Protein 2X7X (pdb70)

Sequence (601 aa):
HFRIGVAQCSDDSWRHKMNDEILREAMFYNGVSVEIRSAGDDNSKQAEDVHYFMDEGVDLLIISANEAAPMTPIVEEAYQKGIPVILVDRKILSDKYTAYIGADNYEIGRSVGNYIASSLKGKGNIVELTGLSGSTPAMERHQGFMAAISKFPDIKLIDKADAAWERGPAEIEMDSMLRRHPKIDAVYAHNDRIAPGAYQAAKMAGREKEMIFVGIDALPGKGNGLELVLDSVLDATFIYPTNGDKVLQLAMDILEKKPYPKETVMNTAVVDRTNAHVMQLQTTHISELDKKIETLNGRIGHFRIGVAQCSDDSWRHKMNDEILREAMFYNGVSVEIRSAGDDNSKQAEDVHYFMDEGVDLLIISANEAAPMTPIVEEAYQKGIPVILVDRKILSDKYTAYIGADNYEIGRSVGNYIASSLKGKGNIVELTGLSGSTPAMERHQGFMAAISKFPDIKLIDKADAAWERGPAEIEMDSMLRRHPKIDAVYAHNDRIAPGAYQAAKMAGREKEMIFVGIDALPGKGNGLELVLDSVLDATFIYPTNGDKVLQLAMDILEKKPYPKETVMNTAVVDRTNAHVMQLQTTHISELDKKIETLNGRI

Structure (mmCIF, N/CA/C/O backbone):
data_2X7X
#
_entry.id   2X7X
#
_cell.length_a   111.840
_cell.length_b   111.840
_cell.length_c   115.171
_cell.angle_alpha   90.00
_cell.angle_beta   90.00
_cell.angle_gamma   120.00
#
_symmetry.space_group_name_H-M   'P 65'
#
loop_
_entity.id
_entity.type
_entity.pdbx_description
1 polymer 'SENSOR PROTEIN'
2 non-polymer 'PHOSPHATE ION'
3 non-polymer beta-D-fructofuranose
4 non-polymer 'POTASSIUM ION'
5 water water
#
loop_
_atom_site.group_PDB
_atom_site.id
_atom_site.type_symbol
_atom_site.label_atom_id
_atom_site.label_alt_id
_atom_site.label_comp_id
_atom_site.label_asym_id
_atom_site.label_entity_id
_atom_site.label_seq_id
_atom_site.pdbx_PDB_ins_code
_atom_site.Cartn_x
_atom_site.Cartn_y
_atom_site.Cartn_z
_atom_site.occupancy
_atom_site.B_iso_or_equiv
_atom_site.auth_seq_id
_atom_site.auth_comp_id
_atom_site.auth_asym_id
_atom_site.auth_atom_id
_atom_site.pdbx_PDB_model_num
ATOM 1 N N . HIS A 1 6 ? 4.634 23.341 66.734 1.00 60.49 32 HIS A N 1
ATOM 2 C CA . HIS A 1 6 ? 5.405 22.932 67.947 1.00 60.62 32 HIS A CA 1
ATOM 3 C C . HIS A 1 6 ? 6.388 24.021 68.404 1.00 59.91 32 HIS A C 1
ATOM 4 O O . HIS A 1 6 ? 6.395 24.388 69.579 1.00 60.16 32 HIS A O 1
ATOM 11 N N . PHE A 1 7 ? 7.210 24.527 67.479 1.00 58.84 33 PHE A N 1
ATOM 12 C CA . PHE A 1 7 ? 8.075 25.698 67.722 1.00 57.45 33 PHE A CA 1
ATOM 13 C C . PHE A 1 7 ? 8.146 26.640 66.503 1.00 56.30 33 PHE A C 1
ATOM 14 O O . PHE A 1 7 ? 8.398 26.194 65.383 1.00 56.28 33 PHE A O 1
ATOM 22 N N . ARG A 1 8 ? 7.910 27.933 66.714 1.00 54.71 34 ARG A N 1
ATOM 23 C CA . ARG A 1 8 ? 8.028 28.918 65.629 1.00 53.33 34 ARG A CA 1
ATOM 24 C C . ARG A 1 8 ? 9.138 29.929 65.912 1.00 52.28 34 ARG A C 1
ATOM 25 O O . ARG A 1 8 ? 9.227 30.476 67.017 1.00 51.99 34 ARG A O 1
ATOM 27 N N . ILE A 1 9 ? 9.979 30.164 64.902 1.00 50.94 35 ILE A N 1
ATOM 28 C CA . ILE A 1 9 ? 11.123 31.086 65.004 1.00 49.59 35 ILE A CA 1
ATOM 29 C C . ILE A 1 9 ? 11.041 32.226 63.981 1.00 48.32 35 ILE A C 1
ATOM 30 O O . ILE A 1 9 ? 10.660 32.016 62.829 1.00 48.43 35 ILE A O 1
ATOM 35 N N . GLY A 1 10 ? 11.387 33.430 64.419 1.00 46.83 36 GLY A N 1
ATOM 36 C CA . GLY A 1 10 ? 11.409 34.593 63.543 1.00 45.24 36 GLY A CA 1
ATOM 37 C C . GLY A 1 10 ? 12.826 35.088 63.306 1.00 44.30 36 GLY A C 1
ATOM 38 O O . GLY A 1 10 ? 13.600 35.244 64.253 1.00 43.98 36 GLY A O 1
ATOM 39 N N . VAL A 1 11 ? 13.166 35.325 62.038 1.00 43.25 37 VAL A N 1
ATOM 40 C CA . VAL A 1 11 ? 14.483 35.844 61.670 1.00 42.04 37 VAL A CA 1
ATOM 41 C C . VAL A 1 11 ? 14.340 37.238 61.082 1.00 41.28 37 VAL A C 1
ATOM 42 O O . VAL A 1 11 ? 13.806 37.423 59.983 1.00 41.13 37 VAL A O 1
ATOM 46 N N . ALA A 1 12 ? 14.803 38.222 61.842 1.00 40.26 38 ALA A N 1
ATOM 47 C CA . ALA A 1 12 ? 14.806 39.598 61.379 1.00 39.48 38 ALA A CA 1
ATOM 48 C C . ALA A 1 12 ? 16.189 39.890 60.814 1.00 38.89 38 ALA A C 1
ATOM 49 O O . ALA A 1 12 ? 17.190 39.930 61.548 1.00 39.03 38 ALA A O 1
ATOM 51 N N . GLN A 1 13 ? 16.235 40.080 59.503 1.00 37.59 39 GLN A N 1
ATOM 52 C CA . GLN A 1 13 ? 17.494 40.168 58.779 1.00 36.11 39 GLN A CA 1
ATOM 53 C C . GLN A 1 13 ? 17.649 41.583 58.243 1.00 35.02 39 GLN A C 1
ATOM 54 O O . GLN A 1 13 ? 16.718 42.122 57.651 1.00 34.66 39 GLN A O 1
ATOM 60 N N . CYS A 1 14 ? 18.822 42.177 58.453 1.00 33.87 40 CYS A N 1
ATOM 61 C CA . CYS A 1 14 ? 19.050 43.584 58.113 1.00 32.92 40 CYS A CA 1
ATOM 62 C C . CYS A 1 14 ? 19.039 43.871 56.612 1.00 32.38 40 CYS A C 1
ATOM 63 O O . CYS A 1 14 ? 18.756 44.991 56.177 1.00 31.93 40 CYS A O 1
ATOM 66 N N . SER A 1 15 ? 19.340 42.859 55.815 1.00 32.05 41 SER A N 1
ATOM 67 C CA . SER A 1 15 ? 19.366 43.046 54.375 1.00 32.19 41 SER A CA 1
ATOM 68 C C . SER A 1 15 ? 19.231 41.733 53.638 1.00 32.12 41 SER A C 1
ATOM 69 O O . SER A 1 15 ? 19.067 40.683 54.264 1.00 31.87 41 SER A O 1
ATOM 72 N N . ASP A 1 16 ? 19.302 41.811 52.307 1.00 32.22 42 ASP A N 1
ATOM 73 C CA . ASP A 1 16 ? 19.147 40.639 51.436 1.00 32.14 42 ASP A CA 1
ATOM 74 C C . ASP A 1 16 ? 20.151 40.626 50.282 1.00 31.08 42 ASP A C 1
ATOM 75 O O . ASP A 1 16 ? 20.181 41.549 49.476 1.00 31.08 42 ASP A O 1
ATOM 80 N N . ASP A 1 17 ? 20.948 39.562 50.213 1.00 30.33 43 ASP A N 1
ATOM 81 C CA . ASP A 1 17 ? 22.049 39.400 49.246 1.00 29.73 43 ASP A CA 1
ATOM 82 C C . ASP A 1 17 ? 22.550 37.951 49.310 1.00 29.45 43 ASP A C 1
ATOM 83 O O . ASP A 1 17 ? 22.017 37.149 50.076 1.00 29.14 43 ASP A O 1
ATOM 88 N N . SER A 1 18 ? 23.593 37.624 48.548 1.00 29.19 44 SER A N 1
ATOM 89 C CA . SER A 1 18 ? 24.084 36.239 48.483 1.00 28.96 44 SER A CA 1
ATOM 90 C C . SER A 1 18 ? 24.670 35.715 49.803 1.00 28.75 44 SER A C 1
ATOM 91 O O . SER A 1 18 ? 24.701 34.498 50.029 1.00 28.71 44 SER A O 1
ATOM 94 N N . TRP A 1 19 ? 25.125 36.629 50.663 1.00 28.57 45 TRP A N 1
ATOM 95 C CA . TRP A 1 19 ? 25.620 36.266 51.990 1.00 28.14 45 TRP A CA 1
ATOM 96 C C . TRP A 1 19 ? 24.459 35.878 52.917 1.00 28.71 45 TRP A C 1
ATOM 97 O O . TRP A 1 19 ? 24.456 34.789 53.485 1.00 28.18 45 TRP A O 1
ATOM 108 N N . ARG A 1 20 ? 23.471 36.761 53.052 1.00 29.78 46 ARG A N 1
ATOM 109 C CA . ARG A 1 20 ? 22.227 36.420 53.761 1.00 31.26 46 ARG A CA 1
ATOM 110 C C . ARG A 1 20 ? 21.551 35.168 53.171 1.00 32.53 46 ARG A C 1
ATOM 111 O O . ARG A 1 20 ? 21.171 34.251 53.911 1.00 32.98 46 ARG A O 1
ATOM 119 N N . HIS A 1 21 ? 21.435 35.117 51.846 1.00 34.00 47 HIS A N 1
ATOM 120 C CA . HIS A 1 21 ? 20.850 33.964 51.171 1.00 35.53 47 HIS A CA 1
ATOM 121 C C . HIS A 1 21 ? 21.473 32.662 51.658 1.00 35.65 47 HIS A C 1
ATOM 122 O O . HIS A 1 21 ? 20.763 31.730 52.038 1.00 35.47 47 HIS A O 1
ATOM 129 N N . LYS A 1 22 ? 22.801 32.623 51.684 1.00 36.10 48 LYS A N 1
ATOM 130 C CA . LYS A 1 22 ? 23.519 31.450 52.156 1.00 36.67 48 LYS A CA 1
ATOM 131 C C . LYS A 1 22 ? 23.211 31.090 53.623 1.00 37.35 48 LYS A C 1
ATOM 132 O O . LYS A 1 22 ? 23.059 29.910 53.956 1.00 37.64 48 LYS A O 1
ATOM 138 N N . MET A 1 23 ? 23.141 32.096 54.492 1.00 37.76 49 MET A N 1
ATOM 139 C CA . MET A 1 23 ? 22.834 31.866 55.903 1.00 38.32 49 MET A CA 1
ATOM 140 C C . MET A 1 23 ? 21.392 31.364 56.089 1.00 38.77 49 MET A C 1
ATOM 141 O O . MET A 1 23 ? 21.162 30.365 56.779 1.00 38.67 49 MET A O 1
ATOM 146 N N . ASN A 1 24 ? 20.438 32.061 55.474 1.00 39.07 50 ASN A N 1
ATOM 147 C CA . ASN A 1 24 ? 19.039 31.655 55.501 1.00 39.81 50 ASN A CA 1
ATOM 148 C C . ASN A 1 24 ? 18.855 30.176 55.150 1.00 40.58 50 ASN A C 1
ATOM 149 O O . ASN A 1 24 ? 18.384 29.392 55.981 1.00 40.40 50 ASN A O 1
ATOM 154 N N . ASP A 1 25 ? 19.262 29.809 53.933 1.00 41.50 51 ASP A N 1
ATOM 155 C CA . ASP A 1 25 ? 19.205 28.430 53.453 1.00 42.52 51 ASP A CA 1
ATOM 156 C C . ASP A 1 25 ? 19.844 27.458 54.420 1.00 43.13 51 ASP A C 1
ATOM 157 O O . ASP A 1 25 ? 19.395 26.325 54.521 1.00 43.83 51 ASP A O 1
ATOM 162 N N . GLU A 1 26 ? 20.892 27.886 55.118 1.00 43.75 52 GLU A N 1
ATOM 163 C CA . GLU A 1 26 ? 21.557 27.029 56.111 1.00 44.51 52 GLU A CA 1
ATOM 164 C C . GLU A 1 26 ? 20.687 26.815 57.349 1.00 44.98 52 GLU A C 1
ATOM 165 O O . GLU A 1 26 ? 20.778 25.782 58.003 1.00 44.87 52 GLU A O 1
ATOM 171 N N . ILE A 1 27 ? 19.862 27.808 57.665 1.00 46.01 53 ILE A N 1
ATOM 172 C CA . ILE A 1 27 ? 18.983 27.755 58.826 1.00 47.18 53 ILE A CA 1
ATOM 173 C C . ILE A 1 27 ? 17.817 26.817 58.521 1.00 48.09 53 ILE A C 1
ATOM 174 O O . ILE A 1 27 ? 17.622 25.813 59.214 1.00 47.98 53 ILE A O 1
ATOM 179 N N . LEU A 1 28 ? 17.074 27.145 57.466 1.00 49.17 54 LEU A N 1
ATOM 180 C CA . LEU A 1 28 ? 16.003 26.294 56.957 1.00 50.38 54 LEU A CA 1
ATOM 181 C C . LEU A 1 28 ? 16.447 24.830 56.782 1.00 51.40 54 LEU A C 1
ATOM 182 O O . LEU A 1 28 ? 15.707 23.911 57.139 1.00 51.72 54 LEU A O 1
ATOM 187 N N . ARG A 1 29 ? 17.651 24.614 56.255 1.00 52.55 55 ARG A N 1
ATOM 188 C CA . ARG A 1 29 ? 18.148 23.256 56.044 1.00 53.79 55 ARG A CA 1
ATOM 189 C C . ARG A 1 29 ? 18.318 22.524 57.372 1.00 54.60 55 ARG A C 1
ATOM 190 O O . ARG A 1 29 ? 18.059 21.319 57.465 1.00 55.01 55 ARG A O 1
ATOM 198 N N . GLU A 1 30 ? 18.748 23.250 58.399 1.00 55.46 56 GLU A N 1
ATOM 199 C CA . GLU A 1 30 ? 18.910 22.655 59.720 1.00 56.16 56 GLU A CA 1
ATOM 200 C C . GLU A 1 30 ? 17.554 22.464 60.419 1.00 56.88 56 GLU A C 1
ATOM 201 O O . GLU A 1 30 ? 17.424 21.615 61.303 1.00 56.82 56 GLU A O 1
ATOM 207 N N . ALA A 1 31 ? 16.553 23.251 60.023 1.00 57.75 57 ALA A N 1
ATOM 208 C CA . ALA A 1 31 ? 15.218 23.163 60.622 1.00 58.91 57 ALA A CA 1
ATOM 209 C C . ALA A 1 31 ? 14.619 21.764 60.445 1.00 59.62 57 ALA A C 1
ATOM 210 O O . ALA A 1 31 ? 14.082 21.177 61.389 1.00 59.85 57 ALA A O 1
ATOM 212 N N . MET A 1 32 ? 14.754 21.225 59.241 1.00 60.33 58 MET A N 1
ATOM 213 C CA . MET A 1 32 ? 14.169 19.941 58.895 1.00 61.25 58 MET A CA 1
ATOM 214 C C . MET A 1 32 ? 14.809 18.741 59.620 1.00 61.33 58 MET A C 1
ATOM 215 O O . MET A 1 32 ? 14.426 17.595 59.388 1.00 61.57 58 MET A O 1
ATOM 220 N N . PHE A 1 33 ? 15.760 19.009 60.512 1.00 61.43 59 PHE A N 1
ATOM 221 C CA . PHE A 1 33 ? 16.340 17.969 61.368 1.00 61.64 59 PHE A CA 1
ATOM 222 C C . PHE A 1 33 ? 15.727 17.997 62.750 1.00 61.68 59 PHE A C 1
ATOM 223 O O . PHE A 1 33 ? 16.162 17.272 63.649 1.00 61.82 59 PHE A O 1
ATOM 231 N N . TYR A 1 34 ? 14.728 18.859 62.911 1.00 61.66 60 TYR A N 1
ATOM 232 C CA . TYR A 1 34 ? 13.970 18.963 64.146 1.00 61.70 60 TYR A CA 1
ATOM 233 C C . TYR A 1 34 ? 12.481 18.855 63.821 1.00 61.71 60 TYR A C 1
ATOM 234 O O . TYR A 1 34 ? 11.982 19.523 62.899 1.00 61.43 60 TYR A O 1
ATOM 243 N N . ASN A 1 35 ? 11.785 18.006 64.580 1.00 61.70 61 ASN A N 1
ATOM 244 C CA . ASN A 1 35 ? 10.350 17.800 64.403 1.00 61.73 61 ASN A CA 1
ATOM 245 C C . ASN A 1 35 ? 9.547 19.023 64.859 1.00 61.56 61 ASN A C 1
ATOM 246 O O . ASN A 1 35 ? 9.704 19.487 65.993 1.00 61.44 61 ASN A O 1
ATOM 248 N N . GLY A 1 36 ? 8.723 19.560 63.957 1.00 61.27 62 GLY A N 1
ATOM 249 C CA . GLY A 1 36 ? 7.759 20.598 64.312 1.00 61.12 62 GLY A CA 1
ATOM 250 C C . GLY A 1 36 ? 8.099 22.018 63.902 1.00 61.06 62 GLY A C 1
ATOM 251 O O . GLY A 1 36 ? 7.228 22.740 63.394 1.00 61.39 62 GLY A O 1
ATOM 252 N N . VAL A 1 37 ? 9.366 22.396 64.102 1.00 60.60 63 VAL A N 1
ATOM 253 C CA . VAL A 1 37 ? 9.872 23.789 63.978 1.00 59.80 63 VAL A CA 1
ATOM 254 C C . VAL A 1 37 ? 9.619 24.538 62.662 1.00 59.15 63 VAL A C 1
ATOM 255 O O . VAL A 1 37 ? 10.037 24.110 61.588 1.00 59.40 63 VAL A O 1
ATOM 259 N N . SER A 1 38 ? 8.944 25.675 62.778 1.00 58.34 64 SER A N 1
ATOM 260 C CA . SER A 1 38 ? 8.664 26.541 61.645 1.00 57.46 64 SER A CA 1
ATOM 261 C C . SER A 1 38 ? 9.562 27.784 61.711 1.00 56.88 64 SER A C 1
ATOM 262 O O . SER A 1 38 ? 9.620 28.471 62.739 1.00 56.71 64 SER A O 1
ATOM 265 N N . VAL A 1 39 ? 10.271 28.054 60.617 1.00 55.90 65 VAL A N 1
ATOM 266 C CA . VAL A 1 39 ? 11.122 29.238 60.529 1.00 54.86 65 VAL A CA 1
ATOM 267 C C . VAL A 1 39 ? 10.578 30.211 59.493 1.00 54.30 65 VAL A C 1
ATOM 268 O O . VAL A 1 39 ? 10.355 29.856 58.332 1.00 54.32 65 VAL A O 1
ATOM 272 N N . GLU A 1 40 ? 10.370 31.441 59.937 1.00 53.33 66 GLU A N 1
ATOM 273 C CA . GLU A 1 40 ? 9.915 32.517 59.087 1.00 52.52 66 GLU A CA 1
ATOM 274 C C . GLU A 1 40 ? 11.028 33.564 59.006 1.00 51.62 66 GLU A C 1
ATOM 275 O O . GLU A 1 40 ? 11.681 33.855 60.012 1.00 51.29 66 GLU A O 1
ATOM 281 N N . ILE A 1 41 ? 11.251 34.118 57.813 1.00 50.48 67 ILE A N 1
ATOM 282 C CA . ILE A 1 41 ? 12.392 35.015 57.573 1.00 49.13 67 ILE A CA 1
ATOM 283 C C . ILE A 1 41 ? 11.979 36.241 56.779 1.00 48.17 67 ILE A C 1
ATOM 284 O O . ILE A 1 41 ? 11.316 36.113 55.752 1.00 48.12 67 ILE A O 1
ATOM 289 N N . ARG A 1 42 ? 12.390 37.417 57.256 1.00 47.02 68 ARG A N 1
ATOM 290 C CA . ARG A 1 42 ? 12.091 38.704 56.599 1.00 46.01 68 ARG A CA 1
ATOM 291 C C . ARG A 1 42 ? 13.346 39.568 56.454 1.00 44.69 68 ARG A C 1
ATOM 292 O O . ARG A 1 42 ? 14.203 39.590 57.345 1.00 45.01 68 ARG A O 1
ATOM 300 N N . SER A 1 43 ? 13.449 40.281 55.339 1.00 42.68 69 SER A N 1
ATOM 301 C CA . SER A 1 43 ? 14.559 41.193 55.114 1.00 40.90 69 SER A CA 1
ATOM 302 C C . SER A 1 43 ? 14.106 42.624 55.362 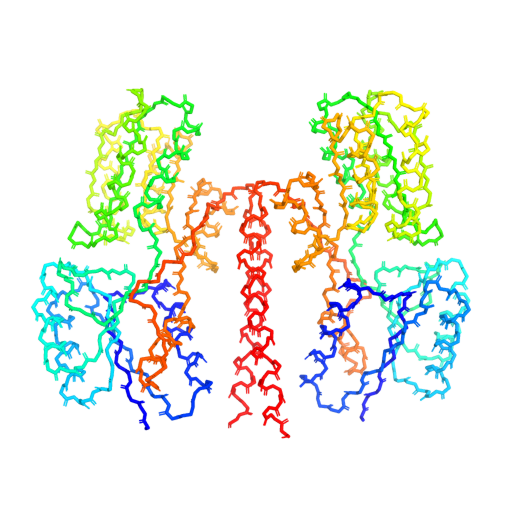1.00 39.67 69 SER A C 1
ATOM 303 O O . SER A 1 43 ? 12.985 42.993 55.036 1.00 39.39 69 SER A O 1
ATOM 306 N N . ALA A 1 44 ? 14.995 43.425 55.932 1.00 38.33 70 ALA A N 1
ATOM 307 C CA . ALA A 1 44 ? 14.716 44.823 56.209 1.00 37.07 70 ALA A CA 1
ATOM 308 C C . ALA A 1 44 ? 15.141 45.734 55.067 1.00 36.41 70 ALA A C 1
ATOM 309 O O . ALA A 1 44 ? 14.903 46.939 55.117 1.00 36.08 70 ALA A O 1
ATOM 311 N N . GLY A 1 45 ? 15.785 45.169 54.046 1.00 36.09 71 GLY A N 1
ATOM 312 C CA . GLY A 1 45 ? 16.343 45.969 52.951 1.00 35.57 71 GLY A CA 1
ATOM 313 C C . GLY A 1 45 ? 17.106 47.194 53.436 1.00 35.57 71 GLY A C 1
ATOM 314 O O . GLY A 1 45 ? 16.903 48.291 52.928 1.00 35.12 71 GLY A O 1
ATOM 315 N N . ASP A 1 46 ? 17.956 46.999 54.450 1.00 35.85 72 ASP A N 1
ATOM 316 C CA . ASP A 1 46 ? 18.927 48.003 54.926 1.00 36.05 72 ASP A CA 1
ATOM 317 C C . ASP A 1 46 ? 18.315 49.252 55.567 1.00 36.20 72 ASP A C 1
ATOM 318 O O . ASP A 1 46 ? 18.954 50.311 55.623 1.00 35.76 72 ASP A O 1
ATOM 323 N N . ASP A 1 47 ? 17.094 49.091 56.083 1.00 36.56 73 ASP A N 1
ATOM 324 C CA . ASP A 1 47 ? 16.277 50.183 56.632 1.00 36.87 73 ASP A CA 1
ATOM 325 C C . ASP A 1 47 ? 15.820 49.887 58.075 1.00 36.60 73 ASP A C 1
ATOM 326 O O . ASP A 1 47 ? 15.163 48.873 58.343 1.00 36.11 73 ASP A O 1
ATOM 331 N N . ASN A 1 48 ? 16.162 50.796 58.985 1.00 36.94 74 ASN A N 1
ATOM 332 C CA . ASN A 1 48 ? 15.879 50.647 60.417 1.00 37.49 74 ASN A CA 1
ATOM 333 C C . ASN A 1 48 ? 14.398 50.544 60.773 1.00 38.03 74 ASN A C 1
ATOM 334 O O . ASN A 1 48 ? 14.018 49.794 61.689 1.00 38.02 74 ASN A O 1
ATOM 339 N N . SER A 1 49 ? 13.567 51.292 60.046 1.00 38.70 75 SER A N 1
ATOM 340 C CA . SER A 1 49 ? 12.114 51.223 60.212 1.00 39.01 75 SER A CA 1
ATOM 341 C C . SER A 1 49 ? 11.568 49.853 59.860 1.00 39.05 75 SER A C 1
ATOM 342 O O . SER A 1 49 ? 10.849 49.253 60.658 1.00 39.53 75 SER A O 1
ATOM 345 N N . LYS A 1 50 ? 11.919 49.352 58.682 1.00 39.01 76 LYS A N 1
ATOM 346 C CA . LYS A 1 50 ? 11.419 48.060 58.244 1.00 39.45 76 LYS A CA 1
ATOM 347 C C . LYS A 1 50 ? 11.822 47.001 59.267 1.00 39.94 76 LYS A C 1
ATOM 348 O O . LYS A 1 50 ? 11.011 46.141 59.625 1.00 40.05 76 LYS A O 1
ATOM 352 N N . GLN A 1 51 ? 13.062 47.075 59.756 1.00 40.33 77 GLN A N 1
ATOM 353 C CA . GLN A 1 51 ? 13.517 46.109 60.753 1.00 40.70 77 GLN A CA 1
ATOM 354 C C . GLN A 1 51 ? 12.733 46.178 62.094 1.00 41.29 77 GLN A C 1
ATOM 355 O O . GLN A 1 51 ? 12.456 45.144 62.708 1.00 41.05 77 GLN A O 1
ATOM 361 N N . ALA A 1 52 ? 12.366 47.383 62.530 1.00 42.17 78 ALA A N 1
ATOM 362 C CA . ALA A 1 52 ? 11.421 47.531 63.650 1.00 43.46 78 ALA A CA 1
ATOM 363 C C . ALA A 1 52 ? 10.092 46.847 63.304 1.00 44.45 78 ALA A C 1
ATOM 364 O O . ALA A 1 52 ? 9.626 45.964 64.039 1.00 44.56 78 ALA A O 1
ATOM 366 N N . GLU A 1 53 ? 9.517 47.223 62.159 1.00 45.53 79 GLU A N 1
ATOM 367 C CA . GLU A 1 53 ? 8.294 46.599 61.656 1.00 46.80 79 GLU A CA 1
ATOM 368 C C . GLU A 1 53 ? 8.373 45.068 61.674 1.00 47.08 79 GLU A C 1
ATOM 369 O O . GLU A 1 53 ? 7.442 44.402 62.130 1.00 47.31 79 GLU A O 1
ATOM 375 N N . ASP A 1 54 ? 9.489 44.514 61.212 1.00 47.59 80 ASP A N 1
ATOM 376 C CA . ASP A 1 54 ? 9.678 43.066 61.233 1.00 48.35 80 ASP A CA 1
ATOM 377 C C . ASP A 1 54 ? 9.749 42.512 62.663 1.00 48.58 80 ASP A C 1
ATOM 378 O O . ASP A 1 54 ? 9.175 41.461 62.952 1.00 48.51 80 ASP A O 1
ATOM 383 N N . VAL A 1 55 ? 10.427 43.219 63.563 1.00 48.97 81 VAL A N 1
ATOM 384 C CA . VAL A 1 55 ? 10.478 42.769 64.959 1.00 49.50 81 VAL A CA 1
ATOM 385 C C . VAL A 1 55 ? 9.096 42.868 65.624 1.00 50.07 81 VAL A C 1
ATOM 386 O O . VAL A 1 55 ? 8.649 41.917 66.266 1.00 49.90 81 VAL A O 1
ATOM 390 N N . HIS A 1 56 ? 8.413 43.998 65.444 1.00 50.97 82 HIS A N 1
ATOM 391 C CA . HIS A 1 56 ? 7.047 44.152 65.964 1.00 51.99 82 HIS A CA 1
ATOM 392 C C . HIS A 1 56 ? 6.112 43.063 65.436 1.00 52.73 82 HIS A C 1
ATOM 393 O O . HIS A 1 56 ? 5.321 42.508 66.203 1.00 52.96 82 HIS A O 1
ATOM 400 N N . TYR A 1 57 ? 6.230 42.750 64.142 1.00 53.55 83 TYR A N 1
ATOM 401 C CA . TYR A 1 57 ? 5.486 41.660 63.502 1.00 54.51 83 TYR A CA 1
ATOM 402 C C . TYR A 1 57 ? 5.709 40.310 64.193 1.00 55.13 83 TYR A C 1
ATOM 403 O O . TYR A 1 57 ? 4.757 39.578 64.481 1.00 55.14 83 TYR A O 1
ATOM 412 N N . PHE A 1 58 ? 6.972 39.982 64.443 1.00 56.02 84 PHE A N 1
ATOM 413 C CA . PHE A 1 58 ? 7.318 38.725 65.091 1.00 56.76 84 PHE A CA 1
ATOM 414 C C . PHE A 1 58 ? 6.849 38.686 66.549 1.00 57.20 84 PHE A C 1
ATOM 415 O O . PHE A 1 58 ? 6.567 37.614 67.094 1.00 57.49 84 PHE A O 1
ATOM 423 N N . MET A 1 59 ? 6.761 39.860 67.169 1.00 57.58 85 MET A N 1
ATOM 424 C CA . MET A 1 59 ? 6.238 39.989 68.529 1.00 57.97 85 MET A CA 1
ATOM 425 C C . MET A 1 59 ? 4.715 39.815 68.588 1.00 58.14 85 MET A C 1
ATOM 426 O O . MET A 1 59 ? 4.199 39.183 69.509 1.00 58.19 85 MET A O 1
ATOM 431 N N . ASP A 1 60 ? 4.007 40.381 67.610 1.00 58.28 86 ASP A N 1
ATOM 432 C CA . ASP A 1 60 ? 2.559 40.199 67.483 1.00 58.28 86 ASP A CA 1
ATOM 433 C C . ASP A 1 60 ? 2.224 38.722 67.291 1.00 58.22 86 ASP A C 1
ATOM 434 O O . ASP A 1 60 ? 1.391 38.177 68.008 1.00 58.49 86 ASP A O 1
ATOM 439 N N . GLU A 1 61 ? 2.892 38.072 66.344 1.00 58.00 87 GLU A N 1
ATOM 440 C CA . GLU A 1 61 ? 2.676 36.651 66.097 1.00 57.89 87 GLU A CA 1
ATOM 441 C C . GLU A 1 61 ? 3.124 35.773 67.257 1.00 57.34 87 GLU A C 1
ATOM 442 O O . GLU A 1 61 ? 2.966 34.555 67.208 1.00 57.21 87 GLU A O 1
ATOM 448 N N . GLY A 1 62 ? 3.690 36.395 68.288 1.00 56.89 88 GLY A N 1
ATOM 449 C CA . GLY A 1 62 ? 4.161 35.679 69.471 1.00 56.27 88 GLY A CA 1
ATOM 450 C C . GLY A 1 62 ? 5.065 34.501 69.146 1.00 55.95 88 GLY A C 1
ATOM 451 O O . GLY A 1 62 ? 4.814 33.384 69.604 1.00 56.17 88 GLY A O 1
ATOM 452 N N . VAL A 1 63 ? 6.113 34.741 68.353 1.00 55.11 89 VAL A N 1
ATOM 453 C CA . VAL A 1 63 ? 7.070 33.684 68.008 1.00 54.29 89 VAL A CA 1
ATOM 454 C C . VAL A 1 63 ? 7.792 33.191 69.258 1.00 53.73 89 VAL A C 1
ATOM 455 O O . VAL A 1 63 ? 7.956 33.932 70.232 1.00 53.73 89 VAL A O 1
ATOM 459 N N . ASP A 1 64 ? 8.222 31.937 69.222 1.00 53.05 90 ASP A N 1
ATOM 460 C CA . ASP A 1 64 ? 8.865 31.316 70.375 1.00 52.36 90 ASP A CA 1
ATOM 461 C C . ASP A 1 64 ? 10.303 31.802 70.594 1.00 51.72 90 ASP A C 1
ATOM 462 O O . ASP A 1 64 ? 10.824 31.733 71.713 1.00 51.86 90 ASP A O 1
ATOM 467 N N . LEU A 1 65 ? 10.933 32.292 69.523 1.00 50.68 91 LEU A N 1
ATOM 468 C CA . LEU A 1 65 ? 12.316 32.771 69.563 1.00 49.44 91 LEU A CA 1
ATOM 469 C C . LEU A 1 65 ? 12.600 33.713 68.404 1.00 48.64 91 LEU A C 1
ATOM 470 O O . LEU A 1 65 ? 12.058 33.558 67.304 1.00 48.55 91 LEU A O 1
ATOM 475 N N . LEU A 1 66 ? 13.464 34.687 68.663 1.00 47.58 92 LEU A N 1
ATOM 476 C CA . LEU A 1 66 ? 13.807 35.700 67.673 1.00 46.57 92 LEU A CA 1
ATOM 477 C C . LEU A 1 66 ? 15.300 35.714 67.348 1.00 45.28 92 LEU A C 1
ATOM 478 O O . LEU A 1 66 ? 16.140 35.843 68.238 1.00 44.93 92 LEU A O 1
ATOM 483 N N . ILE A 1 67 ? 15.608 35.570 66.063 1.00 44.03 93 ILE A N 1
ATOM 484 C CA . ILE A 1 67 ? 16.968 35.721 65.552 1.00 42.91 93 ILE A CA 1
ATOM 485 C C . ILE A 1 67 ? 17.048 37.027 64.772 1.00 41.88 93 ILE A C 1
ATOM 486 O O . ILE A 1 67 ? 16.340 37.214 63.780 1.00 41.78 93 ILE A O 1
ATOM 491 N N . ILE A 1 68 ? 17.909 37.930 65.228 1.00 40.71 94 ILE A N 1
ATOM 492 C CA . ILE A 1 68 ? 18.072 39.223 64.561 1.00 39.61 94 ILE A CA 1
ATOM 493 C C . ILE A 1 68 ? 19.530 39.597 64.288 1.00 38.63 94 ILE A C 1
ATOM 494 O O . ILE A 1 68 ? 20.429 39.334 65.095 1.00 38.48 94 ILE A O 1
ATOM 499 N N . SER A 1 69 ? 19.736 40.228 63.138 1.00 37.67 95 SER A N 1
ATOM 500 C CA . SER A 1 69 ? 20.983 40.898 62.809 1.00 36.52 95 SER A CA 1
ATOM 501 C C . SER A 1 69 ? 20.732 42.410 62.718 1.00 35.23 95 SER A C 1
ATOM 502 O O . SER A 1 69 ? 20.185 42.896 61.725 1.00 35.25 95 SER A O 1
ATOM 505 N N . ALA A 1 70 ? 21.149 43.145 63.752 1.00 33.76 96 ALA A N 1
ATOM 506 C CA . ALA A 1 70 ? 20.797 44.570 63.925 1.00 32.30 96 ALA A CA 1
ATOM 507 C C . ALA A 1 70 ? 21.426 45.543 62.915 1.00 31.37 96 ALA A C 1
ATOM 508 O O . ALA A 1 70 ? 22.624 45.821 62.975 1.00 31.05 96 ALA A O 1
ATOM 510 N N . ASN A 1 71 ? 20.595 46.084 62.022 1.00 30.68 97 ASN A N 1
ATOM 511 C CA . ASN A 1 71 ? 21.035 46.934 60.897 1.00 30.02 97 ASN A CA 1
ATOM 512 C C . ASN A 1 71 ? 22.042 48.012 61.265 1.00 30.35 97 ASN A C 1
ATOM 513 O O . ASN A 1 71 ? 23.074 48.156 60.614 1.00 30.16 97 ASN A O 1
ATOM 518 N N . GLU A 1 72 ? 21.708 48.787 62.287 1.00 30.61 98 GLU A N 1
ATOM 519 C CA . GLU A 1 72 ? 22.633 49.708 62.907 1.00 31.64 98 GLU A CA 1
ATOM 520 C C . GLU A 1 72 ? 22.461 49.480 64.390 1.00 31.67 98 GLU A C 1
ATOM 521 O O . GLU A 1 72 ? 21.386 49.080 64.817 1.00 31.80 98 GLU A O 1
ATOM 527 N N . ALA A 1 73 ? 23.512 49.724 65.166 1.00 31.90 99 ALA A N 1
ATOM 528 C CA . ALA A 1 73 ? 23.531 49.372 66.590 1.00 32.32 99 ALA A CA 1
ATOM 529 C C . ALA A 1 73 ? 22.591 50.206 67.455 1.00 32.47 99 ALA A C 1
ATOM 530 O O . ALA A 1 73 ? 21.750 49.660 68.174 1.00 32.29 99 ALA A O 1
ATOM 532 N N . ALA A 1 74 ? 22.745 51.522 67.376 1.00 32.90 100 ALA A N 1
ATOM 533 C CA . ALA A 1 74 ? 21.973 52.454 68.188 1.00 33.69 100 ALA A CA 1
ATOM 534 C C . ALA A 1 74 ? 20.446 52.393 67.965 1.00 34.38 100 ALA A C 1
ATOM 535 O O . ALA A 1 74 ? 19.702 52.153 68.923 1.00 34.53 100 ALA A O 1
ATOM 537 N N . PRO A 1 75 ? 19.975 52.595 66.707 1.00 34.68 101 PRO A N 1
ATOM 538 C CA . PRO A 1 75 ? 18.535 52.653 66.476 1.00 34.58 101 PRO A CA 1
ATOM 539 C C . PRO A 1 75 ? 17.817 51.359 66.805 1.00 34.75 101 PRO A C 1
ATOM 540 O O . PRO A 1 75 ? 16.653 51.397 67.185 1.00 35.29 101 PRO A O 1
ATOM 544 N N . MET A 1 76 ? 18.493 50.227 66.687 1.00 34.65 102 MET A N 1
ATOM 545 C CA . MET A 1 76 ? 17.819 48.961 66.925 1.00 35.04 102 MET A CA 1
ATOM 546 C C . MET A 1 76 ? 17.834 48.510 68.387 1.00 34.90 102 MET A C 1
ATOM 547 O O . MET A 1 76 ? 17.089 47.598 68.767 1.00 34.82 102 MET A O 1
ATOM 552 N N . THR A 1 77 ? 18.672 49.142 69.203 1.00 34.87 103 THR A N 1
ATOM 553 C CA . THR A 1 77 ? 18.793 48.761 70.613 1.00 35.07 103 THR A CA 1
ATOM 554 C C . THR A 1 77 ? 17.442 48.802 71.349 1.00 35.17 103 THR A C 1
ATOM 555 O O . THR A 1 77 ? 17.020 47.785 71.889 1.00 34.90 103 THR A O 1
ATOM 559 N N . PRO A 1 78 ? 16.744 49.957 71.345 1.00 35.59 104 PRO A N 1
ATOM 560 C CA . PRO A 1 78 ? 15.439 49.961 72.031 1.00 35.89 104 PRO A CA 1
ATOM 561 C C . PRO A 1 78 ? 14.518 48.825 71.560 1.00 36.19 104 PRO A C 1
ATOM 562 O O . PRO A 1 78 ? 13.890 48.141 72.387 1.00 36.22 104 PRO A O 1
ATOM 566 N N . ILE A 1 79 ? 14.484 48.601 70.249 1.00 36.34 105 ILE A N 1
ATOM 567 C CA . ILE A 1 79 ? 13.616 47.589 69.662 1.00 36.66 105 ILE A CA 1
ATOM 568 C C . ILE A 1 79 ? 13.948 46.153 70.093 1.00 37.38 105 ILE A C 1
ATOM 569 O O . ILE A 1 79 ? 13.051 45.340 70.287 1.00 37.59 105 ILE A O 1
ATOM 574 N N . VAL A 1 80 ? 15.224 45.832 70.255 1.00 38.15 106 VAL A N 1
ATOM 575 C CA . VAL A 1 80 ? 15.572 44.497 70.745 1.00 38.90 106 VAL A CA 1
ATOM 576 C C . VAL A 1 80 ? 15.272 44.371 72.249 1.00 39.82 106 VAL A C 1
ATOM 577 O O . VAL A 1 80 ? 14.843 43.306 72.718 1.00 39.92 106 VAL A O 1
ATOM 581 N N . GLU A 1 81 ? 15.487 45.458 72.996 1.00 40.78 107 GLU A N 1
ATOM 582 C CA . GLU A 1 81 ? 15.181 45.484 74.429 1.00 41.75 107 GLU A CA 1
ATOM 583 C C . GLU A 1 81 ? 13.706 45.180 74.718 1.00 42.54 107 GLU A C 1
ATOM 584 O O . GLU A 1 81 ? 13.404 44.399 75.627 1.00 42.68 107 GLU A O 1
ATOM 590 N N . GLU A 1 82 ? 12.804 45.768 73.928 1.00 43.37 108 GLU A N 1
ATOM 591 C CA . GLU A 1 82 ? 11.378 45.425 73.980 1.00 44.54 108 GLU A CA 1
ATOM 592 C C . GLU A 1 82 ? 11.153 43.923 73.900 1.00 45.01 108 GLU A C 1
ATOM 593 O O . GLU A 1 82 ? 10.587 43.328 74.823 1.00 45.36 108 GLU A O 1
ATOM 599 N N . ALA A 1 83 ? 11.603 43.306 72.810 1.00 45.31 109 ALA A N 1
ATOM 600 C CA . ALA A 1 83 ? 11.468 41.862 72.661 1.00 45.79 109 ALA A CA 1
ATOM 601 C C . ALA A 1 83 ? 12.025 41.114 73.875 1.00 46.27 109 ALA A C 1
ATOM 602 O O . ALA A 1 83 ? 11.476 40.092 74.283 1.00 46.53 109 ALA A O 1
ATOM 604 N N . TYR A 1 84 ? 13.099 41.633 74.461 1.00 46.75 110 TYR A N 1
ATOM 605 C CA . TYR A 1 84 ? 13.691 40.995 75.633 1.00 47.39 110 TYR A CA 1
ATOM 606 C C . TYR A 1 84 ? 12.840 41.159 76.911 1.00 48.13 110 TYR A C 1
ATOM 607 O O . TYR A 1 84 ? 12.604 40.169 77.610 1.00 48.31 110 TYR A O 1
ATOM 616 N N . GLN A 1 85 ? 12.376 42.378 77.208 1.00 48.72 111 GLN A N 1
ATOM 617 C CA . GLN A 1 85 ? 11.534 42.609 78.403 1.00 49.67 111 GLN A CA 1
ATOM 618 C C . GLN A 1 85 ? 10.156 41.945 78.289 1.00 49.55 111 GLN A C 1
ATOM 619 O O . GLN A 1 85 ? 9.581 41.516 79.286 1.00 49.72 111 GLN A O 1
ATOM 625 N N . LYS A 1 86 ? 9.661 41.832 77.060 1.00 49.45 112 LYS A N 1
ATOM 626 C CA . LYS A 1 86 ? 8.449 41.078 76.743 1.00 49.23 112 LYS A CA 1
ATOM 627 C C . LYS A 1 86 ? 8.631 39.548 76.895 1.00 48.94 112 LYS A C 1
ATOM 628 O O . LYS A 1 86 ? 7.743 38.771 76.525 1.00 49.10 112 LYS A O 1
A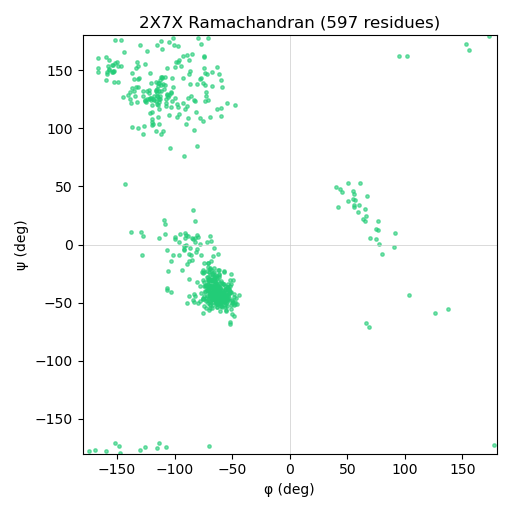TOM 632 N N . GLY A 1 87 ? 9.777 39.121 77.427 1.00 48.37 113 GLY A N 1
ATOM 633 C CA . GLY A 1 87 ? 10.041 37.705 77.703 1.00 47.59 113 GLY A CA 1
ATOM 634 C C . GLY A 1 87 ? 10.484 36.802 76.550 1.00 47.32 113 GLY A C 1
ATOM 635 O O . GLY A 1 87 ? 10.854 35.645 76.794 1.00 47.42 113 GLY A O 1
ATOM 636 N N . ILE A 1 88 ? 10.444 37.300 75.305 1.00 46.48 114 ILE A N 1
ATOM 637 C CA . ILE A 1 88 ? 10.883 36.520 74.121 1.00 45.43 114 ILE A CA 1
ATOM 638 C C . ILE A 1 88 ? 12.413 36.364 74.044 1.00 44.64 114 ILE A C 1
ATOM 639 O O . ILE A 1 88 ? 13.134 37.351 74.112 1.00 44.68 114 ILE A O 1
ATOM 644 N N . PRO A 1 89 ? 12.914 35.120 73.896 1.00 43.90 115 PRO A N 1
ATOM 645 C CA . PRO A 1 89 ? 14.371 34.949 73.819 1.00 43.07 115 PRO A CA 1
ATOM 646 C C . PRO A 1 89 ? 14.954 35.427 72.476 1.00 41.87 115 PRO A C 1
ATOM 647 O O . PRO A 1 89 ? 14.447 35.062 71.412 1.00 41.43 115 PRO A O 1
ATOM 651 N N . VAL A 1 90 ? 16.009 36.238 72.551 1.00 40.85 116 VAL A N 1
ATOM 652 C CA . VAL A 1 90 ? 16.598 36.908 71.378 1.00 39.67 116 VAL A CA 1
ATOM 653 C C . VAL A 1 90 ? 18.021 36.425 71.088 1.00 38.89 116 VAL A C 1
ATOM 654 O O . VAL A 1 90 ? 18.889 36.433 71.975 1.00 39.22 116 VAL A O 1
ATOM 658 N N . ILE A 1 91 ? 18.262 35.999 69.851 1.00 37.57 117 ILE A N 1
ATOM 659 C CA . ILE A 1 91 ? 19.627 35.681 69.423 1.00 36.01 117 ILE A CA 1
ATOM 660 C C . ILE A 1 91 ? 20.141 36.748 68.465 1.00 35.12 117 ILE A C 1
ATOM 661 O O . ILE A 1 91 ? 19.536 37.009 67.400 1.00 34.25 117 ILE A O 1
ATOM 666 N N . LEU A 1 92 ? 21.256 37.359 68.864 1.00 33.61 118 LEU A N 1
ATOM 667 C CA . LEU A 1 92 ? 21.955 38.290 68.007 1.00 32.51 118 LEU A CA 1
ATOM 668 C C . LEU A 1 92 ? 22.946 37.533 67.144 1.00 31.88 118 LEU A C 1
ATOM 669 O O . LEU A 1 92 ? 23.785 36.777 67.657 1.00 31.97 118 LEU A O 1
ATOM 674 N N . VAL A 1 93 ? 22.833 37.732 65.832 1.00 30.98 119 VAL A N 1
ATOM 675 C CA . VAL A 1 93 ? 23.797 37.190 64.881 1.00 30.27 119 VAL A CA 1
ATOM 676 C C . VAL A 1 93 ? 24.568 38.300 64.175 1.00 29.58 119 VAL A C 1
ATOM 677 O O . VAL A 1 93 ? 23.969 39.301 63.744 1.00 29.13 119 VAL A O 1
ATOM 681 N N . ASP A 1 94 ? 25.885 38.107 64.048 1.00 28.86 120 ASP A N 1
ATOM 682 C CA . ASP A 1 94 ? 26.723 38.912 63.141 1.00 28.64 120 ASP A CA 1
ATOM 683 C C . ASP A 1 94 ? 26.827 40.390 63.567 1.00 28.44 120 ASP A C 1
ATOM 684 O O . ASP A 1 94 ? 27.896 40.834 63.971 1.00 28.87 120 ASP A O 1
ATOM 689 N N . ARG A 1 95 ? 25.738 41.144 63.492 1.00 28.19 121 ARG A N 1
ATOM 690 C CA . ARG A 1 95 ? 25.742 42.514 63.989 1.00 28.44 121 ARG A CA 1
ATOM 691 C C . ARG A 1 95 ? 25.231 42.562 65.420 1.00 29.09 121 ARG A C 1
ATOM 692 O O . ARG A 1 95 ? 24.479 41.687 65.833 1.00 29.20 121 ARG A O 1
ATOM 700 N N . LYS A 1 96 ? 25.665 43.571 66.172 1.00 29.62 122 LYS A N 1
ATOM 701 C CA . LYS A 1 96 ? 25.364 43.682 67.607 1.00 30.19 122 LYS A CA 1
ATOM 702 C C . LYS A 1 96 ? 24.486 44.906 67.913 1.00 30.63 122 LYS A C 1
ATOM 703 O O . LYS A 1 96 ? 24.263 45.765 67.054 1.00 30.53 122 LYS A O 1
ATOM 709 N N . ILE A 1 97 ? 24.024 44.984 69.161 1.00 31.40 123 ILE A N 1
ATOM 710 C CA . ILE A 1 97 ? 23.374 46.181 69.691 1.00 31.66 123 ILE A CA 1
ATOM 711 C C . ILE A 1 97 ? 24.251 46.774 70.790 1.00 32.51 123 ILE A C 1
ATOM 712 O O . ILE A 1 97 ? 25.392 46.337 70.984 1.00 32.84 123 ILE A O 1
ATOM 717 N N . LEU A 1 98 ? 23.725 47.760 71.512 1.00 33.30 124 LEU A N 1
ATOM 718 C CA . LEU A 1 98 ? 24.525 48.499 72.482 1.00 33.88 124 LEU A CA 1
ATOM 719 C C . LEU A 1 98 ? 24.176 48.226 73.944 1.00 34.55 124 LEU A C 1
ATOM 720 O O . LEU A 1 98 ? 24.493 49.024 74.820 1.00 35.10 124 LEU A O 1
ATOM 725 N N . SER A 1 99 ? 23.538 47.094 74.208 1.00 35.41 125 SER A N 1
ATOM 726 C CA . SER A 1 99 ? 23.262 46.676 75.573 1.00 36.44 125 SER A CA 1
ATOM 727 C C . SER A 1 99 ? 23.294 45.166 75.650 1.00 37.37 125 SER A C 1
ATOM 728 O O . SER A 1 99 ? 23.531 44.496 74.646 1.00 37.76 125 SER A O 1
ATOM 731 N N . ASP A 1 100 ? 23.040 44.636 76.842 1.00 38.43 126 ASP A N 1
ATOM 732 C CA . ASP A 1 100 ? 23.222 43.212 77.126 1.00 39.23 126 ASP A CA 1
ATOM 733 C C . ASP A 1 100 ? 21.872 42.534 77.282 1.00 39.63 126 ASP A C 1
ATOM 734 O O . ASP A 1 100 ? 21.761 41.448 77.851 1.00 39.78 126 ASP A O 1
ATOM 739 N N . LYS A 1 101 ? 20.837 43.196 76.788 1.00 39.95 127 LYS A N 1
ATOM 740 C CA . LYS A 1 101 ? 19.496 42.680 76.932 1.00 40.26 127 LYS A CA 1
ATOM 741 C C . LYS A 1 101 ? 19.152 41.827 75.721 1.00 39.61 127 LYS A C 1
ATOM 742 O O . LYS A 1 101 ? 18.432 42.254 74.815 1.00 39.27 127 LYS A O 1
ATOM 748 N N . TYR A 1 102 ? 19.710 40.618 75.729 1.00 39.05 128 TYR A N 1
ATOM 749 C CA . TYR A 1 102 ? 19.542 39.616 74.672 1.00 39.10 128 TYR A CA 1
ATOM 750 C C . TYR A 1 102 ? 19.882 38.262 75.294 1.00 38.82 128 TYR A C 1
ATOM 751 O O . TYR A 1 102 ? 20.536 38.199 76.333 1.00 38.62 128 TYR A O 1
ATOM 760 N N . THR A 1 103 ? 19.454 37.175 74.674 1.00 38.69 129 THR A N 1
ATOM 761 C CA . THR A 1 103 ? 19.695 35.859 75.262 1.00 38.67 129 THR A CA 1
ATOM 762 C C . THR A 1 103 ? 21.090 35.307 74.928 1.00 38.66 129 THR A C 1
ATOM 763 O O . THR A 1 103 ? 21.806 34.814 75.810 1.00 38.74 129 THR A O 1
ATOM 767 N N . ALA A 1 104 ? 21.463 35.377 73.649 1.00 38.27 130 ALA A N 1
ATOM 768 C CA . ALA A 1 104 ? 22.754 34.857 73.197 1.00 37.81 130 ALA A CA 1
ATOM 769 C C . ALA A 1 104 ? 23.275 35.558 71.954 1.00 37.21 130 ALA A C 1
ATOM 770 O O . ALA A 1 104 ? 22.507 36.025 71.110 1.00 37.36 130 ALA A O 1
ATOM 772 N N . TYR A 1 105 ? 24.596 35.626 71.858 1.00 36.85 131 TYR A N 1
ATOM 773 C CA . TYR A 1 105 ? 25.268 36.217 70.706 1.00 36.26 131 TYR A CA 1
ATOM 774 C C . TYR A 1 105 ? 26.064 35.151 69.966 1.00 35.16 131 TYR A C 1
ATOM 775 O O . TYR A 1 105 ? 26.766 34.351 70.582 1.00 34.58 131 TYR A O 1
ATOM 784 N N . ILE A 1 106 ? 25.935 35.133 68.643 1.00 34.24 132 ILE A N 1
ATOM 785 C CA . ILE A 1 106 ? 26.849 34.344 67.812 1.00 33.43 132 ILE A CA 1
ATOM 786 C C . ILE A 1 106 ? 27.360 35.140 66.608 1.00 32.86 132 ILE A C 1
ATOM 787 O O . ILE A 1 106 ? 26.599 35.831 65.924 1.00 32.65 132 ILE A O 1
ATOM 792 N N . GLY A 1 107 ? 28.657 35.031 66.353 1.00 32.44 133 GLY A N 1
ATOM 793 C CA . GLY A 1 107 ? 29.263 35.714 65.210 1.00 32.02 133 GLY A CA 1
ATOM 794 C C . GLY A 1 107 ? 30.768 35.611 65.171 1.00 31.69 133 GLY A C 1
ATOM 795 O O . GLY A 1 107 ? 31.374 35.009 66.049 1.00 32.13 133 GLY A O 1
ATOM 796 N N . ALA A 1 108 ? 31.379 36.194 64.146 1.00 31.40 134 ALA A N 1
ATOM 797 C CA . ALA A 1 108 ? 32.826 36.197 64.040 1.00 30.88 134 ALA A CA 1
ATOM 798 C C . ALA A 1 108 ? 33.361 37.540 64.523 1.00 30.90 134 ALA A C 1
ATOM 799 O O . ALA A 1 108 ? 32.655 38.540 64.435 1.00 31.17 134 ALA A O 1
ATOM 801 N N . ASP A 1 109 ? 34.598 37.575 65.033 1.00 30.85 135 ASP A N 1
ATOM 802 C CA . ASP A 1 109 ? 35.150 38.829 65.580 1.00 30.34 135 ASP A CA 1
ATOM 803 C C . ASP A 1 109 ? 35.571 39.818 64.488 1.00 29.64 135 ASP A C 1
ATOM 804 O O . ASP A 1 109 ? 36.602 39.643 63.828 1.00 29.74 135 ASP A O 1
ATOM 809 N N . ASN A 1 110 ? 34.783 40.872 64.325 1.00 28.55 136 ASN A N 1
ATOM 810 C CA . ASN A 1 110 ? 35.039 41.828 63.261 1.00 27.56 136 ASN A CA 1
ATOM 811 C C . ASN A 1 110 ? 36.275 42.669 63.504 1.00 27.63 136 ASN A C 1
ATOM 812 O O . ASN A 1 110 ? 36.924 43.107 62.552 1.00 28.06 136 ASN A O 1
ATOM 817 N N . TYR A 1 111 ? 36.617 42.878 64.774 1.00 27.26 137 TYR A N 1
ATOM 818 C CA . TYR A 1 111 ? 37.784 43.678 65.124 1.00 26.88 137 TYR A CA 1
ATOM 819 C C . TYR A 1 111 ? 39.039 42.929 64.683 1.00 26.99 137 TYR A C 1
ATOM 820 O O . TYR A 1 111 ? 39.927 43.495 64.041 1.00 27.09 137 TYR A O 1
ATOM 829 N N . GLU A 1 112 ? 39.088 41.645 65.011 1.00 26.77 138 GLU A N 1
ATOM 830 C CA . GLU A 1 112 ? 40.200 40.796 64.636 1.00 26.68 138 GLU A CA 1
ATOM 831 C C . GLU A 1 112 ? 40.358 40.652 63.129 1.00 25.74 138 GLU A C 1
ATOM 832 O O . GLU A 1 112 ? 41.474 40.563 62.626 1.00 25.77 138 GLU A O 1
ATOM 838 N N . ILE A 1 113 ? 39.239 40.631 62.413 1.00 25.01 139 ILE A N 1
ATOM 839 C CA . ILE A 1 113 ? 39.272 40.631 60.946 1.00 24.09 139 ILE A CA 1
ATOM 840 C C . ILE A 1 113 ? 39.933 41.908 60.414 1.00 23.51 139 ILE A C 1
ATOM 841 O O . ILE A 1 113 ? 40.793 41.838 59.547 1.00 23.10 139 ILE A O 1
ATOM 846 N N . GLY A 1 114 ? 39.562 43.052 60.977 1.00 23.15 140 GLY A N 1
ATOM 847 C CA . GLY A 1 114 ? 40.153 44.319 60.592 1.00 23.47 140 GLY A CA 1
ATOM 848 C C . GLY A 1 114 ? 41.644 44.272 60.832 1.00 23.92 140 GLY A C 1
ATOM 849 O O . GLY A 1 114 ? 42.452 44.626 59.955 1.00 24.09 140 GLY A O 1
ATOM 850 N N . ARG A 1 115 ? 42.004 43.811 62.025 1.00 24.05 141 ARG A N 1
ATOM 851 C CA . ARG A 1 115 ? 43.391 43.661 62.421 1.00 24.07 141 ARG A CA 1
ATOM 852 C C . ARG A 1 115 ? 44.135 42.820 61.402 1.00 23.63 141 ARG A C 1
ATOM 853 O O . ARG A 1 115 ? 45.166 43.251 60.884 1.00 23.81 141 ARG A O 1
ATOM 861 N N . SER A 1 116 ? 43.595 41.638 61.095 1.00 22.81 142 SER A N 1
ATOM 862 C CA . SER A 1 116 ? 44.130 40.773 60.047 1.00 21.82 142 SER A CA 1
ATOM 863 C C . SER A 1 116 ? 44.271 41.462 58.685 1.00 21.93 142 SER A C 1
ATOM 864 O O . SER A 1 116 ? 45.249 41.225 57.964 1.00 22.58 142 SER A O 1
ATOM 867 N N . VAL A 1 117 ? 43.287 42.280 58.314 1.00 20.96 143 VAL A N 1
ATOM 868 C CA . VAL A 1 117 ? 43.331 42.984 57.050 1.00 20.12 143 VAL A CA 1
ATOM 869 C C . VAL A 1 117 ? 44.486 43.970 57.059 1.00 20.56 143 VAL A C 1
ATOM 870 O O . VAL A 1 117 ? 45.253 44.034 56.112 1.00 21.14 143 VAL A O 1
ATOM 874 N N . GLY A 1 118 ? 44.608 44.752 58.127 1.00 20.96 144 GLY A N 1
ATOM 875 C CA . GLY A 1 118 ? 45.723 45.687 58.253 1.00 20.82 144 GLY A CA 1
ATOM 876 C C . GLY A 1 118 ? 47.075 44.992 58.212 1.00 21.10 144 GLY A C 1
ATOM 877 O O . GLY A 1 118 ? 47.995 45.483 57.550 1.00 20.82 144 GLY A O 1
ATOM 878 N N . ASN A 1 119 ? 47.199 43.848 58.900 1.00 20.82 145 ASN A N 1
ATOM 879 C CA . ASN A 1 119 ? 48.471 43.132 58.901 1.00 21.30 145 ASN A CA 1
ATOM 880 C C . ASN A 1 119 ? 48.809 42.586 57.515 1.00 21.47 145 ASN A C 1
ATOM 881 O O . ASN A 1 119 ? 49.953 42.664 57.087 1.00 21.91 145 ASN A O 1
ATOM 886 N N . TYR A 1 120 ? 47.813 42.051 56.819 1.00 21.32 146 TYR A N 1
ATOM 887 C CA . TYR A 1 120 ? 48.033 41.494 55.507 1.00 21.45 146 TYR A CA 1
ATOM 888 C C . TYR A 1 120 ? 48.487 42.569 54.500 1.00 21.79 146 TYR A C 1
ATOM 889 O O . TYR A 1 120 ? 49.411 42.336 53.721 1.00 21.97 146 TYR A O 1
ATOM 898 N N . ILE A 1 121 ? 47.852 43.735 54.525 1.00 21.62 147 ILE A N 1
ATOM 899 C CA . ILE A 1 121 ? 48.250 44.829 53.668 1.00 22.15 147 ILE A CA 1
ATOM 900 C C . ILE A 1 121 ? 49.661 45.354 54.004 1.00 23.26 147 ILE A C 1
ATOM 901 O O . ILE A 1 12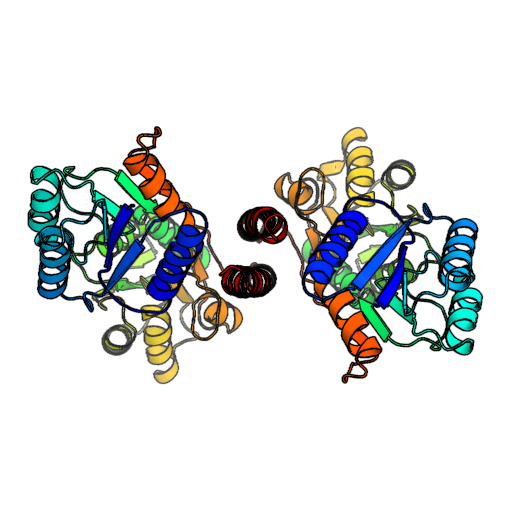1 ? 50.472 45.618 53.098 1.00 23.68 147 ILE A O 1
ATOM 906 N N . ALA A 1 122 ? 49.955 45.511 55.296 1.00 23.93 148 ALA A N 1
ATOM 907 C CA . ALA A 1 122 ? 51.254 46.040 55.734 1.00 24.25 148 ALA A CA 1
ATOM 908 C C . ALA A 1 122 ? 52.386 45.127 55.298 1.00 24.57 148 ALA A C 1
ATOM 909 O O . ALA A 1 122 ? 53.454 45.596 54.902 1.00 24.95 148 ALA A O 1
ATOM 911 N N . SER A 1 123 ? 52.135 43.827 55.359 1.00 24.83 149 SER A N 1
ATOM 912 C CA . SER A 1 123 ? 53.093 42.822 54.941 1.00 25.56 149 SER A CA 1
ATOM 913 C C . SER A 1 123 ? 53.276 42.847 53.415 1.00 26.45 149 SER A C 1
ATOM 914 O O . SER A 1 123 ? 54.394 42.772 52.914 1.00 26.57 149 SER A O 1
ATOM 917 N N . SER A 1 124 ? 52.173 42.993 52.684 1.00 27.27 150 SER A N 1
ATOM 918 C CA . SER A 1 124 ? 52.197 42.979 51.234 1.00 27.57 150 SER A CA 1
ATOM 919 C C . SER A 1 124 ? 52.838 44.233 50.637 1.00 28.10 150 SER A C 1
ATOM 920 O O . SER A 1 124 ? 53.483 44.163 49.585 1.00 28.60 150 SER A O 1
ATOM 923 N N . LEU A 1 125 ? 52.660 45.374 51.299 1.00 28.51 151 LEU A N 1
ATOM 924 C CA . LEU A 1 125 ? 53.287 46.625 50.869 1.00 29.01 151 LEU A CA 1
ATOM 925 C C . LEU A 1 125 ? 54.660 46.810 51.525 1.00 29.83 151 LEU A C 1
ATOM 926 O O . LEU A 1 125 ? 55.264 47.887 51.439 1.00 30.01 151 LEU A O 1
ATOM 931 N N . LYS A 1 126 ? 55.138 45.773 52.215 1.00 30.56 152 LYS A N 1
ATOM 932 C CA . LYS A 1 126 ? 56.476 45.805 52.794 1.00 31.41 152 LYS A CA 1
ATOM 933 C C . LYS A 1 126 ? 56.664 47.015 53.722 1.00 31.26 152 LYS A C 1
ATOM 934 O O . LYS A 1 126 ? 57.747 47.568 53.798 1.00 30.98 152 LYS A O 1
ATOM 938 N N . GLY A 1 127 ? 55.591 47.436 54.394 1.00 31.50 153 GLY A N 1
ATOM 939 C CA . GLY A 1 127 ? 55.667 48.470 55.437 1.00 31.46 153 GLY A CA 1
ATOM 940 C C . GLY A 1 127 ? 55.491 49.916 55.012 1.00 31.67 153 GLY A C 1
ATOM 941 O O . GLY A 1 127 ? 55.486 50.820 55.852 1.00 31.44 153 GLY A O 1
ATOM 942 N N . LYS A 1 128 ? 55.324 50.135 53.709 1.00 32.07 154 LYS A N 1
ATOM 943 C CA . LYS A 1 128 ? 55.297 51.483 53.138 1.00 32.11 154 LYS A CA 1
ATOM 944 C C . LYS A 1 128 ? 54.196 51.592 52.079 1.00 31.23 154 LYS A C 1
ATOM 945 O O . LYS A 1 128 ? 54.161 50.803 51.134 1.00 31.17 154 LYS A O 1
ATOM 951 N N . GLY A 1 129 ? 53.297 52.562 52.240 1.00 30.21 155 GLY A N 1
ATOM 952 C CA . GLY A 1 129 ? 52.271 52.800 51.239 1.00 29.10 155 GLY A CA 1
ATOM 953 C C . GLY A 1 129 ? 50.989 53.475 51.697 1.00 28.75 155 GLY A C 1
ATOM 954 O O . GLY A 1 129 ? 50.722 53.605 52.901 1.00 28.81 155 GLY A O 1
ATOM 955 N N . ASN A 1 130 ? 50.194 53.899 50.715 1.00 27.80 156 ASN A N 1
ATOM 956 C CA . ASN A 1 130 ? 48.948 54.609 50.965 1.00 27.22 156 ASN A CA 1
ATOM 957 C C . ASN A 1 130 ? 47.727 53.711 50.767 1.00 26.39 156 ASN A C 1
ATOM 958 O O . ASN A 1 130 ? 47.607 53.041 49.740 1.00 26.21 156 ASN A O 1
ATOM 963 N N . ILE A 1 131 ? 46.832 53.717 51.748 1.00 25.13 157 ILE A N 1
ATOM 964 C CA . ILE A 1 131 ? 45.629 52.890 51.733 1.00 24.29 157 ILE A CA 1
ATOM 965 C C . ILE A 1 131 ? 44.391 53.782 51.688 1.00 24.00 157 ILE A C 1
ATOM 966 O O . ILE A 1 131 ? 44.349 54.826 52.360 1.00 24.27 157 ILE A O 1
ATOM 971 N N . VAL A 1 132 ? 43.394 53.379 50.904 1.00 22.91 158 VAL A N 1
ATOM 972 C CA . VAL A 1 132 ? 42.064 53.964 51.028 1.00 22.63 158 VAL A CA 1
ATOM 973 C C . VAL A 1 132 ? 41.102 52.903 51.586 1.00 22.45 158 VAL A C 1
ATOM 974 O O . VAL A 1 132 ? 41.253 51.711 51.273 1.00 22.83 158 VAL A O 1
ATOM 978 N N . GLU A 1 133 ? 40.145 53.334 52.420 1.00 21.81 159 GLU A N 1
ATOM 979 C CA . GLU A 1 133 ? 39.164 52.450 53.070 1.00 20.92 159 GLU A CA 1
ATOM 980 C C . GLU A 1 133 ? 37.755 52.762 52.620 1.00 20.66 159 GLU A C 1
ATOM 981 O O . GLU A 1 133 ? 37.345 53.910 52.606 1.00 21.16 159 GLU A O 1
ATOM 987 N N . LEU A 1 134 ? 37.011 51.724 52.258 1.00 20.44 160 LEU A N 1
ATOM 988 C CA . LEU A 1 134 ? 35.607 51.843 51.903 1.00 19.77 160 LEU A CA 1
ATOM 989 C C . LEU A 1 134 ? 34.793 50.981 52.873 1.00 19.26 160 LEU A C 1
ATOM 990 O O . LEU A 1 134 ? 34.826 49.753 52.833 1.00 19.18 160 LEU A O 1
ATOM 995 N N . THR A 1 135 ? 34.070 51.638 53.762 1.00 19.01 161 THR A N 1
ATOM 996 C CA . THR A 1 135 ? 33.442 50.953 54.897 1.00 19.00 161 THR A CA 1
ATOM 997 C C . THR A 1 135 ? 32.011 50.499 54.617 1.00 19.03 161 THR A C 1
ATOM 998 O O . THR A 1 135 ? 31.348 50.995 53.707 1.00 18.78 161 THR A O 1
ATOM 1002 N N . GLY A 1 136 ? 31.526 49.574 55.432 1.00 19.42 162 GLY A N 1
ATOM 1003 C CA . GLY A 1 136 ? 30.085 49.291 55.505 1.00 19.50 162 GLY A CA 1
ATOM 1004 C C . GLY A 1 136 ? 29.368 50.444 56.177 1.00 19.66 162 GLY A C 1
ATOM 1005 O O . GLY A 1 136 ? 29.997 51.413 56.610 1.00 19.11 162 GLY A O 1
ATOM 1006 N N . LEU A 1 137 ? 28.048 50.337 56.255 1.00 20.31 163 LEU A N 1
ATOM 1007 C CA . LEU A 1 137 ? 27.205 51.350 56.895 1.00 20.71 163 LEU A CA 1
ATOM 1008 C C . LEU A 1 137 ? 27.787 51.737 58.247 1.00 20.82 163 LEU A C 1
ATOM 1009 O O . LEU A 1 137 ? 27.943 50.883 59.122 1.00 20.76 163 LEU A O 1
ATOM 1014 N N . SER A 1 138 ? 28.118 53.013 58.408 1.00 21.58 164 SER A N 1
ATOM 1015 C CA . SER A 1 138 ? 28.853 53.501 59.603 1.00 22.93 164 SER A CA 1
ATOM 1016 C C . SER A 1 138 ? 28.332 53.020 60.962 1.00 22.75 164 SER A C 1
ATOM 1017 O O . SER A 1 138 ? 29.116 52.567 61.803 1.00 22.94 164 SER A O 1
ATOM 1020 N N . GLY A 1 139 ? 27.017 53.090 61.153 1.00 22.60 165 GLY A N 1
ATOM 1021 C CA . GLY A 1 139 ? 26.403 52.734 62.423 1.00 22.66 165 GLY A CA 1
ATOM 1022 C C . GLY A 1 139 ? 26.248 51.246 62.698 1.00 22.71 165 GLY A C 1
ATOM 1023 O O . GLY A 1 139 ? 25.714 50.875 63.743 1.00 22.76 165 GLY A O 1
ATOM 1024 N N . SER A 1 140 ? 26.695 50.391 61.774 1.00 22.23 166 SER A N 1
ATOM 1025 C CA . SER A 1 140 ? 26.631 48.942 62.002 1.00 22.15 166 SER A CA 1
ATOM 1026 C C . SER A 1 140 ? 27.891 48.499 62.739 1.00 21.96 166 SER A C 1
ATOM 1027 O O . SER A 1 140 ? 28.958 49.069 62.521 1.00 22.38 166 SER A O 1
ATOM 1030 N N . THR A 1 141 ? 27.785 47.494 63.605 1.00 21.32 167 THR A N 1
ATOM 1031 C CA . THR A 1 141 ? 28.956 47.118 64.407 1.00 21.06 167 THR A CA 1
ATOM 1032 C C . THR A 1 141 ? 30.089 46.459 63.601 1.00 20.97 167 THR A C 1
ATOM 1033 O O . THR A 1 141 ? 31.261 46.616 63.971 1.00 20.78 167 THR A O 1
ATOM 1037 N N . PRO A 1 142 ? 29.760 45.743 62.495 1.00 20.71 168 PRO A N 1
ATOM 1038 C CA . PRO A 1 142 ? 30.914 45.250 61.752 1.00 20.45 168 PRO A CA 1
ATOM 1039 C C . PRO A 1 142 ? 31.713 46.376 61.088 1.00 20.60 168 PRO A C 1
ATOM 1040 O O . PRO A 1 142 ? 32.929 46.357 61.169 1.00 20.32 168 PRO A O 1
ATOM 1044 N N . ALA A 1 143 ? 31.061 47.373 60.491 1.00 21.06 169 ALA A N 1
ATOM 1045 C CA . ALA A 1 143 ? 31.819 48.501 59.902 1.00 21.65 169 ALA A CA 1
ATOM 1046 C C . ALA A 1 143 ? 32.707 49.216 60.937 1.00 22.20 169 ALA A C 1
ATOM 1047 O O . ALA A 1 143 ? 33.861 49.539 60.650 1.00 22.63 169 ALA A O 1
ATOM 1049 N N . MET A 1 144 ? 32.158 49.461 62.124 1.00 22.54 170 MET A N 1
ATOM 1050 C CA . MET A 1 144 ? 32.888 50.088 63.213 1.00 23.32 170 MET A CA 1
ATOM 1051 C C . MET A 1 144 ? 34.159 49.304 63.533 1.00 23.43 170 MET A C 1
ATOM 1052 O O . MET A 1 144 ? 35.267 49.855 63.505 1.00 23.18 170 MET A O 1
ATOM 1057 N N . GLU A 1 145 ? 33.978 48.016 63.846 1.00 23.29 171 GLU A N 1
ATOM 1058 C CA . GLU A 1 145 ? 35.070 47.153 64.261 1.00 22.84 171 GLU A CA 1
ATOM 1059 C C . GLU A 1 145 ? 36.045 46.886 63.115 1.00 22.92 171 GLU A C 1
ATOM 1060 O O . GLU A 1 145 ? 37.261 47.013 63.303 1.00 23.79 171 GLU A O 1
ATOM 1066 N N . ARG A 1 146 ? 35.544 46.563 61.925 1.00 21.93 172 ARG A N 1
ATOM 1067 C CA . ARG A 1 146 ? 36.430 46.443 60.768 1.00 21.03 172 ARG A CA 1
ATOM 1068 C C . ARG A 1 146 ? 37.359 47.650 60.612 1.00 20.98 172 ARG A C 1
ATOM 1069 O O . ARG A 1 146 ? 38.490 47.512 60.148 1.00 20.59 172 ARG A O 1
ATOM 1077 N N . HIS A 1 147 ? 36.905 48.823 61.029 1.00 21.40 173 HIS A N 1
ATOM 1078 C CA . HIS A 1 147 ? 37.759 50.005 60.947 1.00 22.34 173 HIS A CA 1
ATOM 1079 C C . HIS A 1 147 ? 38.726 50.087 62.121 1.00 22.89 173 HIS A C 1
ATOM 1080 O O . HIS A 1 147 ? 39.912 50.345 61.921 1.00 23.25 173 HIS A O 1
ATOM 1087 N N . GLN A 1 148 ? 38.228 49.834 63.330 1.00 23.74 174 GLN A N 1
ATOM 1088 C CA . GLN A 1 148 ? 39.028 49.977 64.551 1.00 24.78 174 GLN A CA 1
ATOM 1089 C C . GLN A 1 148 ? 40.223 49.019 64.542 1.00 24.77 174 GLN A C 1
ATOM 1090 O O . GLN A 1 148 ? 41.354 49.413 64.859 1.00 25.00 174 GLN A O 1
ATOM 1096 N N . GLY A 1 149 ? 39.951 47.766 64.172 1.00 24.47 175 GLY A N 1
ATOM 1097 C CA . GLY A 1 149 ? 40.940 46.696 64.191 1.00 23.99 175 GLY A CA 1
ATOM 1098 C C . GLY A 1 149 ? 41.999 46.974 63.162 1.00 23.68 175 GLY A C 1
ATOM 1099 O O . GLY A 1 149 ? 43.179 46.735 63.388 1.00 23.70 175 GLY A O 1
ATOM 1100 N N . PHE A 1 150 ? 41.568 47.511 62.034 1.00 23.42 176 PHE A N 1
ATOM 1101 C CA . PHE A 1 150 ? 42.475 47.867 60.966 1.00 23.34 176 PHE A CA 1
ATOM 1102 C C . PHE A 1 150 ? 43.374 49.032 61.362 1.00 23.58 176 PHE A C 1
ATOM 1103 O O . PHE A 1 150 ? 44.554 49.040 61.013 1.00 23.10 176 PHE A O 1
ATOM 1111 N N . MET A 1 151 ? 42.809 50.017 62.064 1.00 23.83 177 MET A N 1
ATOM 1112 C CA . MET A 1 151 ? 43.602 51.137 62.576 1.00 24.65 177 MET A CA 1
ATOM 1113 C C . MET A 1 151 ? 44.590 50.670 63.644 1.00 24.75 177 MET A C 1
ATOM 1114 O O . MET A 1 151 ? 45.725 51.163 63.709 1.00 24.73 177 MET A O 1
ATOM 1119 N N . ALA A 1 152 ? 44.177 49.699 64.455 1.00 24.47 178 ALA A N 1
ATOM 1120 C CA . ALA A 1 152 ? 45.053 49.200 65.512 1.00 24.84 178 ALA A CA 1
ATOM 1121 C C . ALA A 1 152 ? 46.307 48.561 64.909 1.00 24.96 178 ALA A C 1
ATOM 1122 O O . ALA A 1 152 ? 47.425 48.820 65.358 1.00 24.90 178 ALA A O 1
ATOM 1124 N N . ALA A 1 153 ? 46.098 47.743 63.881 1.00 25.17 179 ALA A N 1
ATOM 1125 C CA . ALA A 1 153 ? 47.167 47.041 63.195 1.00 25.37 179 ALA A CA 1
ATOM 1126 C C . ALA A 1 153 ? 48.135 47.996 62.527 1.00 25.47 179 ALA A C 1
ATOM 1127 O O . ALA A 1 153 ? 49.340 47.880 62.718 1.00 25.88 179 ALA A O 1
ATOM 1129 N N . ILE A 1 154 ? 47.624 48.943 61.757 1.00 25.58 180 ILE A N 1
ATOM 1130 C CA . ILE A 1 154 ? 48.515 49.771 60.953 1.00 26.09 180 ILE A CA 1
ATOM 1131 C C . ILE A 1 154 ? 49.167 50.908 61.735 1.00 27.28 180 ILE A C 1
ATOM 1132 O O . ILE A 1 154 ? 50.008 51.639 61.190 1.00 27.62 180 ILE A O 1
ATOM 1137 N N . SER A 1 155 ? 48.796 51.056 63.007 1.00 28.47 181 SER A N 1
ATOM 1138 C CA . SER A 1 155 ? 49.455 52.031 63.886 1.00 29.54 181 SER A CA 1
ATOM 1139 C C . SER A 1 155 ? 50.886 51.600 64.154 1.00 30.08 181 SER A C 1
ATOM 1140 O O . SER A 1 155 ? 51.761 52.439 64.333 1.00 30.40 181 SER A O 1
ATOM 1143 N N . LYS A 1 156 ? 51.117 50.288 64.162 1.00 30.66 182 LYS A N 1
ATOM 1144 C CA . LYS A 1 156 ? 52.470 49.729 64.312 1.00 31.31 182 LYS A CA 1
ATOM 1145 C C . LYS A 1 156 ? 53.387 49.910 63.088 1.00 30.98 182 LYS A C 1
ATOM 1146 O O . LYS A 1 156 ? 54.516 49.434 63.108 1.00 31.31 182 LYS A O 1
ATOM 1152 N N . PHE A 1 157 ? 52.918 50.582 62.034 1.00 30.52 183 PHE A N 1
ATOM 1153 C CA . PHE A 1 157 ? 53.735 50.806 60.832 1.00 30.21 183 PHE A CA 1
ATOM 1154 C C . PHE A 1 157 ? 53.646 52.259 60.452 1.00 30.74 183 PHE A C 1
ATOM 1155 O O . PHE A 1 157 ? 52.650 52.687 59.851 1.00 31.19 183 PHE A O 1
ATOM 1163 N N . PRO A 1 158 ? 54.670 53.041 60.808 1.00 31.04 184 PRO A N 1
ATOM 1164 C CA . PRO A 1 158 ? 54.572 54.488 60.602 1.00 31.23 184 PRO A CA 1
ATOM 1165 C C . PRO A 1 158 ? 54.527 54.933 59.129 1.00 31.72 184 PRO A C 1
ATOM 1166 O O . PRO A 1 158 ? 54.250 56.113 58.858 1.00 32.05 184 PRO A O 1
ATOM 1170 N N . ASP A 1 159 ? 54.775 54.018 58.189 1.00 31.89 185 ASP A N 1
ATOM 1171 C CA . ASP A 1 159 ? 54.749 54.383 56.767 1.00 32.18 185 ASP A CA 1
ATOM 1172 C C . ASP A 1 159 ? 53.636 53.736 55.965 1.00 31.67 185 ASP A C 1
ATOM 1173 O O . ASP A 1 159 ? 53.587 53.856 54.734 1.00 31.62 185 ASP A O 1
ATOM 1178 N N . ILE A 1 160 ? 52.761 53.026 56.667 1.00 30.95 186 ILE A N 1
ATOM 1179 C CA . ILE A 1 160 ? 51.473 52.644 56.120 1.00 30.55 186 ILE A CA 1
ATOM 1180 C C . ILE A 1 160 ? 50.515 53.747 56.551 1.00 30.50 186 ILE A C 1
ATOM 1181 O O . ILE A 1 160 ? 50.375 53.997 57.750 1.00 30.49 186 ILE A O 1
ATOM 1186 N N . LYS A 1 161 ? 49.877 54.410 55.592 1.00 30.02 187 LYS A N 1
ATOM 1187 C CA . LYS A 1 161 ? 49.005 55.536 55.900 1.00 30.02 187 LYS A CA 1
ATOM 1188 C C . LYS A 1 161 ? 47.612 55.414 55.303 1.00 29.36 187 LYS A C 1
ATOM 1189 O O . LYS A 1 161 ? 47.451 55.191 54.114 1.00 29.41 187 LYS A O 1
ATOM 1195 N N . LEU A 1 162 ? 46.603 55.569 56.148 1.00 28.73 188 LEU A N 1
ATOM 1196 C CA . LEU A 1 162 ? 45.255 55.729 55.679 1.00 28.14 188 LEU A CA 1
ATOM 1197 C C . LEU A 1 162 ? 45.065 57.173 55.192 1.00 28.09 188 LEU A C 1
ATOM 1198 O O . LEU A 1 162 ? 45.034 58.108 55.999 1.00 28.01 188 LEU A O 1
ATOM 1203 N N . ILE A 1 163 ? 44.943 57.347 53.873 1.00 27.88 189 ILE A N 1
ATOM 1204 C CA . ILE A 1 163 ? 44.825 58.682 53.270 1.00 27.53 189 ILE A CA 1
ATOM 1205 C C . ILE A 1 163 ? 43.397 59.079 52.863 1.00 28.10 189 ILE A C 1
ATOM 1206 O O . ILE A 1 163 ? 43.157 60.231 52.484 1.00 28.26 189 ILE A O 1
ATOM 1211 N N . ASP A 1 164 ? 42.460 58.133 52.917 1.00 28.57 190 ASP A N 1
ATOM 1212 C CA . ASP A 1 164 ? 41.047 58.427 52.604 1.00 28.89 190 ASP A CA 1
ATOM 1213 C C . ASP A 1 164 ? 40.100 57.309 53.045 1.00 28.44 190 ASP A C 1
ATOM 1214 O O . ASP A 1 164 ? 40.466 56.130 53.042 1.00 27.93 190 ASP A O 1
ATOM 1219 N N . LYS A 1 165 ? 38.881 57.703 53.407 1.00 28.10 191 LYS A N 1
ATOM 1220 C CA . LYS A 1 165 ? 37.868 56.789 53.933 1.00 27.98 191 LYS A CA 1
ATOM 1221 C C . LYS A 1 165 ? 36.465 57.264 53.546 1.00 27.83 191 LYS A C 1
ATOM 1222 O O . LYS A 1 165 ? 36.171 58.457 53.567 1.00 28.25 191 LYS A O 1
ATOM 1228 N N . ALA A 1 166 ? 35.597 56.332 53.187 1.00 27.23 192 ALA A N 1
ATOM 1229 C CA . ALA A 1 166 ? 34.239 56.683 52.845 1.00 26.47 192 ALA A CA 1
ATOM 1230 C C . ALA A 1 166 ? 33.347 55.527 53.216 1.00 26.25 192 ALA A C 1
ATOM 1231 O O . ALA A 1 166 ? 33.805 54.381 53.271 1.00 26.90 192 ALA A O 1
ATOM 1233 N N . ASP A 1 167 ? 32.086 55.850 53.493 1.00 25.50 193 ASP A N 1
ATOM 1234 C CA . ASP A 1 167 ? 31.047 54.901 53.856 1.00 24.88 193 ASP A CA 1
ATOM 1235 C C . ASP A 1 167 ? 30.344 54.448 52.573 1.00 24.79 193 ASP A C 1
ATOM 1236 O O . ASP A 1 167 ? 29.722 55.257 51.884 1.00 24.94 193 ASP A O 1
ATOM 1241 N N . ALA A 1 168 ? 30.446 53.162 52.253 1.00 24.22 194 ALA A N 1
ATOM 1242 C CA . ALA A 1 168 ? 29.906 52.624 51.000 1.00 23.45 194 ALA A CA 1
ATOM 1243 C C . ALA A 1 168 ? 28.664 51.767 51.234 1.00 23.36 194 ALA A C 1
ATOM 1244 O O . ALA A 1 168 ? 28.167 51.082 50.322 1.00 23.19 194 ALA A O 1
ATOM 1246 N N . ALA A 1 169 ? 28.174 51.796 52.470 1.00 23.21 195 ALA A N 1
ATOM 1247 C CA . ALA A 1 169 ? 26.916 51.135 52.834 1.00 22.67 195 ALA A CA 1
ATOM 1248 C C . ALA A 1 169 ? 26.848 49.665 52.380 1.00 22.38 195 ALA A C 1
ATOM 1249 O O . ALA A 1 169 ? 25.797 49.183 51.981 1.00 22.32 195 ALA A O 1
ATOM 1251 N N . TRP A 1 170 ? 27.975 48.963 52.457 1.00 22.18 196 TRP A N 1
ATOM 1252 C CA . TRP A 1 170 ? 28.051 47.531 52.129 1.00 22.28 196 TRP A CA 1
ATOM 1253 C C . TRP A 1 170 ? 27.878 47.203 50.648 1.00 22.09 196 TRP A C 1
ATOM 1254 O O . TRP A 1 170 ? 27.826 46.041 50.278 1.00 22.72 196 TRP A O 1
ATOM 1265 N N . GLU A 1 171 ? 27.801 48.206 49.794 1.00 22.10 197 GLU A N 1
ATOM 1266 C CA . GLU A 1 171 ? 27.358 47.940 48.443 1.00 21.94 197 GLU A CA 1
ATOM 1267 C C . GLU A 1 171 ? 28.313 48.416 47.378 1.00 22.03 197 GLU A C 1
ATOM 1268 O O . GLU A 1 171 ? 29.101 49.323 47.616 1.00 21.84 197 GLU A O 1
ATOM 1274 N N . ARG A 1 172 ? 28.230 47.784 46.209 1.00 22.74 198 ARG A N 1
ATOM 1275 C CA . ARG A 1 172 ? 29.112 48.057 45.061 1.00 23.86 198 ARG A CA 1
ATOM 1276 C C . ARG A 1 172 ? 28.877 49.431 44.419 1.00 24.02 198 ARG A C 1
ATOM 1277 O O . ARG A 1 172 ? 29.813 50.103 44.023 1.00 23.89 198 ARG A O 1
ATOM 1285 N N . GLY A 1 173 ? 27.614 49.842 44.354 1.00 24.97 199 GLY A N 1
ATOM 1286 C CA . GLY A 1 173 ? 27.229 51.139 43.826 1.00 25.13 199 GLY A CA 1
ATOM 1287 C C . GLY A 1 173 ? 27.967 52.306 44.442 1.00 25.33 199 GLY A C 1
ATOM 1288 O O . GLY A 1 173 ? 28.728 52.962 43.752 1.00 25.95 199 GLY A O 1
ATOM 1289 N N . PRO A 1 174 ? 27.741 52.584 45.740 1.00 25.49 200 PRO A N 1
ATOM 1290 C CA . PRO A 1 174 ? 28.459 53.683 46.411 1.00 25.76 200 PRO A CA 1
ATOM 1291 C C . PRO A 1 174 ? 29.983 53.513 46.403 1.00 26.18 200 PRO A C 1
ATOM 1292 O O . PRO A 1 174 ? 30.724 54.502 46.323 1.00 26.57 200 PRO A O 1
ATOM 1296 N N . ALA A 1 175 ? 30.444 52.268 46.459 1.00 26.54 201 ALA A N 1
ATOM 1297 C CA . ALA A 1 175 ? 31.873 51.972 46.347 1.00 26.80 201 ALA A CA 1
ATOM 1298 C C . ALA A 1 175 ? 32.484 52.583 45.085 1.00 26.91 201 ALA A C 1
ATOM 1299 O O . ALA A 1 175 ? 33.529 53.238 45.148 1.00 26.59 201 ALA A O 1
ATOM 1301 N N . GLU A 1 176 ? 31.819 52.393 43.948 1.00 27.53 202 GLU A N 1
ATOM 1302 C CA . GLU A 1 176 ? 32.335 52.901 42.668 1.00 28.37 202 GLU A CA 1
ATOM 1303 C C . GLU A 1 176 ? 32.458 54.417 42.619 1.00 28.36 202 GLU A C 1
ATOM 1304 O O . GLU A 1 176 ? 33.504 54.947 42.234 1.00 28.37 202 GLU A O 1
ATOM 1310 N N . ILE A 1 177 ? 31.399 55.113 43.033 1.00 28.30 203 ILE A N 1
ATOM 1311 C CA . ILE A 1 177 ? 31.429 56.566 43.084 1.00 28.07 203 ILE A CA 1
ATOM 1312 C C . ILE A 1 177 ? 32.530 57.026 44.017 1.00 27.92 203 ILE A C 1
ATOM 1313 O O . ILE A 1 177 ? 33.374 57.819 43.636 1.00 27.82 203 ILE A O 1
ATOM 1318 N N . GLU A 1 178 ? 32.535 56.511 45.238 1.00 28.04 204 GLU A N 1
ATOM 1319 C CA . GLU A 1 178 ? 33.527 56.959 46.223 1.00 27.77 204 GLU A CA 1
ATOM 1320 C C . GLU A 1 178 ? 34.964 56.700 45.756 1.00 27.80 204 GLU A C 1
ATOM 1321 O O . GLU A 1 178 ? 35.825 57.577 45.894 1.00 27.93 204 GLU A O 1
ATOM 1327 N N . MET A 1 179 ? 35.213 55.523 45.170 1.00 27.52 205 MET A N 1
ATOM 1328 C CA . MET A 1 179 ? 36.541 55.209 44.631 1.00 27.33 205 MET A CA 1
ATOM 1329 C C . MET A 1 179 ? 36.943 56.171 43.500 1.00 27.79 205 MET A C 1
ATOM 1330 O O . MET A 1 179 ? 38.124 56.523 43.377 1.00 27.65 205 MET A O 1
ATOM 1335 N N . ASP A 1 180 ? 35.966 56.583 42.683 1.00 28.40 206 ASP A N 1
ATOM 1336 C CA . ASP A 1 180 ? 36.182 57.569 41.632 1.00 28.89 206 ASP A CA 1
ATOM 1337 C C . ASP A 1 180 ? 36.724 58.826 42.239 1.00 29.09 206 ASP A C 1
ATOM 1338 O O . ASP A 1 180 ? 37.720 59.365 41.777 1.00 29.31 206 ASP A O 1
ATOM 1343 N N . SER A 1 181 ? 36.060 59.294 43.287 1.00 29.45 207 SER A N 1
ATOM 1344 C CA . SER A 1 181 ? 36.479 60.506 43.962 1.00 29.93 207 SER A CA 1
ATOM 1345 C C . SER A 1 181 ? 37.902 60.362 44.520 1.00 29.92 207 SER A C 1
ATOM 1346 O O . SER A 1 181 ? 38.695 61.294 44.430 1.00 30.32 207 SER A O 1
ATOM 1349 N N . MET A 1 182 ? 38.226 59.194 45.070 1.00 29.88 208 MET A N 1
ATOM 1350 C CA . MET A 1 182 ? 39.553 58.962 45.644 1.00 29.99 208 MET A CA 1
ATOM 1351 C C . MET A 1 182 ? 40.673 58.945 44.591 1.00 30.43 208 MET A C 1
ATOM 1352 O O . MET A 1 182 ? 41.733 59.556 44.796 1.00 30.32 208 MET A O 1
ATOM 1357 N N . LEU A 1 183 ? 40.433 58.265 43.467 1.00 30.75 209 LEU A N 1
ATOM 1358 C CA . LEU A 1 183 ? 41.394 58.235 42.360 1.00 31.24 209 LEU A CA 1
ATOM 1359 C C . LEU A 1 183 ? 41.704 59.647 41.848 1.00 32.16 209 LEU A C 1
ATOM 1360 O O . LEU A 1 183 ? 42.871 60.028 41.693 1.00 32.37 209 LEU A O 1
ATOM 1365 N N . ARG A 1 184 ? 40.646 60.415 41.604 1.00 33.07 210 ARG A N 1
ATOM 1366 C CA . ARG A 1 184 ? 40.750 61.776 41.121 1.00 34.25 210 ARG A CA 1
ATOM 1367 C C . ARG A 1 184 ? 41.622 62.636 42.056 1.00 34.13 210 ARG A C 1
ATOM 1368 O O . ARG A 1 184 ? 42.424 63.457 41.585 1.00 34.32 210 ARG A O 1
ATOM 1376 N N . ARG A 1 185 ? 41.483 62.421 43.366 1.00 33.40 211 ARG A N 1
ATOM 1377 C CA . ARG A 1 185 ? 42.119 63.275 44.384 1.00 33.13 211 ARG A CA 1
ATOM 1378 C C . ARG A 1 185 ? 43.448 62.744 44.928 1.00 32.35 211 ARG A C 1
ATOM 1379 O O . ARG A 1 185 ? 44.151 63.447 45.650 1.00 31.94 211 ARG A O 1
ATOM 1387 N N . HIS A 1 186 ? 43.784 61.506 44.581 1.00 31.88 212 HIS A N 1
ATOM 1388 C CA . HIS A 1 186 ? 44.975 60.855 45.115 1.00 31.73 212 HIS A CA 1
ATOM 1389 C C . HIS A 1 186 ? 45.745 60.096 44.025 1.00 31.87 212 HIS A C 1
ATOM 1390 O O . HIS A 1 186 ? 45.347 58.990 43.639 1.00 32.30 212 HIS A O 1
ATOM 1397 N N . PRO A 1 187 ? 46.848 60.689 43.519 1.00 31.75 213 PRO A N 1
ATOM 1398 C CA . PRO A 1 187 ? 47.670 60.046 42.464 1.00 31.49 213 PRO A CA 1
ATOM 1399 C C . PRO A 1 187 ? 48.406 58.774 42.903 1.00 31.22 213 PRO A C 1
ATOM 1400 O O . PRO A 1 187 ? 48.743 57.940 42.065 1.00 31.41 213 PRO A O 1
ATOM 1404 N N . LYS A 1 188 ? 48.667 58.636 44.198 1.00 30.91 214 LYS A N 1
ATOM 1405 C CA . LYS A 1 188 ? 49.368 57.466 44.691 1.00 30.82 214 LYS A CA 1
ATOM 1406 C C . LYS A 1 188 ? 48.492 56.695 45.685 1.00 29.97 214 LYS A C 1
ATOM 1407 O O . LYS A 1 188 ? 48.327 57.110 46.844 1.00 30.34 214 LYS A O 1
ATOM 1413 N N . ILE A 1 189 ? 47.914 55.592 45.207 1.00 28.23 215 ILE A N 1
ATOM 1414 C CA . ILE A 1 189 ? 47.176 54.661 46.043 1.00 26.90 215 ILE A CA 1
ATOM 1415 C C . ILE A 1 189 ? 47.743 53.238 45.882 1.00 25.97 215 ILE A C 1
ATOM 1416 O O . ILE A 1 189 ? 47.787 52.689 44.785 1.00 26.07 215 ILE A O 1
ATOM 1421 N N . ASP A 1 190 ? 48.167 52.638 46.985 1.00 24.61 216 ASP A N 1
ATOM 1422 C CA . ASP A 1 190 ? 48.804 51.322 46.929 1.00 23.08 216 ASP A CA 1
ATOM 1423 C C . ASP A 1 190 ? 47.884 50.170 47.367 1.00 22.00 216 ASP A C 1
ATOM 1424 O O . ASP A 1 190 ? 48.176 49.001 47.106 1.00 21.36 216 ASP A O 1
ATOM 1429 N N . ALA A 1 191 ? 46.765 50.504 48.008 1.00 20.97 217 ALA A N 1
ATOM 1430 C CA . ALA A 1 191 ? 45.855 49.481 48.517 1.00 20.42 217 ALA A CA 1
ATOM 1431 C C . ALA A 1 191 ? 44.458 49.984 48.774 1.00 19.90 217 ALA A C 1
ATOM 1432 O O . ALA A 1 191 ? 44.255 51.094 49.272 1.00 19.94 217 ALA A O 1
ATOM 1434 N N . VAL A 1 192 ? 43.494 49.128 48.460 1.00 19.32 218 VAL A N 1
ATOM 1435 C CA . VAL A 1 192 ? 42.094 49.371 48.783 1.00 18.20 218 VAL A CA 1
ATOM 1436 C C . VAL A 1 192 ? 41.674 48.346 49.820 1.00 18.16 218 VAL A C 1
ATOM 1437 O O . VAL A 1 192 ? 41.839 47.143 49.615 1.00 18.51 218 VAL A O 1
ATOM 1441 N N . TYR A 1 193 ? 41.157 48.832 50.938 1.00 18.17 219 TYR A N 1
ATOM 1442 C CA . TYR A 1 193 ? 40.540 47.980 51.946 1.00 18.10 219 TYR A CA 1
ATOM 1443 C C . TYR A 1 193 ? 39.050 48.167 51.822 1.00 18.67 219 TYR A C 1
ATOM 1444 O O . TYR A 1 193 ? 38.538 49.245 52.122 1.00 18.53 219 TYR A O 1
ATOM 1453 N N . ALA A 1 194 ? 38.361 47.119 51.376 1.00 18.92 220 ALA A N 1
ATOM 1454 C CA . ALA A 1 194 ? 36.915 47.148 51.210 1.00 19.09 220 ALA A CA 1
ATOM 1455 C C . ALA A 1 194 ? 36.294 46.259 52.273 1.00 19.64 220 ALA A C 1
ATOM 1456 O O . ALA A 1 194 ? 36.752 45.134 52.482 1.00 19.82 220 ALA A O 1
ATOM 1458 N N . HIS A 1 195 ? 35.256 46.752 52.943 1.00 20.22 221 HIS A N 1
ATOM 1459 C CA . HIS A 1 195 ? 34.645 46.019 54.068 1.00 20.79 221 HIS A CA 1
ATOM 1460 C C . HIS A 1 195 ? 33.873 44.773 53.649 1.00 21.06 221 HIS A C 1
ATOM 1461 O O . HIS A 1 195 ? 33.619 43.902 54.474 1.00 21.39 221 HIS A O 1
ATOM 1468 N N . ASN A 1 196 ? 33.489 44.675 52.380 1.00 21.23 222 ASN A N 1
ATOM 1469 C CA . ASN A 1 196 ? 33.016 43.389 51.878 1.00 21.60 222 ASN A CA 1
ATOM 1470 C C . ASN A 1 196 ? 33.349 43.135 50.420 1.00 21.73 222 ASN A C 1
ATOM 1471 O O . ASN A 1 196 ? 33.882 44.010 49.734 1.00 21.80 222 ASN A O 1
ATOM 1476 N N . ASP A 1 197 ? 33.010 41.932 49.961 1.00 22.31 223 ASP A N 1
ATOM 1477 C CA . ASP A 1 197 ? 33.302 41.470 48.603 1.00 22.07 223 ASP A CA 1
ATOM 1478 C C . ASP A 1 197 ? 32.304 41.999 47.596 1.00 22.36 223 ASP A C 1
ATOM 1479 O O . ASP A 1 197 ? 32.305 41.547 46.454 1.00 23.21 223 ASP A O 1
ATOM 1484 N N . ARG A 1 198 ? 31.425 42.909 48.015 1.00 22.19 224 ARG A N 1
ATOM 1485 C CA . ARG A 1 198 ? 30.557 43.622 47.078 1.00 21.71 224 ARG A CA 1
ATOM 1486 C C . ARG A 1 198 ? 31.110 45.045 46.867 1.00 22.03 224 ARG A C 1
ATOM 1487 O O . ARG A 1 198 ? 31.142 45.557 45.745 1.00 21.95 224 ARG A O 1
ATOM 1495 N N . ILE A 1 199 ? 31.568 45.672 47.949 1.00 21.33 225 ILE A N 1
ATOM 1496 C CA . ILE A 1 199 ? 32.328 46.905 47.838 1.00 20.61 225 ILE A CA 1
ATOM 1497 C C . ILE A 1 199 ? 33.547 46.704 46.912 1.00 20.75 225 ILE A C 1
ATOM 1498 O O . ILE A 1 199 ? 33.805 47.518 46.013 1.00 20.75 225 ILE A O 1
ATOM 1503 N N . ALA A 1 200 ? 34.258 45.601 47.107 1.00 20.78 226 ALA A N 1
ATOM 1504 C CA . ALA A 1 200 ? 35.547 45.377 46.437 1.00 21.10 226 ALA A CA 1
ATOM 1505 C C . ALA A 1 200 ? 35.534 45.453 44.900 1.00 21.22 226 ALA A C 1
ATOM 1506 O O . ALA A 1 200 ? 36.304 46.222 44.325 1.00 21.25 226 ALA A O 1
ATOM 1508 N N . PRO A 1 201 ? 34.660 44.678 44.228 1.00 21.52 227 PRO A N 1
ATOM 1509 C CA . PRO A 1 201 ? 34.650 44.784 42.750 1.00 21.90 227 PRO A CA 1
ATOM 1510 C C . PRO A 1 201 ? 34.264 46.178 42.220 1.00 22.35 227 PRO A C 1
ATOM 1511 O O . PRO A 1 201 ? 34.616 46.536 41.087 1.00 22.68 227 PRO A O 1
ATOM 1515 N N . GLY A 1 202 ? 33.565 46.957 43.038 1.00 22.15 228 GLY A N 1
ATOM 1516 C CA . GLY A 1 202 ? 33.139 48.278 42.639 1.00 22.15 228 GLY A CA 1
ATOM 1517 C C . GLY A 1 202 ? 34.319 49.215 42.593 1.00 22.46 228 GLY A C 1
ATOM 1518 O O . GLY A 1 202 ? 34.468 50.001 41.656 1.00 22.57 228 GLY A O 1
ATOM 1519 N N . ALA A 1 203 ? 35.158 49.130 43.619 1.00 22.27 229 ALA A N 1
ATOM 1520 C CA . ALA A 1 203 ? 36.348 49.946 43.695 1.00 22.29 229 ALA A CA 1
ATOM 1521 C C . ALA A 1 203 ? 37.304 49.550 42.571 1.00 22.55 229 ALA A C 1
ATOM 1522 O O . ALA A 1 203 ? 37.960 50.408 41.971 1.00 22.17 229 ALA A O 1
ATOM 1524 N N . TYR A 1 204 ? 37.364 48.247 42.302 1.00 22.81 230 TYR A N 1
ATOM 1525 C CA . TYR A 1 204 ? 38.261 47.700 41.311 1.00 23.61 230 TYR A CA 1
ATOM 1526 C C . TYR A 1 204 ? 37.868 48.201 39.934 1.00 24.10 230 TYR A C 1
ATOM 1527 O O . TYR A 1 204 ? 38.729 48.616 39.141 1.00 24.02 230 TYR A O 1
ATOM 1536 N N . GLN A 1 205 ? 36.566 48.176 39.660 1.00 24.34 231 GLN A N 1
ATOM 1537 C CA . GLN A 1 205 ? 36.066 48.655 38.390 1.00 24.72 231 GLN A CA 1
ATOM 1538 C C . GLN A 1 205 ? 36.293 50.167 38.232 1.00 24.41 231 GLN A C 1
ATOM 1539 O O . GLN A 1 205 ? 36.538 50.659 37.120 1.00 24.54 231 GLN A O 1
ATOM 1545 N N . ALA A 1 206 ? 36.261 50.903 39.334 1.00 23.68 232 ALA A N 1
ATOM 1546 C CA . ALA A 1 206 ? 36.625 52.297 39.254 1.00 23.63 232 ALA A CA 1
ATOM 1547 C C . ALA A 1 206 ? 38.094 52.435 38.828 1.00 23.96 232 ALA A C 1
ATOM 1548 O O . ALA A 1 206 ? 38.430 53.313 38.030 1.00 23.76 232 ALA A O 1
ATOM 1550 N N . ALA A 1 207 ? 38.948 51.545 39.332 1.00 24.27 233 ALA A N 1
ATOM 1551 C CA . ALA A 1 207 ? 40.383 51.639 39.099 1.00 25.19 233 ALA A CA 1
ATOM 1552 C C . ALA A 1 207 ? 40.711 51.193 37.682 1.00 26.22 233 ALA A C 1
ATOM 1553 O O . ALA A 1 207 ? 41.479 51.858 36.977 1.00 26.25 233 ALA A O 1
ATOM 1555 N N . LYS A 1 208 ? 40.118 50.064 37.290 1.00 27.38 234 LYS A N 1
ATOM 1556 C CA . LYS A 1 208 ? 40.209 49.493 35.949 1.00 28.50 234 LYS A CA 1
ATOM 1557 C C . LYS A 1 208 ? 39.926 50.582 34.924 1.00 28.52 234 LYS A C 1
ATOM 1558 O O . LYS A 1 208 ? 40.719 50.821 34.015 1.00 28.52 234 LYS A O 1
ATOM 1564 N N . MET A 1 209 ? 38.796 51.261 35.110 1.00 28.64 235 MET A N 1
ATOM 1565 C CA . MET A 1 209 ? 38.326 52.267 34.163 1.00 28.70 235 MET A CA 1
ATOM 1566 C C . MET A 1 209 ? 39.184 53.508 34.135 1.00 28.39 235 MET A C 1
ATOM 1567 O O . MET A 1 209 ? 39.153 54.249 33.159 1.00 28.46 235 MET A O 1
ATOM 1572 N N . ALA A 1 210 ? 39.958 53.731 35.192 1.00 27.99 236 ALA A N 1
ATOM 1573 C CA . ALA A 1 210 ? 40.860 54.876 35.225 1.00 27.69 236 ALA A CA 1
ATOM 1574 C C . ALA A 1 210 ? 42.273 54.468 34.778 1.00 27.73 236 ALA A C 1
ATOM 1575 O O . ALA A 1 210 ? 43.218 55.264 34.865 1.00 27.53 236 ALA A O 1
ATOM 1577 N N . GLY A 1 211 ? 42.384 53.232 34.278 1.00 27.72 237 GLY A N 1
ATOM 1578 C CA . GLY A 1 211 ? 43.656 52.621 33.907 1.00 27.36 237 GLY A CA 1
ATOM 1579 C C . GLY A 1 211 ? 44.635 52.487 35.058 1.00 27.79 237 GLY A C 1
ATOM 1580 O O . GLY A 1 211 ? 45.833 52.586 34.847 1.00 28.36 237 GLY A O 1
ATOM 1581 N N . ARG A 1 212 ? 44.152 52.249 36.279 1.00 27.79 238 ARG A N 1
ATOM 1582 C CA . ARG A 1 212 ? 45.045 52.239 37.450 1.00 27.55 238 ARG A CA 1
ATOM 1583 C C . ARG A 1 212 ? 44.956 51.027 38.375 1.00 27.59 238 ARG A C 1
ATOM 1584 O O . ARG A 1 212 ? 45.531 51.048 39.449 1.00 27.64 238 ARG A O 1
ATOM 1592 N N . GLU A 1 213 ? 44.250 49.979 37.965 1.00 28.01 239 GLU A N 1
ATOM 1593 C CA . GLU A 1 213 ? 44.053 48.800 38.803 1.00 28.61 239 GLU A CA 1
ATOM 1594 C C . GLU A 1 213 ? 45.307 47.954 39.052 1.00 29.00 239 GLU A C 1
ATOM 1595 O O . GLU A 1 213 ? 45.308 47.081 39.934 1.00 29.25 239 GLU A O 1
ATOM 1601 N N . LYS A 1 214 ? 46.364 48.179 38.282 1.00 29.38 240 LYS A N 1
ATOM 1602 C CA . LYS A 1 214 ? 47.621 47.457 38.515 1.00 29.82 240 LYS A CA 1
ATOM 1603 C C . LYS A 1 214 ? 48.553 48.205 39.483 1.00 28.90 240 LYS A C 1
ATOM 1604 O O . LYS A 1 214 ? 49.630 47.731 39.811 1.00 28.75 240 LYS A O 1
ATOM 1610 N N . GLU A 1 215 ? 48.114 49.360 39.961 1.00 28.21 241 GLU A N 1
ATOM 1611 C CA . GLU A 1 215 ? 48.936 50.170 40.868 1.00 27.65 241 GLU A CA 1
ATOM 1612 C C . GLU A 1 215 ? 48.690 49.859 42.333 1.00 26.59 241 GLU A C 1
ATOM 1613 O O . GLU A 1 215 ? 49.345 50.427 43.195 1.00 26.58 241 GLU A O 1
ATOM 1619 N N . MET A 1 216 ? 47.735 48.976 42.608 1.00 25.58 242 MET A N 1
ATOM 1620 C CA . MET A 1 216 ? 47.231 48.774 43.961 1.00 24.34 242 MET A CA 1
ATOM 1621 C C . MET A 1 216 ? 46.680 47.370 44.148 1.00 23.59 242 MET A C 1
ATOM 1622 O O . MET A 1 216 ? 46.274 46.717 43.183 1.00 23.13 242 MET A O 1
ATOM 1627 N N . ILE A 1 217 ? 46.688 46.903 45.392 1.00 22.85 243 ILE A N 1
ATOM 1628 C CA . ILE A 1 217 ? 46.078 45.624 45.731 1.00 22.05 243 ILE A CA 1
ATOM 1629 C C . ILE A 1 217 ? 44.671 45.856 46.271 1.00 21.67 243 ILE A C 1
ATOM 1630 O O . ILE A 1 217 ? 44.364 46.955 46.766 1.00 21.89 243 ILE A O 1
ATOM 1635 N N . PHE A 1 218 ? 43.826 44.828 46.176 1.00 20.56 244 PHE A N 1
ATOM 1636 C CA . PHE A 1 218 ? 42.441 44.906 46.648 1.00 19.64 244 PHE A CA 1
ATOM 1637 C C . PHE A 1 218 ? 42.158 43.845 47.699 1.00 19.49 244 PHE A C 1
ATOM 1638 O O . PHE A 1 218 ? 42.389 42.650 47.470 1.00 19.09 244 PHE A O 1
ATOM 1646 N N . VAL A 1 219 ? 41.663 44.290 48.857 1.00 19.35 245 VAL A N 1
ATOM 1647 C CA . VAL A 1 219 ? 41.301 43.366 49.938 1.00 19.23 245 VAL A CA 1
ATOM 1648 C C . VAL A 1 219 ? 39.850 43.540 50.362 1.00 19.33 245 VAL A C 1
ATOM 1649 O O . VAL A 1 219 ? 39.381 44.661 50.551 1.00 19.69 245 VAL A O 1
ATOM 1653 N N . GLY A 1 220 ? 39.136 42.425 50.480 1.00 19.43 246 GLY A N 1
ATOM 1654 C CA . GLY A 1 220 ? 37.726 42.450 50.860 1.00 19.51 246 GLY A CA 1
ATOM 1655 C C . GLY A 1 220 ? 37.446 41.492 51.999 1.00 19.76 246 GLY A C 1
ATOM 1656 O O . GLY A 1 220 ? 38.367 40.875 52.535 1.00 20.31 246 GLY A O 1
ATOM 1657 N N . ILE A 1 221 ? 36.180 41.379 52.388 1.00 19.66 247 ILE A N 1
ATOM 1658 C CA . ILE A 1 221 ? 35.779 40.468 53.457 1.00 19.10 247 ILE A CA 1
ATOM 1659 C C . ILE A 1 221 ? 34.532 39.723 53.004 1.00 19.75 247 ILE A C 1
ATOM 1660 O O . ILE A 1 221 ? 33.697 40.295 52.309 1.00 19.44 247 ILE A O 1
ATOM 1665 N N . ASP A 1 222 ? 34.449 38.440 53.367 1.00 20.29 248 ASP A N 1
ATOM 1666 C CA . ASP A 1 222 ? 33.252 37.591 53.234 1.00 20.96 248 ASP A CA 1
ATOM 1667 C C . ASP A 1 222 ? 33.671 36.226 52.721 1.00 21.86 248 ASP A C 1
ATOM 1668 O O . ASP A 1 222 ? 33.371 35.203 53.351 1.00 21.37 248 ASP A O 1
ATOM 1673 N N . ALA A 1 223 ? 34.369 36.223 51.581 1.00 22.93 249 ALA A N 1
ATOM 1674 C CA . ALA A 1 223 ? 34.910 34.998 50.965 1.00 24.20 249 ALA A CA 1
ATOM 1675 C C . ALA A 1 223 ? 33.879 33.895 50.689 1.00 24.95 249 ALA A C 1
ATOM 1676 O O . ALA A 1 223 ? 34.124 32.734 51.000 1.00 25.01 249 ALA A O 1
ATOM 1678 N N . LEU A 1 224 ? 32.736 34.257 50.114 1.00 26.48 250 LEU A N 1
ATOM 1679 C CA . LEU A 1 224 ? 31.715 33.266 49.717 1.00 27.58 250 LEU A CA 1
ATOM 1680 C C . LEU A 1 224 ? 32.152 32.494 48.474 1.00 28.34 250 LEU A C 1
ATOM 1681 O O . LEU A 1 224 ? 32.838 33.047 47.614 1.00 28.41 250 LEU A O 1
ATOM 1686 N N . PRO A 1 225 ? 31.756 31.214 48.377 1.00 29.34 251 PRO A N 1
ATOM 1687 C CA . PRO A 1 225 ? 31.900 30.459 47.122 1.00 30.07 251 PRO A CA 1
ATOM 1688 C C . PRO A 1 225 ? 30.781 30.831 46.159 1.00 30.86 251 PRO A C 1
ATOM 1689 O O . PRO A 1 225 ? 29.917 31.613 46.522 1.00 31.33 251 PRO A O 1
ATOM 1693 N N . GLY A 1 226 ? 30.790 30.277 44.949 1.00 31.71 252 GLY A N 1
ATOM 1694 C CA . GLY A 1 226 ? 29.744 30.552 43.968 1.00 32.60 252 GLY A CA 1
ATOM 1695 C C . GLY A 1 226 ? 30.078 31.660 42.989 1.00 33.46 252 GLY A C 1
ATOM 1696 O O . GLY A 1 226 ? 30.983 32.464 43.237 1.00 33.88 252 GLY A O 1
ATOM 1697 N N . LYS A 1 227 ? 29.335 31.697 41.882 1.00 34.32 253 LYS A N 1
ATOM 1698 C CA . LYS A 1 227 ? 29.481 32.723 40.844 1.00 35.35 253 LYS A CA 1
ATOM 1699 C C . LYS A 1 227 ? 29.222 34.113 41.430 1.00 35.16 253 LYS A C 1
ATOM 1700 O O . LYS A 1 227 ? 28.354 34.269 42.283 1.00 35.79 253 LYS A O 1
ATOM 1704 N N . GLY A 1 228 ? 29.993 35.106 40.987 1.00 34.90 254 GLY A N 1
ATOM 1705 C CA . GLY A 1 228 ? 29.801 36.503 41.394 1.00 34.12 254 GLY A CA 1
ATOM 1706 C C . GLY A 1 228 ? 30.322 36.882 42.782 1.00 33.64 254 GLY A C 1
ATOM 1707 O O . GLY A 1 228 ? 30.195 38.040 43.192 1.00 33.61 254 GLY A O 1
ATOM 1708 N N . ASN A 1 229 ? 30.911 35.924 43.504 1.00 32.44 255 ASN A N 1
ATOM 1709 C CA . ASN A 1 229 ? 31.356 36.158 44.882 1.00 31.05 255 ASN A CA 1
ATOM 1710 C C . ASN A 1 229 ? 32.878 36.270 45.089 1.00 30.73 255 ASN A C 1
ATOM 1711 O O . ASN A 1 229 ? 33.662 36.269 44.123 1.00 30.70 255 ASN A O 1
ATOM 1716 N N . GLY A 1 230 ? 33.288 36.366 46.355 1.00 30.12 256 GLY A N 1
ATOM 1717 C CA . GLY A 1 230 ? 34.683 36.642 46.725 1.00 29.09 256 GLY A CA 1
ATOM 1718 C C . GLY A 1 230 ? 35.721 35.643 46.268 1.00 28.49 256 GLY A C 1
ATOM 1719 O O . GLY A 1 230 ? 36.740 36.012 45.682 1.00 27.99 256 GLY A O 1
ATOM 1720 N N . LEU A 1 231 ? 35.464 34.371 46.546 1.00 28.83 257 LEU A N 1
ATOM 1721 C CA . LEU A 1 231 ? 36.359 33.289 46.131 1.00 28.97 257 LEU A CA 1
ATOM 1722 C C . LEU A 1 231 ? 36.689 33.411 44.644 1.00 28.90 257 LEU A C 1
ATOM 1723 O O . LEU A 1 231 ? 37.859 33.413 44.251 1.00 28.77 257 LEU A O 1
ATOM 1728 N N . GLU A 1 232 ? 35.642 33.549 43.838 1.00 29.26 258 GLU A N 1
ATOM 1729 C CA . GLU A 1 232 ? 35.758 33.692 42.388 1.00 29.88 258 GLU A CA 1
ATOM 1730 C C . GLU A 1 232 ? 36.584 34.917 41.992 1.00 28.87 258 GLU A C 1
ATOM 1731 O O . GLU A 1 232 ? 37.374 34.860 41.048 1.00 28.85 258 GLU A O 1
ATOM 1737 N N . LEU A 1 233 ? 36.407 36.014 42.729 1.00 28.15 259 LEU A N 1
ATOM 1738 C CA . LEU A 1 233 ? 37.190 37.236 42.517 1.00 27.03 259 LEU A CA 1
ATOM 1739 C C . LEU A 1 233 ? 38.691 37.082 42.8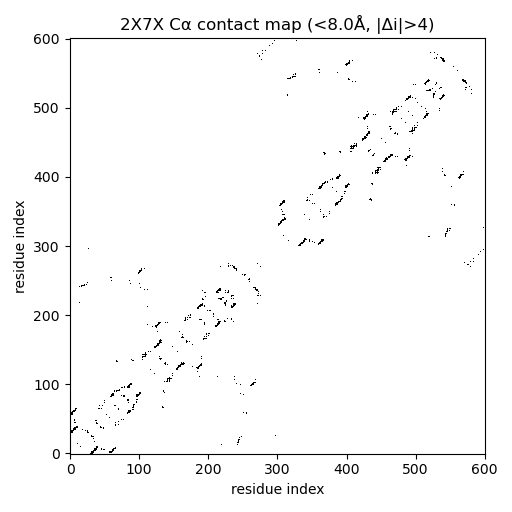16 1.00 26.71 259 LEU A C 1
ATOM 1740 O O . LEU A 1 233 ? 39.528 37.779 42.220 1.00 26.45 259 LEU A O 1
ATOM 1745 N N . VAL A 1 234 ? 39.026 36.183 43.738 1.00 26.11 260 VAL A N 1
ATOM 1746 C CA . VAL A 1 234 ? 40.417 35.881 44.023 1.00 25.97 260 VAL A CA 1
ATOM 1747 C C . VAL A 1 234 ? 40.973 35.018 42.910 1.00 26.66 260 VAL A C 1
ATOM 1748 O O . VAL A 1 234 ? 42.069 35.284 42.386 1.00 26.69 260 VAL A O 1
ATOM 1752 N N . LEU A 1 235 ? 40.212 33.985 42.540 1.00 27.19 261 LEU A N 1
ATOM 1753 C CA . LEU A 1 235 ? 40.612 33.096 41.445 1.00 27.65 261 LEU A CA 1
ATOM 1754 C C . LEU A 1 235 ? 40.771 33.851 40.127 1.00 28.16 261 LEU A C 1
ATOM 1755 O O . LEU A 1 235 ? 41.608 33.475 39.288 1.00 28.35 261 LEU A O 1
ATOM 1760 N N . ASP A 1 236 ? 39.978 34.909 39.956 1.00 28.34 262 ASP A N 1
ATOM 1761 C CA . ASP A 1 236 ? 40.036 35.707 38.742 1.00 29.36 262 ASP A CA 1
ATOM 1762 C C . ASP A 1 236 ? 41.057 36.832 38.820 1.00 29.46 262 ASP A C 1
ATOM 1763 O O . ASP A 1 236 ? 41.107 37.667 37.923 1.00 29.80 262 ASP A O 1
ATOM 1768 N N . SER A 1 237 ? 41.857 36.866 39.886 1.00 29.51 263 SER A N 1
ATOM 1769 C CA . SER A 1 237 ? 42.892 37.896 40.057 1.00 29.66 263 SER A CA 1
ATOM 1770 C C . SER A 1 237 ? 42.358 39.327 40.183 1.00 29.74 263 SER A C 1
ATOM 1771 O O . SER A 1 237 ? 43.097 40.288 39.928 1.00 30.15 263 SER A O 1
ATOM 1774 N N . VAL A 1 238 ? 41.091 39.463 40.574 1.00 29.09 264 VAL A N 1
ATOM 1775 C CA . VAL A 1 238 ? 40.486 40.770 40.827 1.00 28.80 264 VAL A CA 1
ATOM 1776 C C . VAL A 1 238 ? 40.727 41.223 42.281 1.00 28.26 264 VAL A C 1
ATOM 1777 O O . VAL A 1 238 ? 41.066 42.373 42.539 1.00 28.18 264 VAL A O 1
ATOM 1781 N N . LEU A 1 239 ? 40.534 40.305 43.222 1.00 27.38 265 LEU A N 1
ATOM 1782 C CA . LEU A 1 239 ? 40.840 40.536 44.617 1.00 25.93 265 LEU A CA 1
ATOM 1783 C C . LEU A 1 239 ? 42.165 39.866 44.947 1.00 25.33 265 LEU A C 1
ATOM 1784 O O . LEU A 1 239 ? 42.402 38.706 44.564 1.00 25.02 265 LEU A O 1
ATOM 1789 N N . ASP A 1 240 ? 43.026 40.568 45.670 1.00 24.11 266 ASP A N 1
ATOM 1790 C CA . ASP A 1 240 ? 44.265 39.949 46.082 1.00 23.57 266 ASP A CA 1
ATOM 1791 C C . ASP A 1 240 ? 44.060 39.077 47.291 1.00 23.11 266 ASP A C 1
ATOM 1792 O O . ASP A 1 240 ? 44.722 38.061 47.439 1.00 23.27 266 ASP A O 1
ATOM 1797 N N . ALA A 1 241 ? 43.121 39.465 48.143 1.00 22.57 267 ALA A N 1
ATOM 1798 C CA . ALA A 1 241 ? 42.809 38.711 49.349 1.00 22.14 267 ALA A CA 1
ATOM 1799 C C . ALA A 1 241 ? 41.403 39.031 49.826 1.00 21.88 267 ALA A C 1
ATOM 1800 O O . ALA A 1 241 ? 40.870 40.110 49.563 1.00 21.99 267 ALA A O 1
ATOM 1802 N N . THR A 1 242 ? 40.805 38.080 50.524 1.00 21.64 268 THR A N 1
ATOM 1803 C CA . THR A 1 242 ? 39.561 38.320 51.234 1.00 21.72 268 THR A CA 1
ATOM 1804 C C . THR A 1 242 ? 39.494 37.416 52.462 1.00 21.49 268 THR A C 1
ATOM 1805 O O . THR A 1 242 ? 40.176 36.401 52.525 1.00 21.56 268 THR A O 1
ATOM 1809 N N . PHE A 1 243 ? 38.707 37.811 53.453 1.00 21.35 269 PHE A N 1
ATOM 1810 C CA . PHE A 1 243 ? 38.650 37.073 54.717 1.00 20.92 269 PHE A CA 1
ATOM 1811 C C . PHE A 1 243 ? 37.317 36.404 54.886 1.00 21.25 269 PHE A C 1
ATOM 1812 O O . PHE A 1 243 ? 36.281 36.994 54.568 1.00 22.03 269 PHE A O 1
ATOM 1820 N N . ILE A 1 244 ? 37.346 35.160 55.348 1.00 21.42 270 ILE A N 1
ATOM 1821 C CA . ILE A 1 244 ? 36.132 34.394 55.566 1.00 21.88 270 ILE A CA 1
ATOM 1822 C C . ILE A 1 244 ? 35.283 35.068 56.624 1.00 22.86 270 ILE A C 1
ATOM 1823 O O . ILE A 1 244 ? 35.720 35.231 57.762 1.00 23.55 270 ILE A O 1
ATOM 1828 N N . TYR A 1 245 ? 34.092 35.507 56.239 1.00 23.81 271 TYR A N 1
ATOM 1829 C CA . TYR A 1 245 ? 33.105 35.947 57.212 1.00 24.69 271 TYR A CA 1
ATOM 1830 C C . TYR A 1 245 ? 31.990 34.914 57.225 1.00 25.52 271 TYR A C 1
ATOM 1831 O O . TYR A 1 245 ? 31.105 34.923 56.351 1.00 25.83 271 TYR A O 1
ATOM 1840 N N . PRO A 1 246 ? 32.047 33.994 58.194 1.00 26.47 272 PRO A N 1
ATOM 1841 C CA . PRO A 1 246 ? 31.243 32.763 58.128 1.00 27.57 272 PRO A CA 1
ATOM 1842 C C . PRO A 1 246 ? 29.775 32.981 58.452 1.00 28.69 272 PRO A C 1
ATOM 1843 O O . PRO A 1 246 ? 29.430 33.743 59.361 1.00 28.85 272 PRO A O 1
ATOM 1847 N N . THR A 1 247 ? 28.931 32.311 57.678 1.00 30.09 273 THR A N 1
ATOM 1848 C CA . THR A 1 247 ? 27.487 32.380 57.816 1.00 31.26 273 THR A CA 1
ATOM 1849 C C . THR A 1 247 ? 27.022 31.419 58.915 1.00 32.57 273 THR A C 1
ATOM 1850 O O . THR A 1 247 ? 26.271 31.821 59.804 1.00 32.67 273 THR A O 1
ATOM 1854 N N . ASN A 1 248 ? 27.490 30.168 58.845 1.00 34.11 274 ASN A N 1
ATOM 1855 C CA . ASN A 1 248 ? 27.209 29.122 59.832 1.00 35.55 274 ASN A CA 1
ATOM 1856 C C . ASN A 1 248 ? 25.750 29.051 60.307 1.00 36.56 274 ASN A C 1
ATOM 1857 O O . ASN A 1 248 ? 25.466 28.979 61.503 1.00 36.81 274 ASN A O 1
ATOM 1862 N N . GLY A 1 249 ? 24.830 29.066 59.347 1.00 37.65 275 GLY A N 1
ATOM 1863 C CA . GLY A 1 249 ? 23.396 29.014 59.626 1.00 39.17 275 GLY A CA 1
ATOM 1864 C C . GLY A 1 249 ? 22.969 27.867 60.519 1.00 40.24 275 GLY A C 1
ATOM 1865 O O . GLY A 1 249 ? 22.093 28.032 61.371 1.00 40.15 275 GLY A O 1
ATOM 1866 N N . ASP A 1 250 ? 23.592 26.709 60.322 1.00 41.48 276 ASP A N 1
ATOM 1867 C CA . ASP A 1 250 ? 23.327 25.533 61.146 1.00 42.95 276 ASP A CA 1
ATOM 1868 C C . ASP A 1 250 ? 23.622 25.731 62.642 1.00 43.80 276 ASP A C 1
ATOM 1869 O O . ASP A 1 250 ? 22.847 25.284 63.494 1.00 43.92 276 ASP A O 1
ATOM 1874 N N . LYS A 1 251 ? 24.737 26.391 62.957 1.00 44.82 277 LYS A N 1
ATOM 1875 C CA . LYS A 1 251 ? 25.112 26.627 64.350 1.00 45.78 277 LYS A CA 1
ATOM 1876 C C . LYS A 1 251 ? 24.196 27.662 65.001 1.00 46.08 277 LYS A C 1
ATOM 1877 O O . LYS A 1 251 ? 24.073 27.700 66.226 1.00 46.15 277 LYS A O 1
ATOM 1883 N N . VAL A 1 252 ? 23.564 28.493 64.173 1.00 46.46 278 VAL A N 1
ATOM 1884 C CA . VAL A 1 252 ? 22.595 29.479 64.639 1.00 46.86 278 VAL A CA 1
ATOM 1885 C C . VAL A 1 252 ? 21.343 28.764 65.109 1.00 47.26 278 VAL A C 1
ATOM 1886 O O . VAL A 1 252 ? 20.854 29.037 66.199 1.00 47.26 278 VAL A O 1
ATOM 1890 N N . LEU A 1 253 ? 20.835 27.841 64.297 1.00 47.94 279 LEU A N 1
ATOM 1891 C CA . LEU A 1 253 ? 19.657 27.079 64.679 1.00 48.56 279 LEU A CA 1
ATOM 1892 C C . LEU A 1 253 ? 19.887 26.149 65.873 1.00 49.02 279 LEU A C 1
ATOM 1893 O O . LEU A 1 253 ? 19.010 26.024 66.729 1.00 49.13 279 LEU A O 1
ATOM 1898 N N . GLN A 1 254 ? 21.051 25.506 65.931 1.00 49.40 280 GLN A N 1
ATOM 1899 C CA . GLN A 1 254 ? 21.386 24.652 67.063 1.00 50.27 280 GLN A CA 1
ATOM 1900 C C . GLN A 1 254 ? 21.328 25.426 68.364 1.00 50.55 280 GLN A C 1
ATOM 1901 O O . GLN A 1 254 ? 20.961 24.881 69.407 1.00 50.85 280 GLN A O 1
ATOM 1907 N N . LEU A 1 255 ? 21.693 26.700 68.291 1.00 50.75 281 LEU A N 1
ATOM 1908 C CA . LEU A 1 255 ? 21.644 27.587 69.437 1.00 50.90 281 LEU A CA 1
ATOM 1909 C C . LEU A 1 255 ? 20.187 27.849 69.806 1.00 51.22 281 LEU A C 1
ATOM 1910 O O . LEU A 1 255 ? 19.812 27.715 70.969 1.00 51.43 281 LEU A O 1
ATOM 1915 N N . ALA A 1 256 ? 19.374 28.205 68.813 1.00 51.31 282 ALA A N 1
ATOM 1916 C CA . ALA A 1 256 ? 17.942 28.388 69.010 1.00 51.74 282 ALA A CA 1
ATOM 1917 C C . ALA A 1 256 ? 17.325 27.165 69.702 1.00 52.20 282 ALA A C 1
ATOM 1918 O O . ALA A 1 256 ? 16.657 27.300 70.732 1.00 52.53 282 ALA A O 1
ATOM 1920 N N . MET A 1 257 ? 17.583 25.980 69.154 1.00 52.45 283 MET A N 1
ATOM 1921 C CA . MET A 1 257 ? 17.055 24.732 69.706 1.00 52.85 283 MET A CA 1
ATOM 1922 C C . MET A 1 257 ? 17.508 24.418 71.134 1.00 52.94 283 MET A C 1
ATOM 1923 O O . MET A 1 257 ? 16.695 24.011 71.962 1.00 52.98 283 MET A O 1
ATOM 1928 N N . ASP A 1 258 ? 18.793 24.610 71.419 1.00 52.90 284 ASP A N 1
ATOM 1929 C CA . ASP A 1 258 ? 19.303 24.448 72.780 1.00 52.81 284 ASP A CA 1
ATOM 1930 C C . ASP A 1 258 ? 18.549 25.320 73.782 1.00 52.70 284 ASP A C 1
ATOM 1931 O O . ASP A 1 258 ? 18.225 24.866 74.882 1.00 52.93 284 ASP A O 1
ATOM 1936 N N . ILE A 1 259 ? 18.256 26.558 73.393 1.00 52.40 285 ILE A N 1
ATOM 1937 C CA . ILE A 1 259 ? 17.575 27.509 74.267 1.00 51.99 285 ILE A CA 1
ATOM 1938 C C . ILE A 1 259 ? 16.118 27.119 74.465 1.00 52.10 285 ILE A C 1
ATOM 1939 O O . ILE A 1 259 ? 15.642 27.040 75.603 1.00 51.86 285 ILE A O 1
ATOM 1944 N N . LEU A 1 260 ? 15.422 26.869 73.360 1.00 52.26 286 LEU A N 1
ATOM 1945 C CA . LEU A 1 260 ? 14.022 26.457 73.409 1.00 52.66 286 LEU A CA 1
ATOM 1946 C C . LEU A 1 260 ? 13.821 25.143 74.176 1.00 53.26 286 LEU A C 1
ATOM 1947 O O . LEU A 1 260 ? 12.950 25.058 75.035 1.00 53.54 286 LEU A O 1
ATOM 1952 N N . GLU A 1 261 ? 14.641 24.138 73.876 1.00 53.82 287 GLU A N 1
ATOM 1953 C CA . GLU A 1 261 ? 14.546 22.827 74.517 1.00 54.51 287 GLU A CA 1
ATOM 1954 C C . GLU A 1 261 ? 15.261 22.805 75.872 1.00 54.97 287 GLU A C 1
ATOM 1955 O O . GLU A 1 261 ? 15.633 21.744 76.384 1.00 54.83 287 GLU A O 1
ATOM 1961 N N . LYS A 1 262 ? 15.463 23.993 76.432 1.00 55.60 288 LYS A N 1
ATOM 1962 C CA . LYS A 1 262 ? 16.126 24.186 77.724 1.00 56.24 288 LYS A CA 1
ATOM 1963 C C . LYS A 1 262 ? 17.369 23.308 77.966 1.00 56.45 288 LYS A C 1
ATOM 1964 O O . LYS A 1 262 ? 17.650 22.919 79.104 1.00 56.61 288 LYS A O 1
ATOM 1970 N N . LYS A 1 263 ? 18.099 22.998 76.887 1.00 56.51 289 LYS A N 1
ATOM 1971 C CA . LYS A 1 263 ? 19.457 22.436 76.980 1.00 56.61 289 LYS A CA 1
ATOM 1972 C C . LYS A 1 263 ? 20.423 23.552 77.387 1.00 56.53 289 LYS A C 1
ATOM 1973 O O . LYS A 1 263 ? 20.086 24.731 77.252 1.00 56.42 289 LYS A O 1
ATOM 1979 N N . PRO A 1 264 ? 21.627 23.198 77.889 1.00 56.62 290 PRO A N 1
ATOM 1980 C CA . PRO A 1 264 ? 22.549 24.292 78.221 1.00 56.50 290 PRO A CA 1
ATOM 1981 C C . PRO A 1 264 ? 23.134 24.898 76.941 1.00 56.22 290 PRO A C 1
ATOM 1982 O O . PRO A 1 264 ? 23.058 24.276 75.876 1.00 56.68 290 PRO A O 1
ATOM 1986 N N . TYR A 1 265 ? 23.687 26.104 77.033 1.00 55.60 291 TYR A N 1
ATOM 1987 C CA . TYR A 1 265 ? 24.244 26.784 75.860 1.00 54.85 291 TYR A CA 1
ATOM 1988 C C . TYR A 1 265 ? 25.281 27.815 76.268 1.00 54.34 291 TYR A C 1
ATOM 1989 O O . TYR A 1 265 ? 25.283 28.270 77.417 1.00 54.06 291 TYR A O 1
ATOM 1998 N N . PRO A 1 266 ? 26.171 28.186 75.326 1.00 53.89 292 PRO A N 1
ATOM 1999 C CA . PRO A 1 266 ? 27.007 29.359 75.551 1.00 53.42 292 PRO A CA 1
ATOM 2000 C C . PRO A 1 266 ? 26.216 30.616 75.229 1.00 52.88 292 PRO A C 1
ATOM 2001 O O . PRO A 1 266 ? 25.469 30.644 74.256 1.00 52.82 292 PRO A O 1
ATOM 2005 N N . LYS A 1 267 ? 26.360 31.637 76.062 1.00 52.48 293 LYS A N 1
ATOM 2006 C CA . LYS A 1 267 ? 25.721 32.928 75.826 1.00 52.04 293 LYS A CA 1
ATOM 2007 C C . LYS A 1 267 ? 26.478 33.662 74.733 1.00 51.11 293 LYS A C 1
ATOM 2008 O O . LYS A 1 267 ? 25.920 34.513 74.041 1.00 51.02 293 LYS A O 1
ATOM 2014 N N . GLU A 1 268 ? 27.749 33.314 74.575 1.00 49.87 294 GLU A N 1
ATOM 2015 C CA . GLU A 1 268 ? 28.546 33.889 73.514 1.00 48.77 294 GLU A CA 1
ATOM 2016 C C . GLU A 1 268 ? 29.338 32.838 72.728 1.00 47.94 294 GLU A C 1
ATOM 2017 O O . GLU A 1 268 ? 30.118 32.072 73.291 1.00 47.72 294 GLU A O 1
ATOM 2023 N N . THR A 1 269 ? 29.097 32.803 71.424 1.00 46.85 295 THR A N 1
ATOM 2024 C CA . THR A 1 269 ? 29.820 31.929 70.530 1.00 46.35 295 THR A CA 1
ATOM 2025 C C . THR A 1 269 ? 30.550 32.758 69.485 1.00 46.22 295 THR A C 1
ATOM 2026 O O . THR A 1 269 ? 29.931 33.429 68.644 1.00 46.09 295 THR A O 1
ATOM 2030 N N . VAL A 1 270 ? 31.873 32.717 69.556 1.00 45.86 296 VAL A N 1
ATOM 2031 C CA . VAL A 1 270 ? 32.710 33.422 68.599 1.00 45.75 296 VAL A CA 1
ATOM 2032 C C . VAL A 1 270 ? 33.231 32.463 67.525 1.00 45.20 296 VAL A C 1
ATOM 2033 O O . VAL A 1 270 ? 33.820 31.426 67.838 1.00 45.14 296 VAL A O 1
ATOM 2037 N N . MET A 1 271 ? 32.999 32.822 66.265 1.00 44.62 297 MET A N 1
ATOM 2038 C CA . MET A 1 271 ? 33.445 32.027 65.113 1.00 44.14 297 MET A CA 1
ATOM 2039 C C . MET A 1 271 ? 34.743 32.578 64.510 1.00 43.25 297 MET A C 1
ATOM 2040 O O . MET A 1 271 ? 35.071 33.753 64.672 1.00 43.05 297 MET A O 1
ATOM 2045 N N . ASN A 1 272 ? 35.480 31.725 63.809 1.00 42.53 298 ASN A N 1
ATOM 2046 C CA . ASN A 1 272 ? 36.800 32.107 63.312 1.00 41.43 298 ASN A CA 1
ATOM 2047 C C . ASN A 1 272 ? 36.774 32.588 61.878 1.00 39.99 298 ASN A C 1
ATOM 2048 O O . ASN A 1 272 ? 35.846 32.284 61.112 1.00 40.08 298 ASN A O 1
ATOM 2053 N N . THR A 1 273 ? 37.811 33.336 61.523 1.00 37.85 299 THR A N 1
ATOM 2054 C CA . THR A 1 273 ? 38.033 33.733 60.144 1.00 35.86 299 THR A CA 1
ATOM 2055 C C . THR A 1 273 ? 39.293 33.042 59.588 1.00 34.54 299 THR A C 1
ATOM 2056 O O . THR A 1 273 ? 39.992 32.324 60.312 1.00 34.25 299 THR A O 1
ATOM 2060 N N . ALA A 1 274 ? 39.547 33.241 58.297 1.00 32.73 300 ALA A N 1
ATOM 2061 C CA . ALA A 1 274 ? 40.814 32.875 57.660 1.00 30.78 300 ALA A CA 1
ATOM 2062 C C . ALA A 1 274 ? 40.973 33.721 56.412 1.00 29.48 300 ALA A C 1
ATOM 2063 O O . ALA A 1 274 ? 39.983 34.132 55.799 1.00 29.18 300 ALA A O 1
ATOM 2065 N N . VAL A 1 275 ? 42.219 33.989 56.047 1.00 27.68 301 VAL A N 1
ATOM 2066 C CA . VAL A 1 275 ? 42.509 34.686 54.816 1.00 26.22 301 VAL A CA 1
ATOM 2067 C C . VAL A 1 275 ? 42.368 33.718 53.635 1.00 25.88 301 VAL A C 1
ATOM 2068 O O . VAL A 1 275 ? 42.694 32.527 53.740 1.00 25.20 301 VAL A O 1
ATOM 2072 N N . VAL A 1 276 ? 41.860 34.247 52.526 1.00 25.25 302 VAL A N 1
ATOM 2073 C CA . VAL A 1 276 ? 41.775 33.529 51.273 1.00 25.05 302 VAL A CA 1
ATOM 2074 C C . VAL A 1 276 ? 42.453 34.361 50.210 1.00 25.49 302 VAL A C 1
ATOM 2075 O O . VAL A 1 276 ? 42.080 35.504 49.991 1.00 25.98 302 VAL A O 1
ATOM 2079 N N . ASP A 1 277 ? 43.431 33.781 49.529 1.00 26.03 303 ASP A N 1
ATOM 2080 C CA . ASP A 1 277 ? 44.182 34.493 48.504 1.00 26.61 303 ASP A CA 1
ATOM 2081 C C . ASP A 1 277 ? 44.707 33.512 47.462 1.00 27.05 303 ASP A C 1
ATOM 2082 O O . ASP A 1 277 ? 44.326 32.333 47.475 1.00 27.09 303 ASP A O 1
ATOM 2087 N N . ARG A 1 278 ? 45.578 33.987 46.570 1.00 27.59 304 ARG A N 1
ATOM 2088 C CA . ARG A 1 278 ? 46.097 33.149 45.484 1.00 28.55 304 ARG A CA 1
ATOM 2089 C C . ARG A 1 278 ? 46.661 31.805 45.947 1.00 28.28 304 ARG A C 1
ATOM 2090 O O . ARG A 1 278 ? 46.403 30.788 45.327 1.00 28.12 304 ARG A O 1
ATOM 2094 N N . THR A 1 279 ? 47.386 31.798 47.054 1.00 28.12 305 THR A N 1
ATOM 2095 C CA . THR A 1 279 ? 48.027 30.576 47.531 1.00 28.55 305 THR A CA 1
ATOM 2096 C C . THR A 1 279 ? 47.030 29.475 47.952 1.00 28.19 305 THR A C 1
ATOM 2097 O O . THR A 1 279 ? 47.366 28.292 47.883 1.00 28.56 305 THR A O 1
ATOM 2101 N N . ASN A 1 280 ? 45.815 29.846 48.362 1.00 27.62 306 ASN A N 1
ATOM 2102 C CA . ASN A 1 280 ? 44.848 28.852 48.838 1.00 27.23 306 ASN A CA 1
ATOM 2103 C C . ASN A 1 280 ? 43.461 28.858 48.198 1.00 27.68 306 ASN A C 1
ATOM 2104 O O . ASN A 1 280 ? 42.558 28.159 48.663 1.00 27.25 306 ASN A O 1
ATOM 2109 N N . ALA A 1 281 ? 43.273 29.650 47.154 1.00 28.44 307 ALA A N 1
ATOM 2110 C CA . ALA A 1 281 ? 41.931 29.787 46.573 1.00 29.45 307 ALA A CA 1
ATOM 2111 C C . ALA A 1 281 ? 41.486 28.512 45.852 1.00 30.16 307 ALA A C 1
ATOM 2112 O O . ALA A 1 281 ? 40.322 28.096 45.959 1.00 29.95 307 ALA A O 1
ATOM 2114 N N . HIS A 1 282 ? 42.432 27.887 45.148 1.00 30.90 308 HIS A N 1
ATOM 2115 C CA . HIS A 1 282 ? 42.170 26.661 44.399 1.00 32.00 308 HIS A CA 1
ATOM 2116 C C . HIS A 1 282 ? 41.668 25.493 45.269 1.00 32.44 308 HIS A C 1
ATOM 2117 O O . HIS A 1 282 ? 40.621 24.913 44.958 1.00 32.24 308 HIS A O 1
ATOM 2124 N N . VAL A 1 283 ? 42.383 25.148 46.344 1.00 32.94 309 VAL A N 1
ATOM 2125 C CA . VAL A 1 283 ? 41.913 24.044 47.187 1.00 34.27 309 VAL A CA 1
ATOM 2126 C C . VAL A 1 283 ? 40.588 24.376 47.843 1.00 35.07 309 VAL A C 1
ATOM 2127 O O . VAL A 1 283 ? 39.765 23.497 48.031 1.00 35.32 309 VAL A O 1
ATOM 2131 N N . MET A 1 284 ? 40.375 25.649 48.166 1.00 36.31 310 MET A N 1
ATOM 2132 C CA . MET A 1 284 ? 39.107 26.065 48.739 1.00 37.41 310 MET A CA 1
ATOM 2133 C C . MET A 1 284 ? 37.981 25.850 47.749 1.00 37.66 310 MET A C 1
ATOM 2134 O O . MET A 1 284 ? 36.910 25.412 48.137 1.00 37.92 310 MET A O 1
ATOM 2139 N N . GLN A 1 285 ? 38.224 26.137 46.476 1.00 38.39 311 GLN A N 1
ATOM 2140 C CA . GLN A 1 285 ? 37.179 25.977 45.468 1.00 39.27 311 GLN A CA 1
ATOM 2141 C C . GLN A 1 285 ? 36.817 24.500 45.256 1.00 39.43 311 GLN A C 1
ATOM 2142 O O . GLN A 1 285 ? 35.647 24.144 45.182 1.00 39.66 311 GLN A O 1
ATOM 2148 N N . LEU A 1 286 ? 37.823 23.641 45.163 1.00 39.63 312 LEU A N 1
ATOM 2149 C CA . LEU A 1 286 ? 37.579 22.216 45.042 1.00 39.63 312 LEU A CA 1
ATOM 2150 C C . LEU A 1 286 ? 36.676 21.735 46.164 1.00 39.98 312 LEU A C 1
ATOM 2151 O O . LEU A 1 286 ? 35.730 20.983 45.926 1.00 40.00 312 LEU A O 1
ATOM 2156 N N . GLN A 1 287 ? 36.963 22.190 47.382 1.00 40.41 313 GLN A N 1
ATOM 2157 C CA . GLN A 1 287 ? 36.212 21.767 48.556 1.00 40.88 313 GLN A CA 1
ATOM 2158 C C . GLN A 1 287 ? 34.790 22.321 48.585 1.00 41.31 313 GLN A C 1
ATOM 2159 O O . GLN A 1 287 ? 33.847 21.577 48.872 1.00 41.73 313 GLN A O 1
ATOM 2165 N N . THR A 1 288 ? 34.622 23.607 48.281 1.00 41.67 314 THR A N 1
ATOM 2166 C CA . THR A 1 288 ? 33.282 24.198 48.293 1.00 42.15 314 THR A CA 1
ATOM 2167 C C . THR A 1 288 ? 32.415 23.642 47.169 1.00 42.61 314 THR A C 1
ATOM 2168 O O . THR A 1 288 ? 31.219 23.460 47.350 1.00 42.77 314 THR A O 1
ATOM 2172 N N . THR A 1 289 ? 33.024 23.374 46.019 1.00 43.27 315 THR A N 1
ATOM 2173 C CA . THR A 1 289 ? 32.346 22.699 44.906 1.00 44.24 315 THR A CA 1
ATOM 2174 C C . THR A 1 289 ? 31.694 21.388 45.372 1.00 44.64 315 THR A C 1
ATOM 2175 O O . THR A 1 289 ? 30.557 21.074 44.993 1.00 44.15 315 THR A O 1
ATOM 2179 N N . HIS A 1 290 ? 32.416 20.644 46.207 1.00 45.17 316 HIS A N 1
ATOM 2180 C CA . HIS A 1 290 ? 31.911 19.391 46.736 1.00 46.06 316 HIS A CA 1
ATOM 2181 C C . HIS A 1 290 ? 30.799 19.649 47.759 1.00 46.19 316 HIS A C 1
ATOM 2182 O O . HIS A 1 290 ? 29.792 18.930 47.787 1.00 46.34 316 HIS A O 1
ATOM 2189 N N . ILE A 1 291 ? 30.971 20.687 48.574 1.00 46.27 317 ILE A N 1
ATOM 2190 C CA . ILE A 1 291 ? 29.948 21.084 49.535 1.00 46.51 317 ILE A CA 1
ATOM 2191 C C . ILE A 1 291 ? 28.589 21.353 48.849 1.00 47.07 317 ILE A C 1
ATOM 2192 O O . ILE A 1 291 ? 27.558 20.865 49.319 1.00 46.85 317 ILE A O 1
ATOM 2197 N N . SER A 1 292 ? 28.596 22.091 47.736 1.00 47.74 318 SER A N 1
ATOM 2198 C CA . SER A 1 292 ? 27.389 22.308 46.930 1.00 48.84 318 SER A CA 1
ATOM 2199 C C . SER A 1 292 ? 26.692 20.997 46.579 1.00 49.52 318 SER A C 1
ATOM 2200 O O . SER A 1 292 ? 25.462 20.915 46.604 1.00 49.67 318 SER A O 1
ATOM 2203 N N . GLU A 1 293 ? 27.487 19.981 46.244 1.00 50.23 319 GLU A N 1
ATOM 2204 C CA . GLU A 1 293 ? 26.958 18.676 45.882 1.00 50.85 319 GLU A CA 1
ATOM 2205 C C . GLU A 1 293 ? 26.309 17.990 47.086 1.00 51.28 319 GLU A C 1
ATOM 2206 O O . GLU A 1 293 ? 25.184 17.506 46.993 1.00 51.40 319 GLU A O 1
ATOM 2209 N N . LEU A 1 294 ? 27.001 17.971 48.219 1.00 51.81 320 LEU A N 1
ATOM 2210 C CA . LEU A 1 294 ? 26.430 17.385 49.433 1.00 52.53 320 LEU A CA 1
ATOM 2211 C C . LEU A 1 294 ? 25.160 18.109 49.883 1.00 53.08 320 LEU A C 1
ATOM 2212 O O . LEU A 1 294 ? 24.294 17.500 50.502 1.00 53.38 320 LEU A O 1
ATOM 2217 N N . ASP A 1 295 ? 25.056 19.397 49.553 1.00 53.80 321 ASP A N 1
ATOM 2218 C CA . ASP A 1 295 ? 23.888 20.220 49.894 1.00 54.53 321 ASP A CA 1
ATOM 2219 C C . ASP A 1 295 ? 22.632 19.820 49.118 1.00 55.20 321 ASP A C 1
ATOM 2220 O O . ASP A 1 295 ? 21.574 19.617 49.718 1.00 55.08 321 ASP A O 1
ATOM 2225 N N . LYS A 1 296 ? 22.754 19.729 47.791 1.00 56.10 322 LYS A N 1
ATOM 2226 C CA . LYS A 1 296 ? 21.630 19.360 46.925 1.00 57.03 322 LYS A CA 1
ATOM 2227 C C . LYS A 1 296 ? 21.229 17.901 47.115 1.00 57.63 322 LYS A C 1
ATOM 2228 O O . LYS A 1 296 ? 20.105 17.527 46.799 1.00 57.67 322 LYS A O 1
ATOM 2231 N N . LYS A 1 297 ? 22.155 17.098 47.639 1.00 58.58 323 LYS A N 1
ATOM 2232 C CA . LYS A 1 297 ? 21.861 15.747 48.120 1.00 59.61 323 LYS A CA 1
ATOM 2233 C C . LYS A 1 297 ? 20.922 15.792 49.315 1.00 60.43 323 LYS A C 1
ATOM 2234 O O . LYS A 1 297 ? 19.939 15.055 49.359 1.00 60.77 323 LYS A O 1
ATOM 2240 N N . ILE A 1 298 ? 21.236 16.655 50.281 1.00 61.35 324 ILE A N 1
ATOM 2241 C CA . ILE A 1 298 ? 20.406 16.852 51.470 1.00 62.17 324 ILE A CA 1
ATOM 2242 C C . ILE A 1 298 ? 19.034 17.441 51.123 1.00 63.05 324 ILE A C 1
ATOM 2243 O O . ILE A 1 298 ? 18.045 17.141 51.784 1.00 63.00 324 ILE A O 1
ATOM 2248 N N . GLU A 1 299 ? 18.980 18.257 50.075 1.00 64.46 325 GLU A N 1
ATOM 2249 C CA . GLU A 1 299 ? 17.713 18.823 49.608 1.00 65.96 325 GLU A CA 1
ATOM 2250 C C . GLU A 1 299 ? 16.858 17.768 48.886 1.00 66.95 325 GLU A C 1
ATOM 2251 O O . GLU A 1 299 ? 15.640 17.726 49.079 1.00 67.29 325 GLU A O 1
ATOM 2254 N N . THR A 1 300 ? 17.498 16.920 48.077 1.00 67.99 326 THR A N 1
ATOM 2255 C CA . THR A 1 300 ? 16.814 15.819 47.383 1.00 69.07 326 THR A CA 1
ATOM 2256 C C . THR A 1 300 ? 16.299 14.799 48.404 1.00 69.89 326 THR A C 1
ATOM 2257 O O . THR A 1 300 ? 15.214 14.234 48.242 1.00 69.93 326 THR A O 1
ATOM 2261 N N . LEU A 1 301 ? 17.080 14.593 49.461 1.00 70.98 327 LEU A N 1
ATOM 2262 C CA . LEU A 1 301 ? 16.756 13.629 50.506 1.00 72.19 327 LEU A CA 1
ATOM 2263 C C . LEU A 1 301 ? 15.657 14.130 51.438 1.00 73.10 327 LEU A C 1
ATOM 2264 O O . LEU A 1 301 ? 14.891 13.331 51.984 1.00 73.39 327 LEU A O 1
ATOM 2269 N N . ASN A 1 302 ? 15.590 15.449 51.625 1.00 74.19 328 ASN A N 1
ATOM 2270 C CA . ASN A 1 302 ? 14.511 16.073 52.399 1.00 75.18 328 ASN A CA 1
ATOM 2271 C C . ASN A 1 302 ? 13.174 16.069 51.657 1.00 75.77 328 ASN A C 1
ATOM 2272 O O . ASN A 1 302 ? 12.124 15.913 52.279 1.00 75.83 328 ASN A O 1
ATOM 2277 N N . GLY A 1 303 ? 13.226 16.240 50.334 1.00 76.45 329 GLY A N 1
ATOM 2278 C CA . GLY A 1 303 ? 12.033 16.213 49.481 1.00 77.26 329 GLY A CA 1
ATOM 2279 C C . GLY A 1 303 ? 11.356 14.850 49.436 1.00 77.95 329 GLY A C 1
ATOM 2280 O O . GLY A 1 303 ? 10.125 14.758 49.364 1.00 77.78 329 GLY A O 1
ATOM 2281 N N . ARG A 1 304 ? 12.165 13.790 49.491 1.00 78.64 330 ARG A N 1
ATOM 2282 C CA . ARG A 1 304 ? 11.654 12.417 49.481 1.00 79.17 330 ARG A CA 1
ATOM 2283 C C . ARG A 1 304 ? 10.938 12.053 50.793 1.00 79.48 330 ARG A C 1
ATOM 2284 O O . ARG A 1 304 ? 10.088 11.156 50.804 1.00 79.74 330 ARG A O 1
ATOM 2292 N N . ILE A 1 305 ? 11.263 12.752 51.882 1.00 79.63 331 ILE A N 1
ATOM 2293 C CA . ILE A 1 305 ? 10.507 12.605 53.136 1.00 79.99 331 ILE A CA 1
ATOM 2294 C C . ILE A 1 305 ? 9.206 13.442 53.127 1.00 80.23 331 ILE A C 1
ATOM 2295 O O . ILE A 1 305 ? 9.245 14.676 53.108 1.00 80.33 331 ILE A O 1
ATOM 2300 N N . GLY A 1 306 ? 8.062 12.757 53.139 1.00 80.42 332 GLY A N 1
ATOM 2301 C CA . GLY A 1 306 ? 6.756 13.415 53.112 1.00 80.39 332 GLY A CA 1
ATOM 2302 C C . GLY A 1 306 ? 6.425 13.947 51.730 1.00 80.45 332 GLY A C 1
ATOM 2303 O O . GLY A 1 306 ? 6.579 13.244 50.731 1.00 80.38 332 GLY A O 1
ATOM 2304 N N . HIS B 1 6 ? 17.981 -5.416 41.084 1.00 54.74 32 HIS B N 1
ATOM 2305 C CA . HIS B 1 6 ? 17.679 -4.541 39.917 1.00 54.85 32 HIS B CA 1
ATOM 2306 C C . HIS B 1 6 ? 18.941 -4.336 39.057 1.00 53.81 32 HIS B C 1
ATOM 2307 O O . HIS B 1 6 ? 18.919 -4.596 37.850 1.00 54.00 32 HIS B O 1
ATOM 2314 N N . PHE B 1 7 ? 20.026 -3.868 39.681 1.00 52.37 33 PHE B N 1
ATOM 2315 C CA . PHE B 1 7 ? 21.370 -3.844 39.075 1.00 50.81 33 PHE B CA 1
ATOM 2316 C C . PHE B 1 7 ? 22.421 -4.289 40.102 1.00 49.45 33 PHE B C 1
ATOM 2317 O O . PHE B 1 7 ? 22.386 -3.844 41.250 1.00 49.44 33 PHE B O 1
ATOM 2325 N N . ARG B 1 8 ? 23.344 -5.164 39.698 1.00 47.78 34 ARG B N 1
ATOM 2326 C CA . ARG B 1 8 ? 24.448 -5.620 40.575 1.00 46.16 34 ARG B CA 1
ATOM 2327 C C . ARG B 1 8 ? 25.823 -5.159 40.067 1.00 44.72 34 ARG B C 1
ATOM 2328 O O . ARG B 1 8 ? 26.238 -5.494 38.947 1.00 44.56 34 ARG B 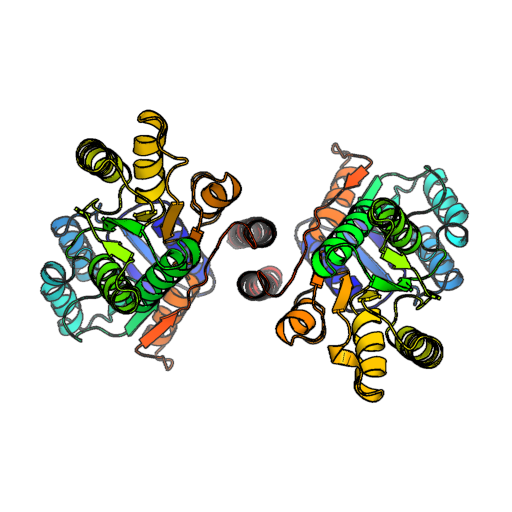O 1
ATOM 2331 N N . ILE B 1 9 ? 26.527 -4.395 40.901 1.00 42.74 35 ILE B N 1
ATOM 2332 C CA . ILE B 1 9 ? 27.872 -3.930 40.575 1.00 40.23 35 ILE B CA 1
ATOM 2333 C C . ILE B 1 9 ? 28.896 -4.568 41.503 1.00 38.76 35 ILE B C 1
ATOM 2334 O O . ILE B 1 9 ? 28.742 -4.531 42.725 1.00 38.54 35 ILE B O 1
ATOM 2339 N N . GLY B 1 10 ? 29.927 -5.160 40.904 1.00 36.77 36 GLY B N 1
ATOM 2340 C CA . GLY B 1 10 ? 31.047 -5.714 41.637 1.00 34.62 36 GLY B CA 1
ATOM 2341 C C . GLY B 1 10 ? 32.253 -4.810 41.509 1.00 33.43 36 GLY B C 1
ATOM 2342 O O . GLY B 1 10 ? 32.632 -4.427 40.399 1.00 33.11 36 GLY B O 1
ATOM 2343 N N . VAL B 1 11 ? 32.843 -4.468 42.656 1.00 32.13 37 VAL B N 1
ATOM 2344 C CA . VAL B 1 11 ? 34.017 -3.602 42.736 1.00 30.86 37 VAL B CA 1
ATOM 2345 C C . VAL B 1 11 ? 35.217 -4.380 43.238 1.00 30.31 37 VAL B C 1
ATOM 2346 O O . VAL B 1 11 ? 35.226 -4.854 44.374 1.00 30.81 37 VAL B O 1
ATOM 2350 N N . ALA B 1 12 ? 36.233 -4.489 42.389 1.00 29.53 38 ALA B N 1
ATOM 2351 C CA . ALA B 1 12 ? 37.441 -5.246 42.693 1.00 28.88 38 ALA B CA 1
ATOM 2352 C C . ALA B 1 12 ? 38.625 -4.334 43.049 1.00 28.30 38 ALA B C 1
ATOM 2353 O O . ALA B 1 12 ? 39.473 -4.035 42.206 1.00 28.23 38 ALA B O 1
ATOM 2355 N N . GLN B 1 13 ? 38.674 -3.905 44.308 1.00 27.64 39 GLN B N 1
ATOM 2356 C CA . GLN B 1 13 ? 39.723 -3.008 44.792 1.00 26.71 39 GLN B CA 1
ATOM 2357 C C . GLN B 1 13 ? 41.043 -3.740 44.949 1.00 26.15 39 GLN B C 1
ATOM 2358 O O . GLN B 1 13 ? 41.081 -4.845 45.453 1.00 25.83 39 GLN B O 1
ATOM 2364 N N . CYS B 1 14 ? 42.128 -3.113 44.525 1.00 26.21 40 CYS B N 1
ATOM 2365 C CA . CYS B 1 14 ? 43.451 -3.713 44.650 1.00 26.64 40 CYS B CA 1
ATOM 2366 C C . CYS B 1 14 ? 43.932 -3.777 46.099 1.00 26.77 40 CYS B C 1
ATOM 2367 O O . CYS B 1 14 ? 44.613 -4.741 46.496 1.00 26.70 40 CYS B O 1
ATOM 2370 N N . SER B 1 15 ? 43.580 -2.745 46.871 1.00 27.10 41 SER B N 1
ATOM 2371 C CA . SER B 1 15 ? 44.102 -2.539 48.227 1.00 27.28 41 SER B CA 1
ATOM 2372 C C . SER B 1 15 ? 42.983 -2.289 49.218 1.00 28.17 41 SER B C 1
ATOM 2373 O O . SER B 1 15 ? 41.814 -2.132 48.830 1.00 28.23 41 SER B O 1
ATOM 2376 N N . ASP B 1 16 ? 43.350 -2.270 50.498 1.00 29.04 42 ASP B N 1
ATOM 2377 C CA . ASP B 1 16 ? 42.482 -1.758 51.555 1.00 29.90 42 ASP B CA 1
ATOM 2378 C C . ASP B 1 16 ? 43.285 -0.857 52.473 1.00 29.04 42 ASP B C 1
ATOM 2379 O O . ASP B 1 16 ? 44.359 -1.246 52.966 1.00 29.09 42 ASP B O 1
ATOM 2384 N N . ASP B 1 17 ? 42.755 0.345 52.682 1.00 28.02 43 ASP B N 1
ATOM 2385 C CA . ASP B 1 17 ? 43.386 1.375 53.501 1.00 27.22 43 ASP B CA 1
ATOM 2386 C C . ASP B 1 17 ? 42.419 2.539 53.603 1.00 27.39 43 ASP B C 1
ATOM 2387 O O . ASP B 1 17 ? 41.299 2.482 53.051 1.00 26.93 43 ASP B O 1
ATOM 2392 N N . SER B 1 18 ? 42.851 3.602 54.283 1.00 27.25 44 SER B N 1
ATOM 2393 C CA . SER B 1 18 ? 41.977 4.753 54.516 1.00 27.32 44 SER B CA 1
ATOM 2394 C C . SER B 1 18 ? 41.559 5.472 53.229 1.00 27.55 44 SER B C 1
ATOM 2395 O O . SER B 1 18 ? 40.504 6.105 53.198 1.00 27.72 44 SER B O 1
ATOM 2398 N N . TRP B 1 19 ? 42.387 5.383 52.181 1.00 27.60 45 TRP B N 1
ATOM 2399 C CA . TRP B 1 19 ? 42.065 6.004 50.901 1.00 27.87 45 TRP B CA 1
ATOM 2400 C C . TRP B 1 19 ? 40.996 5.184 50.206 1.00 28.31 45 TRP B C 1
ATOM 2401 O O . TRP B 1 19 ? 39.958 5.727 49.811 1.00 28.32 45 TRP B O 1
ATOM 2412 N N . ARG B 1 20 ? 41.250 3.880 50.071 1.00 28.53 46 ARG B N 1
ATOM 2413 C CA . ARG B 1 20 ? 40.288 2.969 49.478 1.00 29.40 46 ARG B CA 1
ATOM 2414 C C . ARG B 1 20 ? 38.948 3.018 50.215 1.00 30.13 46 ARG B C 1
ATOM 2415 O O . ARG B 1 20 ? 37.889 3.092 49.593 1.00 30.26 46 ARG B O 1
ATOM 2423 N N . HIS B 1 21 ? 39.008 2.986 51.542 1.00 31.27 47 HIS B N 1
ATOM 2424 C CA . HIS B 1 21 ? 37.814 3.037 52.397 1.00 32.34 47 HIS B CA 1
ATOM 2425 C C . HIS B 1 21 ? 36.951 4.281 52.133 1.00 31.86 47 HIS B C 1
ATOM 2426 O O . HIS B 1 21 ? 35.721 4.189 52.077 1.00 31.92 47 HIS B O 1
ATOM 2433 N N . LYS B 1 22 ? 37.591 5.435 51.967 1.00 31.36 48 LYS B N 1
ATOM 2434 C CA . LYS B 1 22 ? 36.859 6.654 51.661 1.00 31.43 48 LYS B CA 1
ATOM 2435 C C . LYS B 1 22 ? 36.099 6.524 50.353 1.00 31.56 48 LYS B C 1
ATOM 2436 O O . LYS B 1 22 ? 34.903 6.836 50.309 1.00 31.74 48 LYS B O 1
ATOM 2442 N N . MET B 1 23 ? 36.786 6.072 49.296 1.00 31.15 49 MET B N 1
ATOM 2443 C CA . MET B 1 23 ? 36.128 5.813 48.018 1.00 31.39 49 MET B CA 1
ATOM 2444 C C . MET B 1 23 ? 35.029 4.756 48.156 1.00 31.51 49 MET B C 1
ATOM 2445 O O . MET B 1 23 ? 33.922 4.956 47.672 1.00 31.32 49 MET B O 1
ATOM 2450 N N . ASN B 1 24 ? 35.331 3.645 48.823 1.00 31.73 50 ASN B N 1
ATOM 2451 C CA . ASN B 1 24 ? 34.321 2.627 49.098 1.00 32.55 50 ASN B CA 1
ATOM 2452 C C . ASN B 1 24 ? 33.044 3.192 49.776 1.00 33.64 50 ASN B C 1
ATOM 2453 O O . ASN B 1 24 ? 31.916 2.873 49.350 1.00 33.52 50 ASN B O 1
ATOM 2458 N N . ASP B 1 25 ? 33.218 4.039 50.802 1.00 34.36 51 ASP B N 1
ATOM 2459 C CA . ASP B 1 25 ? 32.073 4.676 51.476 1.00 35.35 51 ASP B CA 1
ATOM 2460 C C . ASP B 1 25 ? 31.262 5.587 50.574 1.00 35.82 51 ASP B C 1
ATOM 2461 O O . ASP B 1 25 ? 30.029 5.561 50.628 1.00 35.39 51 ASP B O 1
ATOM 2466 N N . GLU B 1 26 ? 31.964 6.375 49.752 1.00 36.86 52 GLU B N 1
ATOM 2467 C CA . GLU B 1 26 ? 31.341 7.309 48.802 1.00 37.87 52 GLU B CA 1
ATOM 2468 C C . GLU B 1 26 ? 30.528 6.569 47.745 1.00 38.79 52 GLU B C 1
ATOM 2469 O O . GLU B 1 26 ? 29.452 7.029 47.364 1.00 39.50 52 GLU B O 1
ATOM 2475 N N . ILE B 1 27 ? 31.044 5.431 47.274 1.00 39.56 53 ILE B N 1
ATOM 2476 C CA . ILE B 1 27 ? 30.332 4.597 46.305 1.00 40.18 53 ILE B CA 1
ATOM 2477 C C . ILE B 1 27 ? 29.036 4.029 46.897 1.00 41.14 53 ILE B C 1
ATOM 2478 O O . ILE B 1 27 ? 28.006 3.997 46.227 1.00 41.22 53 ILE B O 1
ATOM 2483 N N . LEU B 1 28 ? 29.100 3.579 48.146 1.00 42.27 54 LEU B N 1
ATOM 2484 C CA . LEU B 1 28 ? 27.946 2.982 48.791 1.00 43.33 54 LEU B CA 1
ATOM 2485 C C . LEU B 1 28 ? 26.908 4.049 49.048 1.00 44.44 54 LEU B C 1
ATOM 2486 O O . LEU B 1 28 ? 25.716 3.836 48.810 1.00 44.93 54 LEU B O 1
ATOM 2491 N N . ARG B 1 29 ? 27.370 5.208 49.505 1.00 45.56 55 ARG B N 1
ATOM 2492 C CA . ARG B 1 29 ? 26.488 6.315 49.815 1.00 46.65 55 ARG B CA 1
ATOM 2493 C C . ARG B 1 29 ? 25.779 6.807 48.561 1.00 47.18 55 ARG B C 1
ATOM 2494 O O . ARG B 1 29 ? 24.601 7.156 48.612 1.00 47.44 55 ARG B O 1
ATOM 2502 N N . GLU B 1 30 ? 26.493 6.822 47.437 1.00 47.83 56 GLU B N 1
ATOM 2503 C CA . GLU B 1 30 ? 25.923 7.256 46.161 1.00 48.39 56 GLU B CA 1
ATOM 2504 C C . GLU B 1 30 ? 24.883 6.275 45.622 1.00 49.09 56 GLU B C 1
ATOM 2505 O O . GLU B 1 30 ? 23.994 6.660 44.854 1.00 49.06 56 GLU B O 1
ATOM 2511 N N . ALA B 1 31 ? 25.000 5.010 46.019 1.00 49.86 57 ALA B N 1
ATOM 2512 C CA . ALA B 1 31 ? 24.111 3.964 45.520 1.00 50.92 57 ALA B CA 1
ATOM 2513 C C . ALA B 1 31 ? 22.723 4.055 46.146 1.00 51.52 57 ALA B C 1
ATOM 2514 O O . ALA B 1 31 ? 21.727 3.732 45.503 1.00 51.31 57 ALA B O 1
ATOM 2516 N N . MET B 1 32 ? 22.681 4.511 47.397 1.00 52.63 58 MET B N 1
ATOM 2517 C CA . MET B 1 32 ? 21.438 4.796 48.121 1.00 53.80 58 MET B CA 1
ATOM 2518 C C . MET B 1 32 ? 20.475 5.700 47.321 1.00 53.93 58 MET B C 1
ATOM 2519 O O . MET B 1 32 ? 19.266 5.647 47.524 1.00 53.87 58 MET B O 1
ATOM 2524 N N . PHE B 1 33 ? 21.030 6.493 46.403 1.00 54.45 59 PHE B N 1
ATOM 2525 C CA . PHE B 1 33 ? 20.281 7.431 45.560 1.00 55.15 59 PHE B CA 1
ATOM 2526 C C . PHE B 1 33 ? 19.700 6.837 44.284 1.00 55.60 59 PHE B C 1
ATOM 2527 O O . PHE B 1 33 ? 18.932 7.495 43.571 1.00 55.88 59 PHE B O 1
ATOM 2535 N N . TYR B 1 34 ? 20.083 5.607 43.974 1.00 56.06 60 TYR B N 1
ATOM 2536 C CA . TYR B 1 34 ? 19.514 4.912 42.829 1.00 56.29 60 TYR B CA 1
ATOM 2537 C C . TYR B 1 34 ? 18.645 3.773 43.338 1.00 56.67 60 TYR B C 1
ATOM 2538 O O . TYR B 1 34 ? 18.968 3.146 44.349 1.00 56.60 60 TYR B O 1
ATOM 2547 N N . ASN B 1 35 ? 17.528 3.508 42.670 1.00 57.32 61 ASN B N 1
ATOM 2548 C CA . ASN B 1 35 ? 16.692 2.426 43.167 1.00 57.81 61 ASN B CA 1
ATOM 2549 C C . ASN B 1 35 ? 17.135 1.040 42.729 1.00 57.25 61 ASN B C 1
ATOM 2550 O O . ASN B 1 35 ? 17.276 0.759 41.533 1.00 57.06 61 ASN B O 1
ATOM 2555 N N . GLY B 1 36 ? 17.374 0.194 43.732 1.00 56.71 62 GLY B N 1
ATOM 2556 C CA . GLY B 1 36 ? 17.678 -1.220 43.526 1.00 55.92 62 GLY B CA 1
ATOM 2557 C C . GLY B 1 36 ? 19.088 -1.521 43.053 1.00 55.16 62 GLY B C 1
ATOM 2558 O O . GLY B 1 36 ? 19.349 -2.600 42.503 1.00 55.39 62 GLY B O 1
ATOM 2559 N N . VAL B 1 37 ? 20.001 -0.576 43.267 1.00 53.93 63 VAL B N 1
ATOM 2560 C CA . VAL B 1 37 ? 21.400 -0.785 42.910 1.00 52.49 63 VAL B CA 1
ATOM 2561 C C . VAL B 1 37 ? 22.165 -1.416 44.081 1.00 51.42 63 VAL B C 1
ATOM 2562 O O . VAL B 1 37 ? 22.254 -0.850 45.171 1.00 51.30 63 VAL B O 1
ATOM 2566 N N . SER B 1 38 ? 22.700 -2.605 43.837 1.00 50.04 64 SER B N 1
ATOM 2567 C CA . SER B 1 38 ? 23.457 -3.333 44.838 1.00 48.81 64 SER B CA 1
ATOM 2568 C C . SER B 1 38 ? 24.951 -3.324 44.513 1.00 47.80 64 SER B C 1
ATOM 2569 O O . SER B 1 38 ? 25.368 -3.713 43.412 1.00 47.65 64 SER B O 1
ATOM 2572 N N . VAL B 1 39 ? 25.751 -2.871 45.474 1.00 46.47 65 VAL B N 1
ATOM 2573 C CA . VAL B 1 39 ? 27.198 -2.809 45.300 1.00 44.88 65 VAL B CA 1
ATOM 2574 C C . VAL B 1 39 ? 27.913 -3.738 46.284 1.00 44.35 65 VAL B C 1
ATOM 2575 O O . VAL B 1 39 ? 27.721 -3.664 47.500 1.00 44.25 65 VAL B O 1
ATOM 2579 N N . GLU B 1 40 ? 28.717 -4.634 45.721 1.00 43.47 66 GLU B N 1
ATOM 2580 C CA . GLU B 1 40 ? 29.522 -5.575 46.473 1.00 42.67 66 GLU B CA 1
ATOM 2581 C C . GLU B 1 40 ? 30.997 -5.212 46.231 1.00 41.84 66 GLU B C 1
ATOM 2582 O O . GLU B 1 40 ? 31.441 -5.153 45.077 1.00 41.50 66 GLU B O 1
ATOM 2588 N N . ILE B 1 41 ? 31.739 -4.947 47.313 1.00 40.61 67 ILE B N 1
ATOM 2589 C CA . ILE B 1 41 ? 33.128 -4.486 47.216 1.00 39.22 67 ILE B CA 1
ATOM 2590 C C . ILE B 1 41 ? 34.086 -5.506 47.809 1.00 38.63 67 ILE B C 1
ATOM 2591 O O . ILE B 1 41 ? 33.912 -5.927 48.942 1.00 38.45 67 ILE B O 1
ATOM 2596 N N . ARG B 1 42 ? 35.101 -5.892 47.044 1.00 37.76 68 ARG B N 1
ATOM 2597 C CA . ARG B 1 42 ? 36.145 -6.782 47.551 1.00 37.19 68 ARG B CA 1
ATOM 2598 C C . ARG B 1 42 ? 37.529 -6.136 47.453 1.00 36.04 68 ARG B C 1
ATOM 2599 O O . ARG B 1 42 ? 37.791 -5.350 46.537 1.00 35.86 68 ARG B O 1
ATOM 2607 N N . SER B 1 43 ? 38.395 -6.479 48.407 1.00 34.56 69 SER B N 1
ATOM 2608 C CA . SER B 1 43 ? 39.796 -6.086 48.404 1.00 33.41 69 SER B CA 1
ATOM 2609 C C . SER B 1 43 ? 40.712 -7.279 48.091 1.00 32.88 69 SER B C 1
ATOM 2610 O O . SER B 1 43 ? 40.516 -8.375 48.627 1.00 32.95 69 SER B O 1
ATOM 2613 N N . ALA B 1 44 ? 41.721 -7.050 47.249 1.00 31.79 70 ALA B N 1
ATOM 2614 C CA . ALA B 1 44 ? 42.687 -8.080 46.849 1.00 30.90 70 ALA B CA 1
ATOM 2615 C C . ALA B 1 44 ? 43.898 -8.208 47.793 1.00 30.55 70 ALA B C 1
ATOM 2616 O O . ALA B 1 44 ? 44.720 -9.126 47.656 1.00 29.59 70 ALA B O 1
ATOM 2618 N N . GLY B 1 45 ? 44.008 -7.274 48.737 1.00 30.67 71 GLY B N 1
ATOM 2619 C CA . GLY B 1 45 ? 45.149 -7.205 49.654 1.00 30.99 71 GLY B CA 1
ATOM 2620 C C . GLY B 1 45 ? 46.495 -7.151 48.953 1.00 31.48 71 GLY B C 1
ATOM 2621 O O . GLY B 1 45 ? 47.452 -7.767 49.406 1.00 31.35 71 GLY B O 1
ATOM 2622 N N . ASP B 1 46 ? 46.553 -6.414 47.841 1.00 32.21 72 ASP B N 1
ATOM 2623 C CA . ASP B 1 46 ? 47.782 -6.181 47.054 1.00 32.72 72 ASP B CA 1
ATOM 2624 C C . ASP B 1 46 ? 48.346 -7.432 46.397 1.00 33.05 72 ASP B C 1
ATOM 2625 O O . ASP B 1 46 ? 49.566 -7.537 46.205 1.00 33.05 72 ASP B O 1
ATOM 2630 N N . ASP B 1 47 ? 47.456 -8.362 46.050 1.00 33.66 73 ASP B N 1
ATOM 2631 C CA . ASP B 1 47 ? 47.830 -9.642 45.445 1.00 34.35 73 ASP B CA 1
ATOM 2632 C C . ASP B 1 47 ? 47.116 -9.824 44.115 1.00 34.12 73 ASP B C 1
ATOM 2633 O O . ASP B 1 47 ? 45.886 -9.764 44.057 1.00 34.26 73 ASP B O 1
ATOM 2638 N N . ASN B 1 48 ? 47.884 -10.064 43.054 1.00 34.06 74 ASN B N 1
ATOM 2639 C CA . ASN B 1 48 ? 47.311 -10.275 41.718 1.00 33.73 74 ASN B CA 1
ATOM 2640 C C . ASN B 1 48 ? 46.416 -11.500 41.583 1.00 33.67 74 ASN B C 1
ATOM 2641 O O . ASN B 1 48 ? 45.366 -11.416 40.961 1.00 33.77 74 ASN B O 1
ATOM 2646 N N . SER B 1 49 ? 46.824 -12.630 42.166 1.00 33.67 75 SER B N 1
ATOM 2647 C CA . SER B 1 49 ? 46.010 -13.855 42.149 1.00 33.61 75 SER B CA 1
ATOM 2648 C C . SER B 1 49 ? 44.680 -13.660 42.867 1.00 33.20 75 SER B C 1
ATOM 2649 O O . SER B 1 49 ? 43.621 -13.971 42.311 1.00 33.04 75 SER B O 1
ATOM 2652 N N . LYS B 1 50 ? 44.727 -13.130 44.088 1.00 32.51 76 LYS B N 1
ATOM 2653 C CA . LYS B 1 50 ? 43.493 -12.802 44.785 1.00 32.73 76 LYS B CA 1
ATOM 2654 C C . LYS B 1 50 ? 42.591 -11.870 43.926 1.00 32.39 76 LYS B C 1
ATOM 2655 O O . LYS B 1 50 ? 41.380 -12.122 43.813 1.00 31.79 76 LYS B O 1
ATOM 2661 N N . GLN B 1 51 ? 43.177 -10.849 43.282 1.00 31.91 77 GLN B N 1
ATOM 2662 C CA . GLN B 1 51 ? 42.390 -9.964 42.402 1.00 31.92 77 GLN B CA 1
ATOM 2663 C C . GLN B 1 51 ? 41.807 -10.675 41.170 1.00 31.95 77 GLN B C 1
ATOM 2664 O O . GLN B 1 51 ? 40.674 -10.397 40.763 1.00 31.18 77 GLN B O 1
ATOM 2670 N N . ALA B 1 52 ? 42.583 -11.583 40.584 1.00 32.57 78 ALA B N 1
ATOM 2671 C CA . ALA B 1 52 ? 42.081 -12.438 39.517 1.00 33.33 78 ALA B CA 1
ATOM 2672 C C . ALA B 1 52 ? 40.840 -13.204 40.007 1.00 34.13 78 ALA B C 1
ATOM 2673 O O . ALA B 1 52 ? 39.789 -13.140 39.375 1.00 34.17 78 ALA B O 1
ATOM 2675 N N . GLU B 1 53 ? 40.957 -13.871 41.156 1.00 35.26 79 GLU B N 1
ATOM 2676 C CA . GLU B 1 53 ? 39.832 -14.557 41.806 1.00 36.85 79 GLU B CA 1
ATOM 2677 C C . GLU B 1 53 ? 38.592 -13.702 41.974 1.00 36.80 79 GLU B C 1
ATOM 2678 O O . GLU B 1 53 ? 37.482 -14.158 41.692 1.00 36.87 79 GLU B O 1
ATOM 2684 N N . ASP B 1 54 ? 38.782 -12.487 42.492 1.00 37.19 80 ASP B N 1
ATOM 2685 C CA . ASP B 1 54 ? 37.673 -11.574 42.741 1.00 37.54 80 ASP B CA 1
ATOM 2686 C C . ASP B 1 54 ? 36.912 -11.280 41.464 1.00 37.90 80 ASP B C 1
ATOM 2687 O O . ASP B 1 54 ? 35.689 -11.313 41.474 1.00 38.25 80 ASP B O 1
ATOM 2692 N N . VAL B 1 55 ? 37.628 -10.999 40.373 1.00 38.17 81 VAL B N 1
ATOM 2693 C CA . VAL B 1 55 ? 36.981 -10.686 39.099 1.00 38.56 81 VAL B CA 1
ATOM 2694 C C . VAL B 1 55 ? 36.204 -11.896 38.600 1.00 38.92 81 VAL B C 1
ATOM 2695 O O . VAL B 1 55 ? 35.025 -11.777 38.254 1.00 38.82 81 VAL B O 1
ATOM 2699 N N . HIS B 1 56 ? 36.880 -13.049 38.588 1.00 39.57 82 HIS B N 1
ATOM 2700 C CA . HIS B 1 56 ? 36.286 -14.352 38.263 1.00 39.99 82 HIS B CA 1
ATOM 2701 C C . HIS B 1 56 ? 35.039 -14.633 39.085 1.00 39.87 82 HIS B C 1
ATOM 2702 O O . HIS B 1 56 ? 34.053 -15.150 38.566 1.00 39.84 82 HIS B O 1
ATOM 2709 N N . TYR B 1 57 ? 35.079 -14.290 40.367 1.00 39.92 83 TYR B N 1
ATOM 2710 C CA . TYR B 1 57 ? 33.910 -14.443 41.223 1.00 39.99 83 TYR B CA 1
ATOM 2711 C C . TYR B 1 57 ? 32.777 -13.531 40.737 1.00 39.92 83 TYR B C 1
ATOM 2712 O O . TYR B 1 57 ? 31.662 -14.000 40.531 1.00 40.47 83 TYR B O 1
ATOM 2721 N N . PHE B 1 58 ? 33.076 -12.251 40.517 1.00 39.71 84 PHE B N 1
ATOM 2722 C CA . PHE B 1 58 ? 32.076 -11.284 40.075 1.00 39.79 84 PHE B CA 1
ATOM 2723 C C . PHE B 1 58 ? 31.476 -11.682 38.737 1.00 40.07 84 PHE B C 1
ATOM 2724 O O . PHE B 1 58 ? 30.284 -11.485 38.504 1.00 39.73 84 PHE B O 1
ATOM 2732 N N . MET B 1 59 ? 32.317 -12.236 37.866 1.00 40.54 85 MET B N 1
ATOM 2733 C CA . MET B 1 59 ? 31.876 -12.772 36.590 1.00 41.24 85 MET B CA 1
ATOM 2734 C C . MET B 1 59 ? 30.895 -13.924 36.793 1.00 41.80 85 MET B C 1
ATOM 2735 O O . MET B 1 59 ? 29.828 -13.937 36.173 1.00 41.94 85 MET B O 1
ATOM 2740 N N . ASP B 1 60 ? 31.237 -14.855 37.688 1.00 42.35 86 ASP B N 1
ATOM 2741 C CA . ASP B 1 60 ? 30.419 -16.046 37.943 1.00 43.17 86 ASP B CA 1
ATOM 2742 C C . ASP B 1 60 ? 29.015 -15.723 38.443 1.00 43.42 86 ASP B C 1
ATOM 2743 O O . ASP B 1 60 ? 28.047 -16.374 38.038 1.00 43.62 86 ASP B O 1
ATOM 2748 N N . GLU B 1 61 ? 28.900 -14.722 39.312 1.00 43.53 87 GLU B N 1
ATOM 2749 C CA . GLU B 1 61 ? 27.591 -14.344 39.856 1.00 43.78 87 GLU B CA 1
ATOM 2750 C C . GLU B 1 61 ? 26.820 -13.399 38.934 1.00 43.37 87 GLU B C 1
ATOM 2751 O O . GLU B 1 61 ? 25.740 -12.921 39.277 1.00 43.14 87 GLU B O 1
ATOM 2757 N N . GLY B 1 62 ? 27.396 -13.154 37.759 1.00 43.30 88 GLY B N 1
ATOM 2758 C CA . GLY B 1 62 ? 26.774 -12.350 36.709 1.00 43.12 88 GLY B CA 1
ATOM 2759 C C . GLY B 1 62 ? 26.462 -10.908 37.076 1.00 42.82 88 GLY B C 1
ATOM 2760 O O . GLY B 1 62 ? 25.319 -10.469 36.900 1.00 43.20 88 GLY B O 1
ATOM 2761 N N . VAL B 1 63 ? 27.467 -10.180 37.579 1.00 41.78 89 VAL B N 1
ATOM 2762 C CA . VAL B 1 63 ? 27.333 -8.745 37.851 1.00 40.81 89 VAL B CA 1
ATOM 2763 C C . VAL B 1 63 ? 27.033 -7.992 36.552 1.00 40.73 89 VAL B C 1
ATOM 2764 O O . VAL B 1 63 ? 27.484 -8.391 35.475 1.00 40.70 89 VAL B O 1
ATOM 2768 N N . ASP B 1 64 ? 26.255 -6.919 36.651 1.00 40.30 90 ASP B N 1
ATOM 2769 C CA . ASP B 1 64 ? 25.930 -6.104 35.481 1.00 40.02 90 ASP B CA 1
ATOM 2770 C C . ASP B 1 64 ? 27.072 -5.197 35.002 1.00 39.24 90 ASP B C 1
ATOM 2771 O O . ASP B 1 64 ? 27.091 -4.776 33.831 1.00 39.00 90 ASP B O 1
ATOM 2776 N N . LEU B 1 65 ? 28.017 -4.907 35.903 1.00 38.15 91 LEU B N 1
ATOM 2777 C CA . LEU B 1 65 ? 29.164 -4.040 35.604 1.00 37.21 91 LEU B CA 1
ATOM 2778 C C . LEU B 1 65 ? 30.300 -4.312 36.585 1.00 36.56 91 LEU B C 1
ATOM 2779 O O . LEU B 1 65 ? 30.049 -4.648 37.741 1.00 36.44 91 LEU B O 1
ATOM 2784 N N . LEU B 1 66 ? 31.541 -4.151 36.123 1.00 35.75 92 LEU B N 1
ATOM 2785 C CA . LEU B 1 66 ? 32.723 -4.302 36.979 1.00 35.04 92 LEU B CA 1
ATOM 2786 C C . LEU B 1 66 ? 33.543 -3.023 37.168 1.00 34.04 92 LEU B C 1
ATOM 2787 O O . LEU B 1 66 ? 34.048 -2.456 36.196 1.00 34.21 92 LEU B O 1
ATOM 2792 N N . ILE B 1 67 ? 33.699 -2.590 38.417 1.00 32.74 93 ILE B N 1
ATOM 2793 C CA . ILE B 1 67 ? 34.644 -1.519 38.756 1.00 31.50 93 ILE B CA 1
ATOM 2794 C C . ILE B 1 67 ? 35.948 -2.161 39.265 1.00 30.99 93 ILE B C 1
ATOM 2795 O O . ILE B 1 67 ? 35.921 -2.910 40.233 1.00 30.64 93 ILE B O 1
ATOM 2800 N N . ILE B 1 68 ? 37.073 -1.884 38.606 1.00 30.39 94 ILE B N 1
ATOM 2801 C CA . ILE B 1 68 ? 38.378 -2.483 38.971 1.00 30.04 94 ILE B CA 1
ATOM 2802 C C . ILE B 1 68 ? 39.541 -1.458 39.075 1.00 29.39 94 ILE B C 1
ATOM 2803 O O . ILE B 1 68 ? 39.688 -0.575 38.221 1.00 29.41 94 ILE B O 1
ATOM 2808 N N . SER B 1 69 ? 40.353 -1.577 40.122 1.00 28.30 95 SER B N 1
ATOM 2809 C CA . SER B 1 69 ? 41.616 -0.854 40.188 1.00 27.92 95 SER B CA 1
ATOM 2810 C C . SER B 1 69 ? 42.756 -1.853 40.101 1.00 27.40 95 SER B C 1
ATOM 2811 O O . SER B 1 69 ? 43.165 -2.438 41.092 1.00 27.36 95 SER B O 1
ATOM 2814 N N . ALA B 1 70 ? 43.250 -2.046 38.889 1.00 27.15 96 ALA B N 1
ATOM 2815 C CA . ALA B 1 70 ? 44.189 -3.103 38.587 1.00 27.06 96 ALA B CA 1
ATOM 2816 C C . ALA B 1 70 ? 45.440 -2.949 39.429 1.00 27.23 96 ALA B C 1
ATOM 2817 O O . ALA B 1 70 ? 46.211 -2.018 39.246 1.00 27.68 96 ALA B O 1
ATOM 2819 N N . ASN B 1 71 ? 45.623 -3.866 40.369 1.00 27.49 97 ASN B N 1
ATOM 2820 C CA . ASN B 1 71 ? 46.749 -3.831 41.295 1.00 27.62 97 ASN B CA 1
ATOM 2821 C C . ASN B 1 71 ? 48.095 -3.577 40.593 1.00 28.51 97 ASN B C 1
ATOM 2822 O O . ASN B 1 71 ? 48.861 -2.705 41.019 1.00 28.65 97 ASN B O 1
ATOM 2827 N N . GLU B 1 72 ? 48.373 -4.363 39.549 1.00 29.14 98 GLU B N 1
ATOM 2828 C CA . GLU B 1 72 ? 49.510 -4.178 38.658 1.00 30.13 98 GLU B CA 1
ATOM 2829 C C . GLU B 1 72 ? 48.942 -4.289 37.260 1.00 30.28 98 GLU B C 1
ATOM 2830 O O . GLU B 1 72 ? 47.882 -4.876 37.072 1.00 30.56 98 GLU B O 1
ATOM 2836 N N . ALA B 1 73 ? 49.626 -3.712 36.280 1.00 30.45 99 ALA B N 1
ATOM 2837 C CA . ALA B 1 73 ? 49.035 -3.557 34.950 1.00 30.56 99 ALA B CA 1
ATOM 2838 C C . ALA B 1 73 ? 49.084 -4.822 34.082 1.00 30.51 99 ALA B C 1
ATOM 2839 O O . ALA B 1 73 ? 48.066 -5.223 33.525 1.00 30.31 99 ALA B O 1
ATOM 2841 N N . ALA B 1 74 ? 50.264 -5.431 33.965 1.00 30.74 100 ALA B N 1
ATOM 2842 C CA . ALA B 1 74 ? 50.449 -6.628 33.128 1.00 31.18 100 ALA B CA 1
ATOM 2843 C C . ALA B 1 74 ? 49.630 -7.839 33.608 1.00 31.45 100 ALA B C 1
ATOM 2844 O O . ALA B 1 74 ? 48.848 -8.394 32.835 1.00 31.52 100 ALA B O 1
ATOM 2846 N N . PRO B 1 75 ? 49.776 -8.225 34.898 1.00 31.93 10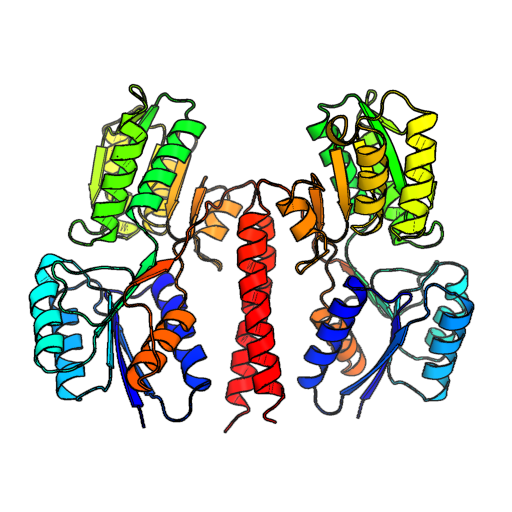1 PRO B N 1
ATOM 2847 C CA . PRO B 1 75 ? 49.074 -9.408 35.418 1.00 31.94 101 PRO B CA 1
ATOM 2848 C C . PRO B 1 75 ? 47.572 -9.331 35.251 1.00 32.07 101 PRO B C 1
ATOM 2849 O O . PRO B 1 75 ? 46.909 -10.355 35.231 1.00 32.25 101 PRO B O 1
ATOM 2853 N N . MET B 1 76 ? 47.047 -8.125 35.120 1.00 32.23 102 MET B N 1
ATOM 2854 C CA . MET B 1 76 ? 45.628 -7.924 35.225 1.00 32.76 102 MET B CA 1
ATOM 2855 C C . MET B 1 76 ? 44.981 -7.655 33.887 1.00 32.87 102 MET B C 1
ATOM 2856 O O . MET B 1 76 ? 43.759 -7.546 33.806 1.00 32.93 102 MET B O 1
ATOM 2861 N N . THR B 1 77 ? 45.794 -7.548 32.839 1.00 33.30 103 THR B N 1
ATOM 2862 C CA . THR B 1 77 ? 45.293 -7.202 31.518 1.00 33.95 103 THR B CA 1
ATOM 2863 C C . THR B 1 77 ? 44.442 -8.316 30.880 1.00 34.70 103 THR B C 1
ATOM 2864 O O . THR B 1 77 ? 43.321 -8.049 30.458 1.00 34.44 103 THR B O 1
ATOM 2868 N N . PRO B 1 78 ? 44.962 -9.561 30.812 1.00 35.56 104 PRO B N 1
ATOM 2869 C CA . PRO B 1 78 ? 44.135 -10.629 30.255 1.00 36.48 104 PRO B CA 1
ATOM 2870 C C . PRO B 1 78 ? 42.800 -10.804 30.975 1.00 37.48 104 PRO B C 1
ATOM 2871 O O . PRO B 1 78 ? 41.786 -11.050 30.319 1.00 37.45 104 PRO B O 1
ATOM 2875 N N . ILE B 1 79 ? 42.800 -10.663 32.302 1.00 38.70 105 ILE B N 1
ATOM 2876 C CA . ILE B 1 79 ? 41.588 -10.876 33.104 1.00 39.83 105 ILE B CA 1
ATOM 2877 C C . ILE B 1 79 ? 40.556 -9.823 32.771 1.00 40.43 105 ILE B C 1
ATOM 2878 O O . ILE B 1 79 ? 39.373 -10.138 32.605 1.00 40.52 105 ILE B O 1
ATOM 2883 N N . VAL B 1 80 ? 41.013 -8.574 32.658 1.00 41.27 106 VAL B N 1
ATOM 2884 C CA . VAL B 1 80 ? 40.131 -7.473 32.274 1.00 42.12 106 VAL B CA 1
ATOM 2885 C C . VAL B 1 80 ? 39.693 -7.606 30.817 1.00 42.67 106 VAL B C 1
ATOM 2886 O O . VAL B 1 80 ? 38.518 -7.435 30.507 1.00 42.42 106 VAL B O 1
ATOM 2890 N N . GLU B 1 81 ? 40.640 -7.923 29.939 1.00 43.97 107 GLU B N 1
ATOM 2891 C CA . GLU B 1 81 ? 40.338 -8.159 28.535 1.00 45.55 107 GLU B CA 1
ATOM 2892 C C . GLU B 1 81 ? 39.260 -9.238 28.374 1.00 46.65 107 GLU B C 1
ATOM 2893 O O . GLU B 1 81 ? 38.380 -9.118 27.516 1.00 47.12 107 GLU B O 1
ATOM 2899 N N . GLU B 1 82 ? 39.317 -10.270 29.219 1.00 47.88 108 GLU B N 1
ATOM 2900 C CA . GLU B 1 82 ? 38.336 -11.371 29.215 1.00 48.91 108 GLU B CA 1
ATOM 2901 C C . GLU B 1 82 ? 36.919 -10.896 29.563 1.00 49.21 108 GLU B C 1
ATOM 2902 O O . GLU B 1 82 ? 35.969 -11.133 28.803 1.00 49.13 108 GLU B O 1
ATOM 2908 N N . ALA B 1 83 ? 36.795 -10.214 30.704 1.00 49.85 109 ALA B N 1
ATOM 2909 C CA . ALA B 1 83 ? 35.503 -9.714 31.199 1.00 50.18 109 ALA B CA 1
ATOM 2910 C C . ALA B 1 83 ? 34.871 -8.724 30.234 1.00 50.45 109 ALA B C 1
ATOM 2911 O O . ALA B 1 83 ? 33.654 -8.576 30.189 1.00 50.47 109 ALA B O 1
ATOM 2913 N N . TYR B 1 84 ? 35.714 -8.068 29.448 1.00 51.09 110 TYR B N 1
ATOM 2914 C CA . TYR B 1 84 ? 35.256 -7.078 28.490 1.00 51.86 110 TYR B CA 1
ATOM 2915 C C . TYR B 1 84 ? 34.677 -7.727 27.241 1.00 51.86 110 TYR B C 1
ATOM 2916 O O . TYR B 1 84 ? 33.587 -7.357 26.809 1.00 51.88 110 TYR B O 1
ATOM 2925 N N . GLN B 1 85 ? 35.418 -8.683 26.673 1.00 51.90 111 GLN B N 1
ATOM 2926 C CA . GLN B 1 85 ? 35.007 -9.403 25.456 1.00 51.72 111 GLN B CA 1
ATOM 2927 C C . GLN B 1 85 ? 33.749 -10.232 25.699 1.00 51.34 111 GLN B C 1
ATOM 2928 O O . GLN B 1 85 ? 32.912 -10.383 24.804 1.00 51.32 111 GLN B O 1
ATOM 2931 N N . LYS B 1 86 ? 33.628 -10.750 26.922 1.00 50.79 112 LYS B N 1
ATOM 2932 C CA . LYS B 1 86 ? 32.411 -11.409 27.397 1.00 50.07 112 LYS B CA 1
ATOM 2933 C C . LYS B 1 86 ? 31.211 -10.446 27.431 1.00 49.04 112 LYS B C 1
ATOM 2934 O O . LYS B 1 86 ? 30.086 -10.876 27.653 1.00 49.20 112 LYS B O 1
ATOM 2940 N N . GLY B 1 87 ? 31.456 -9.152 27.209 1.00 47.89 113 GLY B N 1
ATOM 2941 C CA . GLY B 1 87 ? 30.386 -8.158 27.096 1.00 46.44 113 GLY B CA 1
ATOM 2942 C C . GLY B 1 87 ? 29.973 -7.451 28.380 1.00 45.66 113 GLY B C 1
ATOM 2943 O O . GLY B 1 87 ? 28.957 -6.747 28.408 1.00 45.66 113 GLY B O 1
ATOM 2944 N N . ILE B 1 88 ? 30.741 -7.639 29.451 1.00 44.44 114 ILE B N 1
ATOM 2945 C CA . ILE B 1 88 ? 30.502 -6.892 30.689 1.00 43.29 114 ILE B CA 1
ATOM 2946 C C . ILE B 1 88 ? 31.227 -5.538 30.597 1.00 42.21 114 ILE B C 1
ATOM 2947 O O . ILE B 1 88 ? 32.414 -5.493 30.278 1.00 42.13 114 ILE B O 1
ATOM 2952 N N . PRO B 1 89 ? 30.508 -4.428 30.839 1.00 40.98 115 PRO B N 1
ATOM 2953 C CA . PRO B 1 89 ? 31.241 -3.166 30.882 1.00 39.94 115 PRO B CA 1
ATOM 2954 C C . PRO B 1 89 ? 32.184 -3.097 32.086 1.00 39.10 115 PRO B C 1
ATOM 2955 O O . PRO B 1 89 ? 31.826 -3.502 33.204 1.00 38.80 115 PRO B O 1
ATOM 2959 N N . VAL B 1 90 ? 33.396 -2.613 31.829 1.00 38.17 116 VAL B N 1
ATOM 2960 C CA . VAL B 1 90 ? 34.429 -2.495 32.849 1.00 36.92 116 VAL B CA 1
ATOM 2961 C C . VAL B 1 90 ? 34.811 -1.021 33.021 1.00 36.24 116 VAL B C 1
ATOM 2962 O O . VAL B 1 90 ? 35.108 -0.319 32.036 1.00 35.98 116 VAL B O 1
ATOM 2966 N N . ILE B 1 91 ? 34.776 -0.558 34.271 1.00 35.17 117 ILE B N 1
ATOM 2967 C CA . ILE B 1 91 ? 35.320 0.751 34.638 1.00 33.61 117 ILE B CA 1
ATOM 2968 C C . ILE B 1 91 ? 36.664 0.581 35.337 1.00 32.85 117 ILE B C 1
ATOM 2969 O O . ILE B 1 91 ? 36.768 -0.050 36.395 1.00 32.75 117 ILE B O 1
ATOM 2974 N N . LEU B 1 92 ? 37.695 1.141 34.725 1.00 32.03 118 LEU B N 1
ATOM 2975 C CA . LEU B 1 92 ? 38.994 1.266 35.356 1.00 31.20 118 LEU B CA 1
ATOM 2976 C C . LEU B 1 92 ? 39.007 2.514 36.237 1.00 30.54 118 LEU B C 1
ATOM 2977 O O . LEU B 1 92 ? 38.695 3.614 35.769 1.00 30.01 118 LEU B O 1
ATOM 2982 N N . VAL B 1 93 ? 39.324 2.329 37.518 1.00 29.76 119 VAL B N 1
ATOM 2983 C CA . VAL B 1 93 ? 39.422 3.443 38.465 1.00 29.43 119 VAL B CA 1
ATOM 2984 C C . VAL B 1 93 ? 40.840 3.581 38.956 1.00 29.32 119 VAL B C 1
ATOM 2985 O O . VAL B 1 93 ? 41.445 2.590 39.408 1.00 29.74 119 VAL B O 1
ATOM 2989 N N . ASP B 1 94 ? 41.362 4.804 38.900 1.00 28.87 120 ASP B N 1
ATOM 2990 C CA . ASP B 1 94 ? 42.649 5.127 39.540 1.00 28.62 120 ASP B CA 1
ATOM 2991 C C . ASP B 1 94 ? 43.834 4.433 38.829 1.00 28.88 120 ASP B C 1
ATOM 2992 O O . ASP B 1 94 ? 44.599 5.102 38.141 1.00 29.13 120 ASP B O 1
ATOM 2997 N N . ARG B 1 95 ? 43.961 3.113 38.949 1.00 29.08 121 ARG B N 1
ATOM 2998 C CA . ARG B 1 95 ? 45.000 2.373 38.229 1.00 29.44 121 ARG B CA 1
ATOM 2999 C C . ARG B 1 95 ? 44.505 1.925 36.857 1.00 30.39 121 ARG B C 1
ATOM 3000 O O . ARG B 1 95 ? 43.305 1.910 36.601 1.00 30.64 121 ARG B O 1
ATOM 3008 N N . LYS B 1 96 ? 45.445 1.565 35.985 1.00 31.48 122 LYS B N 1
ATOM 3009 C CA . LYS B 1 96 ? 45.157 1.121 34.621 1.00 32.47 122 LYS B CA 1
ATOM 3010 C C . LYS B 1 96 ? 45.746 -0.284 34.291 1.00 32.76 122 LYS B C 1
ATOM 3011 O O . LYS B 1 96 ? 46.576 -0.825 35.037 1.00 32.21 122 LYS B O 1
ATOM 3017 N N . ILE B 1 97 ? 45.290 -0.859 33.176 1.00 33.27 123 ILE B N 1
ATOM 3018 C CA . ILE B 1 97 ? 45.935 -2.016 32.541 1.00 34.13 123 ILE B CA 1
ATOM 3019 C C . ILE B 1 97 ? 46.708 -1.588 31.273 1.00 35.02 123 ILE B C 1
ATOM 3020 O O . ILE B 1 97 ? 46.630 -0.428 30.864 1.00 35.11 123 ILE B O 1
ATOM 3025 N N . LEU B 1 98 ? 47.438 -2.520 30.651 1.00 36.06 124 LEU B N 1
ATOM 3026 C CA . LEU B 1 98 ? 48.300 -2.199 29.492 1.00 36.63 124 LEU B CA 1
ATOM 3027 C C . LEU B 1 98 ? 47.583 -1.857 28.176 1.00 37.40 124 LEU B C 1
ATOM 3028 O O . LEU B 1 98 ? 48.101 -1.051 27.381 1.00 38.29 124 LEU B O 1
ATOM 3033 N N . SER B 1 99 ? 46.403 -2.436 27.946 1.00 37.62 125 SER B N 1
ATOM 3034 C CA . SER B 1 99 ? 45.665 -2.193 26.696 1.00 38.14 125 SER B CA 1
ATOM 3035 C C . SER B 1 99 ? 44.477 -1.193 26.773 1.00 38.54 125 SER B C 1
ATOM 3036 O O . SER B 1 99 ? 44.140 -0.675 27.836 1.00 38.70 125 SER B O 1
ATOM 3039 N N . ASP B 1 100 ? 43.845 -0.954 25.625 1.00 39.07 126 ASP B N 1
ATOM 3040 C CA . ASP B 1 100 ? 42.745 0.000 25.492 1.00 39.45 126 ASP B CA 1
ATOM 3041 C C . ASP B 1 100 ? 41.372 -0.672 25.575 1.00 39.07 126 ASP B C 1
ATOM 3042 O O . ASP B 1 100 ? 40.345 -0.002 25.453 1.00 38.74 126 ASP B O 1
ATOM 3047 N N . LYS B 1 101 ? 41.356 -1.989 25.791 1.00 38.98 127 LYS B N 1
ATOM 3048 C CA . LYS B 1 101 ? 40.099 -2.764 25.797 1.00 38.87 127 LYS B CA 1
ATOM 3049 C C . LYS B 1 101 ? 39.352 -2.653 27.127 1.00 38.33 127 LYS B C 1
ATOM 3050 O O . LYS B 1 101 ? 39.509 -3.506 28.010 1.00 38.54 127 LYS B O 1
ATOM 3054 N N . TYR B 1 102 ? 38.551 -1.598 27.267 1.00 37.27 128 TYR B N 1
ATOM 3055 C CA . TYR B 1 102 ? 37.717 -1.379 28.468 1.00 36.54 128 TYR B CA 1
ATOM 3056 C C . TYR B 1 102 ? 36.670 -0.284 28.183 1.00 36.18 128 TYR B C 1
ATOM 3057 O O . TYR B 1 102 ? 36.837 0.519 27.259 1.00 35.63 128 TYR B O 1
ATOM 3066 N N . THR B 1 103 ? 35.614 -0.241 28.990 1.00 35.86 129 THR B N 1
ATOM 3067 C CA . THR B 1 103 ? 34.512 0.693 28.772 1.00 36.10 129 THR B CA 1
ATOM 3068 C C . THR B 1 103 ? 34.879 2.155 29.056 1.00 36.08 129 THR B C 1
ATOM 3069 O O . THR B 1 103 ? 34.740 3.008 28.179 1.00 35.97 129 THR B O 1
ATOM 3073 N N . ALA B 1 104 ? 35.350 2.440 30.276 1.00 35.90 130 ALA B N 1
ATOM 3074 C CA . ALA B 1 104 ? 35.702 3.812 30.680 1.00 35.06 130 ALA B CA 1
ATOM 3075 C C . ALA B 1 104 ? 36.772 3.843 31.758 1.00 34.49 130 ALA B C 1
ATOM 3076 O O . ALA B 1 104 ? 36.856 2.940 32.570 1.00 34.42 130 ALA B O 1
ATOM 3078 N N . TYR B 1 105 ? 37.581 4.899 31.758 1.00 34.24 131 TYR B N 1
ATOM 3079 C CA . TYR B 1 105 ? 38.516 5.173 32.844 1.00 33.61 131 TYR B CA 1
ATOM 3080 C C . TYR B 1 105 ? 38.120 6.425 33.608 1.00 33.36 131 TYR B C 1
ATOM 3081 O O . TYR B 1 105 ? 37.681 7.405 33.021 1.00 33.24 131 TYR B O 1
ATOM 3090 N N . ILE B 1 106 ? 38.300 6.373 34.924 1.00 33.20 132 ILE B N 1
ATOM 3091 C CA . ILE B 1 106 ? 38.157 7.534 35.785 1.00 32.69 132 ILE B CA 1
ATOM 3092 C C . ILE B 1 106 ? 39.270 7.540 36.846 1.00 32.96 132 ILE B C 1
ATOM 3093 O O . ILE B 1 106 ? 39.551 6.523 37.500 1.00 32.83 132 ILE B O 1
ATOM 3098 N N . GLY B 1 107 ? 39.917 8.691 36.977 1.00 33.11 133 GLY B N 1
ATOM 3099 C CA . GLY B 1 107 ? 40.990 8.902 37.941 1.00 33.59 133 GLY B CA 1
ATOM 3100 C C . GLY B 1 107 ? 41.541 10.300 37.761 1.00 33.67 133 GLY B C 1
ATOM 3101 O O . GLY B 1 107 ? 40.982 11.082 37.002 1.00 34.43 133 GLY B O 1
ATOM 3102 N N . ALA B 1 108 ? 42.631 10.623 38.452 1.00 33.48 134 ALA B N 1
ATOM 3103 C CA . ALA B 1 108 ? 43.294 11.905 38.258 1.00 33.12 134 ALA B CA 1
ATOM 3104 C C . ALA B 1 108 ? 44.492 11.681 37.361 1.00 33.08 134 ALA B C 1
ATOM 3105 O O . ALA B 1 108 ? 44.830 10.540 37.059 1.00 33.86 134 ALA B O 1
ATOM 3107 N N . ASP B 1 109 ? 45.128 12.762 36.929 1.00 32.65 135 ASP B N 1
ATOM 3108 C CA . ASP B 1 109 ? 46.282 12.679 36.042 1.00 31.98 135 ASP B CA 1
ATOM 3109 C C . ASP B 1 109 ? 47.546 12.428 36.863 1.00 31.11 135 ASP B C 1
ATOM 3110 O O . ASP B 1 109 ? 48.141 13.353 37.427 1.00 30.97 135 ASP B O 1
ATOM 3115 N N . ASN B 1 110 ? 47.960 11.168 36.917 1.00 30.27 136 ASN B N 1
ATOM 3116 C CA . ASN B 1 110 ? 49.123 10.775 37.717 1.00 29.42 136 ASN B CA 1
ATOM 3117 C C . ASN B 1 110 ? 50.428 11.340 37.186 1.00 29.72 136 ASN B C 1
ATOM 3118 O O . ASN B 1 110 ? 51.356 11.629 37.957 1.00 30.21 136 ASN B O 1
ATOM 3123 N N . TYR B 1 111 ? 50.498 11.511 35.871 1.00 29.57 137 TYR B N 1
ATOM 3124 C CA . TYR B 1 111 ? 51.657 12.133 35.243 1.00 29.36 137 TYR B CA 1
ATOM 3125 C C . TYR B 1 111 ? 51.783 13.609 35.645 1.00 29.33 137 TYR B C 1
ATOM 3126 O O . TYR B 1 111 ? 52.873 14.071 35.990 1.00 29.15 137 TYR B O 1
ATOM 3135 N N . GLU B 1 112 ? 50.676 14.346 35.597 1.00 29.11 138 GLU B N 1
ATOM 3136 C CA . GLU B 1 112 ? 50.731 15.758 35.923 1.00 29.70 138 GLU B CA 1
ATOM 3137 C C . GLU B 1 112 ? 50.932 16.002 37.416 1.00 29.17 138 GLU B C 1
ATOM 3138 O O . GLU B 1 112 ? 51.522 17.020 37.807 1.00 29.11 138 GLU B O 1
ATOM 3144 N N . ILE B 1 113 ? 50.466 15.068 38.245 1.00 28.42 139 ILE B N 1
ATOM 3145 C CA . ILE B 1 113 ? 50.780 15.135 39.663 1.00 27.80 139 ILE B CA 1
ATOM 3146 C C . ILE B 1 113 ? 52.290 15.023 39.829 1.00 27.77 139 ILE B C 1
ATOM 3147 O O . ILE B 1 113 ? 52.919 15.858 40.494 1.00 27.77 139 ILE B O 1
ATOM 3152 N N . GLY B 1 114 ? 52.867 14.015 39.183 1.00 27.72 140 GLY B N 1
ATOM 3153 C CA . GLY B 1 114 ? 54.311 13.828 39.165 1.00 27.76 140 GLY B CA 1
ATOM 3154 C C . GLY B 1 114 ? 55.046 15.095 38.789 1.00 28.04 140 GLY B C 1
ATOM 3155 O O . GLY B 1 114 ? 56.002 15.495 39.471 1.00 27.88 140 GLY B O 1
ATOM 3156 N N . ARG B 1 115 ? 54.589 15.740 37.715 1.00 28.00 141 ARG B N 1
ATOM 3157 C CA . ARG B 1 115 ? 55.230 16.959 37.237 1.00 28.30 141 ARG B CA 1
ATOM 3158 C C . ARG B 1 115 ? 55.131 18.093 38.259 1.00 27.48 141 ARG B C 1
ATOM 3159 O O . ARG B 1 115 ? 56.108 18.806 38.483 1.00 27.37 141 ARG B O 1
ATOM 3167 N N . SER B 1 116 ? 53.960 18.239 38.878 1.00 26.80 142 SER B N 1
ATOM 3168 C CA . SER B 1 116 ? 53.736 19.233 39.934 1.00 26.22 142 SER B CA 1
ATOM 3169 C C . SER B 1 116 ? 54.651 19.001 41.142 1.00 26.48 142 SER B C 1
ATOM 3170 O O . SER B 1 116 ? 55.241 19.953 41.664 1.00 27.17 142 SER B O 1
ATOM 3173 N N . VAL B 1 117 ? 54.785 17.749 41.587 1.00 25.71 143 VAL B N 1
ATOM 3174 C CA . VAL B 1 117 ? 55.722 17.444 42.663 1.00 24.88 143 VAL B CA 1
ATOM 3175 C C . VAL B 1 117 ? 57.106 17.937 42.260 1.00 25.03 143 VAL B C 1
ATOM 3176 O O . VAL B 1 117 ? 57.773 18.644 43.018 1.00 25.76 143 VAL B O 1
ATOM 3180 N N . GLY B 1 118 ? 57.526 17.566 41.057 1.00 24.89 144 GLY B N 1
ATOM 3181 C CA . GLY B 1 118 ? 58.819 17.962 40.526 1.00 24.74 144 GLY B CA 1
ATOM 3182 C C . GLY B 1 118 ? 59.013 19.467 40.548 1.00 24.99 144 GLY B C 1
ATOM 3183 O O . GLY B 1 118 ? 60.039 19.964 41.044 1.00 25.03 144 GLY B O 1
ATOM 3184 N N . ASN B 1 119 ? 58.027 20.201 40.034 1.00 24.60 145 ASN B N 1
ATOM 3185 C CA . ASN B 1 119 ? 58.122 21.660 40.041 1.00 24.71 145 ASN B CA 1
ATOM 3186 C C . ASN B 1 119 ? 58.194 22.234 41.456 1.00 25.17 145 ASN B C 1
ATOM 3187 O O . ASN B 1 119 ? 59.018 23.117 41.731 1.00 25.08 145 ASN B O 1
ATOM 3192 N N . TYR B 1 120 ? 57.360 21.695 42.349 1.00 25.53 146 TYR B N 1
ATOM 3193 C CA . TYR B 1 120 ? 57.290 22.153 43.727 1.00 25.96 146 TYR B CA 1
ATOM 3194 C C . TYR B 1 120 ? 58.621 21.960 44.453 1.00 26.74 146 TYR B C 1
ATOM 3195 O O . TYR B 1 120 ? 59.090 22.857 45.163 1.00 26.94 146 TYR B O 1
ATOM 3204 N N . ILE B 1 121 ? 59.234 20.796 44.274 1.00 27.16 147 ILE B N 1
ATOM 3205 C CA . ILE B 1 121 ? 60.497 20.550 44.928 1.00 27.79 147 ILE B CA 1
ATOM 3206 C C . ILE B 1 121 ? 61.582 21.466 44.365 1.00 28.93 147 ILE B C 1
ATOM 3207 O O . ILE B 1 121 ? 62.360 22.035 45.141 1.00 29.58 147 ILE B O 1
ATOM 3212 N N . ALA B 1 122 ? 61.616 21.640 43.037 1.00 29.86 148 ALA B N 1
ATOM 3213 C CA . ALA B 1 122 ? 62.618 22.520 42.379 1.00 30.88 148 ALA B CA 1
ATOM 3214 C C . ALA B 1 122 ? 62.509 23.967 42.828 1.00 31.43 148 ALA B C 1
ATOM 3215 O O . ALA B 1 122 ? 63.508 24.646 43.011 1.00 31.90 148 ALA B O 1
ATOM 3217 N N . SER B 1 123 ? 61.283 24.429 43.007 1.00 32.40 149 SER B N 1
ATOM 3218 C CA . SER B 1 123 ? 61.033 25.775 43.462 1.00 33.45 149 SER B CA 1
ATOM 3219 C C . SER B 1 123 ? 61.466 25.940 44.904 1.00 34.17 149 SER B C 1
ATOM 3220 O O . SER B 1 123 ? 62.122 26.912 45.254 1.00 34.54 149 SER B O 1
ATOM 3223 N N . SER B 1 124 ? 61.097 24.975 45.734 1.00 35.02 150 SER B N 1
ATOM 3224 C CA . SER B 1 124 ? 61.363 25.045 47.156 1.00 35.70 150 SER B CA 1
ATOM 3225 C C . SER B 1 124 ? 62.853 24.918 47.456 1.00 36.26 150 SER B C 1
ATOM 3226 O O . SER B 1 124 ? 63.338 25.522 48.401 1.00 36.51 150 SER B O 1
ATOM 3229 N N . LEU B 1 125 ? 63.572 24.144 46.648 1.00 36.96 151 LEU B N 1
ATOM 3230 C CA . LEU B 1 125 ? 65.023 2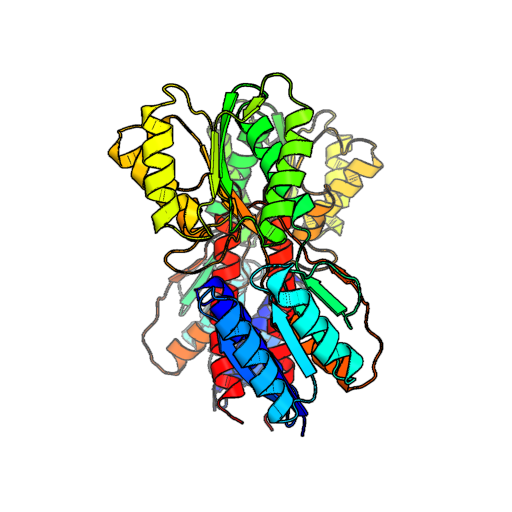4.019 46.784 1.00 37.54 151 LEU B CA 1
ATOM 3231 C C . LEU B 1 125 ? 65.783 25.035 45.926 1.00 37.94 151 LEU B C 1
ATOM 3232 O O . LEU B 1 125 ? 67.020 24.978 45.838 1.00 38.01 151 LEU B O 1
ATOM 3237 N N . LYS B 1 126 ? 65.050 25.947 45.285 1.00 38.14 152 LYS B N 1
ATOM 3238 C CA . LYS B 1 126 ? 65.645 27.004 44.454 1.00 38.63 152 LYS B CA 1
ATOM 3239 C C . LYS B 1 126 ? 66.530 26.458 43.338 1.00 38.25 152 LYS B C 1
ATOM 3240 O O . LYS B 1 126 ? 67.583 27.025 43.043 1.00 38.58 152 LYS B O 1
ATOM 3246 N N . GLY B 1 127 ? 66.104 25.354 42.735 1.00 37.54 153 GLY B N 1
ATOM 3247 C CA . GLY B 1 127 ? 66.772 24.803 41.568 1.00 36.93 153 GLY B CA 1
ATOM 3248 C C . GLY B 1 127 ? 68.085 24.091 41.812 1.00 36.83 153 GLY B C 1
ATOM 3249 O O . GLY B 1 127 ? 68.815 23.812 40.854 1.00 37.26 153 GLY B O 1
ATOM 3250 N N . LYS B 1 128 ? 68.392 23.785 43.076 1.00 36.40 154 LYS B N 1
ATOM 3251 C CA . LYS B 1 128 ? 69.655 23.112 43.447 1.00 35.87 154 LYS B CA 1
ATOM 3252 C C . LYS B 1 128 ? 69.435 22.150 44.613 1.00 35.24 154 LYS B C 1
ATOM 3253 O O . LYS B 1 128 ? 68.896 22.538 45.636 1.00 35.31 154 LYS B O 1
ATOM 3256 N N . GLY B 1 129 ? 69.835 20.894 44.455 1.00 34.69 155 GLY B N 1
ATOM 3257 C CA . GLY B 1 129 ? 69.736 19.940 45.556 1.00 33.95 155 GLY B CA 1
ATOM 3258 C C . GLY B 1 129 ? 69.604 18.488 45.152 1.00 33.26 155 GLY B C 1
ATOM 3259 O O . GLY B 1 129 ? 69.448 18.190 43.973 1.00 34.03 155 GLY B O 1
ATOM 3260 N N . ASN B 1 130 ? 69.667 17.594 46.143 1.00 32.14 156 ASN B N 1
ATOM 3261 C CA . ASN B 1 130 ? 69.559 16.147 45.949 1.00 30.62 156 ASN B CA 1
ATOM 3262 C C . ASN B 1 130 ? 68.207 15.598 46.425 1.00 29.93 156 ASN B C 1
ATOM 3263 O O . ASN B 1 130 ? 67.778 15.861 47.559 1.00 30.03 156 ASN B O 1
ATOM 3268 N N . ILE B 1 131 ? 67.548 14.831 45.562 1.00 28.56 157 ILE B N 1
ATOM 3269 C CA . ILE B 1 131 ? 66.243 14.266 45.855 1.00 27.04 157 ILE B CA 1
ATOM 3270 C C . ILE B 1 131 ? 66.360 12.765 45.955 1.00 26.30 157 ILE B C 1
ATOM 3271 O O . ILE B 1 131 ? 67.067 12.136 45.159 1.00 26.27 157 ILE B O 1
ATOM 3276 N N . VAL B 1 132 ? 65.672 12.194 46.939 1.00 25.32 158 VAL B N 1
ATOM 3277 C CA . VAL B 1 132 ? 65.416 10.763 46.948 1.00 24.32 158 VAL B CA 1
ATOM 3278 C C . VAL B 1 132 ? 63.933 10.522 46.705 1.00 24.10 158 VAL B C 1
ATOM 3279 O O . VAL B 1 132 ? 63.086 11.304 47.144 1.00 24.17 158 VAL B O 1
ATOM 3283 N N . GLU B 1 133 ? 63.632 9.449 45.979 1.00 23.89 159 GLU B N 1
ATOM 3284 C CA . GLU B 1 133 ? 62.277 9.109 45.578 1.00 23.34 159 GLU B CA 1
ATOM 3285 C C . GLU B 1 133 ? 61.945 7.713 46.101 1.00 23.85 159 GLU B C 1
ATOM 3286 O O . GLU B 1 133 ? 62.756 6.776 45.956 1.00 23.61 159 GLU B O 1
ATOM 3292 N N . LEU B 1 134 ? 60.763 7.585 46.717 1.00 23.60 160 LEU B N 1
ATOM 3293 C CA . LEU B 1 134 ? 60.267 6.299 47.200 1.00 23.40 160 LEU B CA 1
ATOM 3294 C C . LEU B 1 134 ? 58.957 5.981 46.490 1.00 23.56 160 LEU B C 1
ATOM 3295 O O . LEU B 1 134 ? 57.910 6.572 46.777 1.00 23.94 160 LEU B O 1
ATOM 3300 N N . THR B 1 135 ? 59.019 5.049 45.550 1.00 23.38 161 THR B N 1
ATOM 3301 C CA . THR B 1 135 ? 57.927 4.846 44.600 1.00 23.06 161 THR B CA 1
ATOM 3302 C C . THR B 1 135 ? 56.872 3.890 45.140 1.00 23.17 161 THR B C 1
ATOM 3303 O O . THR B 1 135 ? 57.145 3.096 46.047 1.00 23.40 161 THR B O 1
ATOM 3307 N N . GLY B 1 136 ? 55.673 3.965 44.579 1.00 22.59 162 GLY B N 1
ATOM 3308 C CA . GLY B 1 136 ? 54.691 2.913 44.764 1.00 22.70 162 GLY B CA 1
ATOM 3309 C C . GLY B 1 136 ? 55.123 1.651 44.026 1.00 23.09 162 GLY B C 1
ATOM 3310 O O . GLY B 1 136 ? 56.236 1.584 43.464 1.00 22.51 162 GLY B O 1
ATOM 3311 N N . LEU B 1 137 ? 54.236 0.662 44.006 1.00 23.25 163 LEU B N 1
ATOM 3312 C CA . LEU B 1 137 ? 54.539 -0.631 43.411 1.00 24.04 163 LEU B CA 1
ATOM 3313 C C . LEU B 1 137 ? 54.883 -0.450 41.932 1.00 24.65 163 LEU B C 1
ATOM 3314 O O . LEU B 1 137 ? 54.071 0.036 41.135 1.00 24.22 163 LEU B O 1
ATOM 3319 N N . SER B 1 138 ? 56.115 -0.813 41.585 1.00 25.71 164 SER B N 1
ATOM 3320 C CA . SER B 1 138 ? 56.663 -0.596 40.233 1.00 26.17 164 SER B CA 1
ATOM 3321 C C . SER B 1 138 ? 55.736 -0.930 39.077 1.00 25.82 164 SER B C 1
ATOM 3322 O O . SER B 1 138 ? 55.682 -0.197 38.106 1.00 26.67 164 SER B O 1
ATOM 3325 N N . GLY B 1 139 ? 55.044 -2.055 39.166 1.00 25.05 165 GLY B N 1
ATOM 3326 C CA . GLY B 1 139 ? 54.187 -2.487 38.092 1.00 24.27 165 GLY B CA 1
ATOM 3327 C C . GLY B 1 139 ? 52.784 -1.902 38.083 1.00 24.21 165 GLY B C 1
ATOM 3328 O O . GLY B 1 139 ? 51.959 -2.317 37.258 1.00 24.95 165 GLY B O 1
ATOM 3329 N N . SER B 1 140 ? 52.491 -0.964 38.986 1.00 23.26 166 SER B N 1
ATOM 3330 C CA . SER B 1 140 ? 51.221 -0.244 38.944 1.00 22.92 166 SER B CA 1
ATOM 3331 C C . SER B 1 140 ? 51.388 1.052 38.141 1.00 22.77 166 SER B C 1
ATOM 3332 O O . SER B 1 140 ? 52.433 1.689 38.222 1.00 22.68 166 SER B O 1
ATOM 3335 N N . THR B 1 141 ? 50.372 1.440 37.371 1.00 22.31 167 THR B N 1
ATOM 3336 C CA . THR B 1 141 ? 50.495 2.624 36.510 1.00 22.27 167 THR B CA 1
ATOM 3337 C C . THR B 1 141 ? 50.641 3.986 37.234 1.00 22.65 167 THR B C 1
ATOM 3338 O O . THR B 1 141 ? 51.382 4.850 36.752 1.00 22.21 167 THR B O 1
ATOM 3342 N N . PRO B 1 142 ? 49.937 4.196 38.376 1.00 22.97 168 PRO B N 1
ATOM 3343 C CA . PRO B 1 142 ? 50.178 5.451 39.071 1.00 23.40 168 PRO B CA 1
ATOM 3344 C C . PRO B 1 142 ? 51.652 5.625 39.466 1.00 24.34 168 PRO B C 1
ATOM 3345 O O . PRO B 1 142 ? 52.198 6.719 39.313 1.00 24.85 168 PRO B O 1
ATOM 3349 N N . ALA B 1 143 ? 52.303 4.563 39.937 1.00 24.79 169 ALA B N 1
ATOM 3350 C CA . ALA B 1 143 ? 53.709 4.669 40.326 1.00 25.61 169 ALA B CA 1
ATOM 3351 C C . ALA B 1 143 ? 54.623 4.947 39.127 1.00 26.46 169 ALA B C 1
ATOM 3352 O O . ALA B 1 143 ? 55.596 5.704 39.241 1.00 27.03 169 ALA B O 1
ATOM 3354 N N . MET B 1 144 ? 54.314 4.337 37.985 1.00 26.94 170 MET B N 1
ATOM 3355 C CA . MET B 1 144 ? 55.071 4.581 36.771 1.00 27.65 170 MET B CA 1
ATOM 3356 C C . MET B 1 144 ? 54.916 6.049 36.398 1.00 27.74 170 MET B C 1
ATOM 3357 O O . MET B 1 144 ? 55.901 6.748 36.153 1.00 28.06 170 MET B O 1
ATOM 3362 N N . GLU B 1 145 ? 53.672 6.511 36.397 1.00 27.58 171 GLU B N 1
ATOM 3363 C CA . GLU B 1 145 ? 53.343 7.853 35.940 1.00 27.86 171 GLU B CA 1
ATOM 3364 C C . GLU B 1 145 ? 53.815 8.940 36.891 1.00 27.09 171 GLU B C 1
ATOM 3365 O O . GLU B 1 145 ? 54.263 9.990 36.440 1.00 27.03 171 GLU B O 1
ATOM 3371 N N . ARG B 1 146 ? 53.724 8.692 38.197 1.00 26.42 172 ARG B N 1
ATOM 3372 C CA . ARG B 1 146 ? 54.172 9.675 39.195 1.00 25.55 172 ARG B CA 1
ATOM 3373 C C . ARG B 1 146 ? 55.672 9.843 39.169 1.00 25.94 172 ARG B C 1
ATOM 3374 O O . ARG B 1 146 ? 56.189 10.918 39.479 1.00 26.24 172 ARG B O 1
ATOM 3382 N N . HIS B 1 147 ? 56.376 8.776 38.810 1.00 26.01 173 HIS B N 1
ATOM 3383 C CA . HIS B 1 147 ? 57.818 8.861 38.684 1.00 26.14 173 HIS B CA 1
ATOM 3384 C C . HIS B 1 147 ? 58.195 9.568 37.382 1.00 26.34 173 HIS B C 1
ATOM 3385 O O . HIS B 1 147 ? 59.101 10.408 37.355 1.00 25.64 173 HIS B O 1
ATOM 3392 N N . GLN B 1 148 ? 57.482 9.228 36.313 1.00 26.92 174 GLN B N 1
ATOM 3393 C CA . GLN B 1 148 ? 57.818 9.739 34.994 1.00 27.77 174 GLN B CA 1
ATOM 3394 C C . GLN B 1 148 ? 57.520 11.229 34.837 1.00 27.30 174 GLN B C 1
ATOM 3395 O O . GLN B 1 148 ? 58.299 11.948 34.215 1.00 27.07 174 GLN B O 1
ATOM 3401 N N . GLY B 1 149 ? 56.402 11.682 35.406 1.00 27.16 175 GLY B N 1
ATOM 3402 C CA . GLY B 1 149 ? 56.041 13.103 35.384 1.00 26.51 175 GLY B CA 1
ATOM 3403 C C . GLY B 1 149 ? 57.103 13.878 36.129 1.00 26.44 175 GLY B C 1
ATOM 3404 O O . GLY B 1 149 ? 57.540 14.936 35.690 1.00 26.35 175 GLY B O 1
ATOM 3405 N N . PHE B 1 150 ? 57.532 13.316 37.254 1.00 26.22 176 PHE B N 1
ATOM 3406 C CA . PHE B 1 150 ? 58.546 13.912 38.109 1.00 26.13 176 PHE B CA 1
ATOM 3407 C C . PHE B 1 150 ? 59.871 14.104 37.363 1.00 26.50 176 PHE B C 1
ATOM 3408 O O . PHE B 1 150 ? 60.427 15.206 37.357 1.00 26.74 176 PHE B O 1
ATOM 3416 N N . MET B 1 151 ? 60.363 13.045 36.720 1.00 26.69 177 MET B N 1
ATOM 3417 C CA . MET B 1 151 ? 61.552 13.145 35.865 1.00 26.73 177 MET B CA 1
ATOM 3418 C C . MET B 1 151 ? 61.437 14.246 34.791 1.00 26.95 177 MET B C 1
ATOM 3419 O O . MET B 1 151 ? 62.422 14.931 34.493 1.00 26.87 177 MET B O 1
ATOM 3424 N N . ALA B 1 152 ? 60.244 14.410 34.219 1.00 26.80 178 ALA B N 1
ATOM 3425 C CA . ALA B 1 152 ? 60.049 15.396 33.170 1.00 27.33 178 ALA B CA 1
ATOM 3426 C C . ALA B 1 152 ? 60.295 16.778 33.736 1.00 28.21 178 ALA B C 1
ATOM 3427 O O . ALA B 1 152 ? 61.032 17.562 33.138 1.00 28.78 178 ALA B O 1
ATOM 3429 N N . ALA B 1 153 ? 59.717 17.048 34.909 1.00 28.84 179 ALA B N 1
ATOM 3430 C CA . ALA B 1 153 ? 59.883 18.325 35.591 1.00 29.07 179 ALA B CA 1
ATOM 3431 C C . ALA B 1 153 ? 61.326 18.593 36.005 1.00 29.55 179 ALA B C 1
ATOM 3432 O O . ALA B 1 153 ? 61.872 19.651 35.679 1.00 29.73 179 ALA B O 1
ATOM 3434 N N . ILE B 1 154 ? 61.961 17.649 36.691 1.00 29.88 180 ILE B N 1
ATOM 3435 C CA . ILE B 1 154 ? 63.315 17.911 37.199 1.00 30.58 180 ILE B CA 1
ATOM 3436 C C . ILE B 1 154 ? 64.420 17.830 36.128 1.00 31.28 180 ILE B C 1
ATOM 3437 O O . ILE B 1 154 ? 65.575 18.190 36.391 1.00 31.71 180 ILE B O 1
ATOM 3442 N N . SER B 1 155 ? 64.065 17.367 34.934 1.00 31.64 181 SER B N 1
ATOM 3443 C CA . SER B 1 155 ? 64.999 17.342 33.817 1.00 32.30 181 SER B CA 1
ATOM 3444 C C . SER B 1 155 ? 65.359 18.764 33.400 1.00 33.19 181 SER B C 1
ATOM 3445 O O . SER B 1 155 ? 66.445 19.009 32.886 1.00 33.35 181 SER B O 1
ATOM 3448 N N . LYS B 1 156 ? 64.441 19.696 33.639 1.00 34.13 182 LYS B N 1
ATOM 3449 C CA . LYS B 1 156 ? 64.622 21.100 33.273 1.00 34.90 182 LYS B CA 1
ATOM 3450 C C . LYS B 1 156 ? 65.440 21.880 34.293 1.00 35.15 182 LYS B C 1
ATOM 3451 O O . LYS B 1 156 ? 65.602 23.088 34.156 1.00 35.69 182 LYS B O 1
ATOM 3457 N N . PHE B 1 157 ? 65.969 21.195 35.304 1.00 35.44 183 PHE B N 1
ATOM 3458 C CA . PHE B 1 157 ? 66.801 21.844 36.313 1.00 35.77 183 PHE B CA 1
ATOM 3459 C C . PHE B 1 157 ? 68.105 21.096 36.449 1.00 36.74 183 PHE B C 1
ATOM 3460 O O . PHE B 1 157 ? 68.171 20.110 37.174 1.00 37.27 183 PHE B O 1
ATOM 3468 N N . PRO B 1 158 ? 69.150 21.548 35.733 1.00 37.74 184 PRO B N 1
ATOM 3469 C CA . PRO B 1 158 ? 70.428 20.819 35.713 1.00 38.08 184 PRO B CA 1
ATOM 3470 C C . PRO B 1 158 ? 71.055 20.609 37.083 1.00 38.75 184 PRO B C 1
ATOM 3471 O O . PRO B 1 158 ? 71.829 19.673 37.253 1.00 39.19 184 PRO B O 1
ATOM 3475 N N . ASP B 1 159 ? 70.723 21.454 38.054 1.00 39.54 185 ASP B N 1
ATOM 3476 C CA . ASP B 1 159 ? 71.309 21.343 39.399 1.00 40.43 185 ASP B CA 1
ATOM 3477 C C . ASP B 1 159 ? 70.514 20.482 40.402 1.00 40.30 185 ASP B C 1
ATOM 3478 O O . ASP B 1 159 ? 70.936 20.298 41.551 1.00 40.17 185 ASP B O 1
ATOM 3483 N N . ILE B 1 160 ? 69.373 19.961 39.959 1.00 39.86 186 ILE B N 1
ATOM 3484 C CA . ILE B 1 160 ? 68.582 19.052 40.762 1.00 39.57 186 ILE B CA 1
ATOM 3485 C C . ILE B 1 160 ? 68.912 17.619 40.359 1.00 39.54 186 ILE B C 1
ATOM 3486 O O . ILE B 1 160 ? 68.704 17.238 39.204 1.00 39.80 186 ILE B O 1
ATOM 3491 N N . LYS B 1 161 ? 69.443 16.835 41.297 1.00 38.92 187 LYS B N 1
ATOM 3492 C CA . LYS B 1 161 ? 69.751 15.426 41.020 1.00 38.61 187 LYS B CA 1
ATOM 3493 C C . LYS B 1 161 ? 68.821 14.473 41.775 1.00 37.83 187 LYS B C 1
ATOM 3494 O O . LYS B 1 161 ? 68.517 14.689 42.962 1.00 37.50 187 LYS B O 1
ATOM 3500 N N . LEU B 1 162 ? 68.377 13.419 41.086 1.00 36.60 188 LEU B N 1
ATOM 3501 C CA . LEU B 1 162 ? 67.774 12.294 41.778 1.00 35.40 188 LEU B CA 1
ATOM 3502 C C . LEU B 1 162 ? 68.906 11.346 42.147 1.00 34.66 188 LEU B C 1
ATOM 3503 O O . LEU B 1 162 ? 69.471 10.713 41.269 1.00 34.65 188 LEU B O 1
ATOM 3508 N N . ILE B 1 163 ? 69.240 11.256 43.436 1.00 33.70 189 ILE B N 1
ATOM 3509 C CA . ILE B 1 163 ? 70.395 10.450 43.862 1.00 32.84 189 ILE B CA 1
ATOM 3510 C C . ILE B 1 163 ? 70.104 9.011 44.284 1.00 32.31 189 ILE B C 1
ATOM 3511 O O . ILE B 1 163 ? 71.004 8.188 44.254 1.00 32.37 189 ILE B O 1
ATOM 3516 N N . ASP B 1 164 ? 68.867 8.710 44.676 1.00 31.80 190 ASP B N 1
ATOM 3517 C CA . ASP B 1 164 ? 68.459 7.337 45.015 1.00 31.12 190 ASP B CA 1
ATOM 3518 C C . ASP B 1 164 ? 66.958 7.148 44.816 1.00 30.40 190 ASP B C 1
ATOM 3519 O O . ASP B 1 164 ? 66.202 8.112 44.895 1.00 30.25 190 ASP B O 1
ATOM 3524 N N . LYS B 1 165 ? 66.542 5.902 44.580 1.00 29.62 191 LYS B N 1
ATOM 3525 C CA . LYS B 1 165 ? 65.158 5.553 44.258 1.00 29.08 191 LYS B CA 1
ATOM 3526 C C . LYS B 1 165 ? 64.903 4.123 44.711 1.00 28.45 191 LYS B C 1
ATOM 3527 O O . LYS B 1 165 ? 65.776 3.275 44.556 1.00 28.35 191 LYS B O 1
ATOM 3533 N N . ALA B 1 166 ? 63.722 3.852 45.271 1.00 27.65 192 ALA B N 1
ATOM 3534 C CA . ALA B 1 166 ? 63.358 2.486 45.700 1.00 27.21 192 ALA B CA 1
ATOM 3535 C C . ALA B 1 166 ? 61.853 2.237 45.669 1.00 26.88 192 ALA B C 1
ATOM 3536 O O . ALA B 1 166 ? 61.066 3.173 45.737 1.00 27.38 192 ALA B O 1
ATOM 3538 N N . ASP B 1 167 ? 61.463 0.972 45.554 1.00 26.47 193 ASP B N 1
ATOM 3539 C CA . ASP B 1 167 ? 60.064 0.611 45.478 1.00 26.32 193 ASP B CA 1
ATOM 3540 C C . ASP B 1 167 ? 59.526 0.362 46.899 1.00 26.52 193 ASP B C 1
ATOM 3541 O O . ASP B 1 167 ? 59.804 -0.670 47.517 1.00 26.82 193 ASP B O 1
ATOM 3546 N N . ALA B 1 168 ? 58.769 1.329 47.412 1.00 25.90 194 ALA B N 1
ATOM 3547 C CA . ALA B 1 168 ? 58.239 1.277 48.763 1.00 25.30 194 ALA B CA 1
ATOM 3548 C C . ALA B 1 168 ? 56.909 0.534 48.806 1.00 25.09 194 ALA B C 1
ATOM 3549 O O . ALA B 1 168 ? 56.318 0.363 49.876 1.00 24.91 194 ALA B O 1
ATOM 3551 N N . ALA B 1 169 ? 56.444 0.122 47.625 1.00 24.60 195 ALA B N 1
ATOM 3552 C CA . ALA B 1 169 ? 55.258 -0.720 47.457 1.00 23.94 195 ALA B CA 1
ATOM 3553 C C . ALA B 1 169 ? 54.008 -0.139 48.097 1.00 23.64 195 ALA B C 1
ATOM 3554 O O . ALA B 1 169 ? 53.153 -0.882 48.594 1.00 23.74 195 ALA B O 1
ATOM 3556 N N . TRP B 1 170 ? 53.911 1.191 48.066 1.00 22.99 196 TRP B N 1
ATOM 3557 C CA . TRP B 1 170 ? 52.765 1.950 48.603 1.00 22.53 196 TRP B CA 1
ATOM 3558 C C . TRP B 1 170 ? 52.658 2.076 50.125 1.00 22.50 196 TRP B C 1
ATOM 3559 O O . TRP B 1 170 ? 51.682 2.622 50.615 1.00 22.44 196 TRP B O 1
ATOM 3570 N N . GLU B 1 171 ? 53.637 1.587 50.878 1.00 22.79 197 GLU B N 1
ATOM 3571 C CA . GLU B 1 171 ? 53.420 1.414 52.319 1.00 23.10 197 GLU B CA 1
ATOM 3572 C C . GLU B 1 171 ? 54.537 1.975 53.211 1.00 23.46 197 GLU B C 1
ATOM 3573 O O . GLU B 1 171 ? 55.695 2.079 52.780 1.00 23.28 197 GLU B O 1
ATOM 3579 N N . ARG B 1 172 ? 54.161 2.332 54.445 1.00 23.78 198 ARG B N 1
ATOM 3580 C CA . ARG B 1 172 ? 55.069 2.894 55.443 1.00 24.68 198 ARG B CA 1
ATOM 3581 C C . ARG B 1 172 ? 56.254 1.988 55.756 1.00 25.07 198 ARG B C 1
ATOM 3582 O O . ARG B 1 172 ? 57.398 2.466 55.837 1.00 25.26 198 ARG B O 1
ATOM 3590 N N . GLY B 1 173 ? 55.968 0.690 55.923 1.00 25.21 199 GLY B N 1
ATOM 3591 C CA . GLY B 1 173 ? 56.955 -0.318 56.301 1.00 24.81 199 GLY B CA 1
ATOM 3592 C C . GLY B 1 173 ? 58.201 -0.343 55.430 1.00 25.01 199 GLY B C 1
ATOM 3593 O O . GLY B 1 173 ? 59.277 -0.017 55.907 1.00 24.85 199 GLY B O 1
ATOM 3594 N N . PRO B 1 174 ? 58.068 -0.755 54.149 1.00 25.05 200 PRO B N 1
ATOM 3595 C CA . PRO B 1 174 ? 59.217 -0.733 53.229 1.00 24.81 200 PRO B CA 1
ATOM 3596 C C . PRO B 1 174 ? 59.843 0.666 53.120 1.00 24.96 200 PRO B C 1
ATOM 3597 O O . PRO B 1 174 ? 61.059 0.794 52.993 1.00 24.61 200 PRO B O 1
ATOM 3601 N N . ALA B 1 175 ? 59.009 1.705 53.176 1.00 25.31 201 ALA B N 1
ATOM 3602 C CA . ALA B 1 175 ? 59.489 3.084 53.024 1.00 25.66 201 ALA B CA 1
ATOM 3603 C C . ALA B 1 175 ? 60.521 3.412 54.090 1.00 25.72 201 ALA B C 1
ATOM 3604 O O . ALA B 1 175 ? 61.531 4.046 53.819 1.00 25.80 201 ALA B O 1
ATOM 3606 N N . GLU B 1 176 ? 60.251 2.962 55.301 1.00 25.96 202 GLU B N 1
ATOM 3607 C CA . GLU B 1 176 ? 61.078 3.280 56.434 1.00 26.45 202 GLU B CA 1
ATOM 3608 C C . GLU B 1 176 ? 62.424 2.554 56.358 1.00 26.61 202 GLU B C 1
ATOM 3609 O O . GLU B 1 176 ? 63.451 3.098 56.772 1.00 26.01 202 GLU B O 1
ATOM 3615 N N . ILE B 1 177 ? 62.425 1.336 55.812 1.00 27.16 203 ILE B N 1
ATOM 3616 C CA . ILE B 1 177 ? 63.664 0.561 55.698 1.00 27.85 203 ILE B CA 1
ATOM 3617 C C . ILE B 1 177 ? 64.533 1.128 54.573 1.00 28.02 203 ILE B C 1
ATOM 3618 O O . ILE B 1 177 ? 65.741 1.330 54.742 1.00 28.28 203 ILE B O 1
ATOM 3623 N N . GLU B 1 178 ? 63.891 1.428 53.451 1.00 27.81 204 GLU B N 1
ATOM 3624 C CA . GLU B 1 178 ? 64.551 2.025 52.317 1.00 27.80 204 GLU B CA 1
ATOM 3625 C C . GLU B 1 178 ? 65.134 3.405 52.618 1.00 28.64 204 GLU B C 1
ATOM 3626 O O . GLU B 1 178 ? 66.288 3.670 52.264 1.00 28.89 204 GLU B O 1
ATOM 3632 N N . MET B 1 179 ? 64.371 4.276 53.286 1.00 29.46 205 MET B N 1
ATOM 3633 C CA . MET B 1 179 ? 64.898 5.585 53.687 1.00 30.34 205 MET B CA 1
ATOM 3634 C C . MET B 1 179 ? 66.127 5.402 54.547 1.00 31.27 205 MET B C 1
ATOM 3635 O O . MET B 1 179 ? 67.167 6.016 54.304 1.00 31.81 205 MET B O 1
ATOM 3640 N N . ASP B 1 180 ? 65.997 4.527 55.538 1.00 32.39 206 ASP B N 1
ATOM 3641 C CA . ASP B 1 180 ? 67.072 4.174 56.446 1.00 33.21 206 ASP B CA 1
ATOM 3642 C C . ASP B 1 180 ? 68.371 3.871 55.707 1.00 33.24 206 ASP B C 1
ATOM 3643 O O . ASP B 1 180 ? 69.425 4.403 56.045 1.00 33.01 206 ASP B O 1
ATOM 3648 N N . SER B 1 181 ? 68.285 3.019 54.692 1.00 33.42 207 SER B N 1
ATOM 3649 C CA . SER B 1 181 ? 69.429 2.716 53.852 1.00 33.54 207 SER B CA 1
ATOM 3650 C C . SER B 1 181 ? 69.918 3.969 53.125 1.00 33.81 207 SER B C 1
ATOM 3651 O O . SER B 1 181 ? 71.115 4.251 53.111 1.00 34.16 207 SER B O 1
ATOM 3654 N N . MET B 1 182 ? 68.996 4.733 52.540 1.00 33.75 208 MET B N 1
ATOM 3655 C CA . MET B 1 182 ? 69.371 5.937 51.795 1.00 33.73 208 MET B CA 1
ATOM 3656 C C . MET B 1 182 ? 70.141 6.916 52.675 1.00 34.16 208 MET B C 1
ATOM 3657 O O . MET B 1 182 ? 71.131 7.509 52.240 1.00 34.11 208 MET B O 1
ATOM 3662 N N . LEU B 1 183 ? 69.684 7.077 53.912 1.00 34.38 209 LEU B N 1
ATOM 3663 C CA . LEU B 1 183 ? 70.321 7.990 54.849 1.00 34.98 209 LEU B CA 1
ATOM 3664 C C . LEU B 1 183 ? 71.750 7.606 55.170 1.00 36.19 209 LEU B C 1
ATOM 3665 O O . LEU B 1 183 ? 72.580 8.469 55.426 1.00 36.85 209 LEU B O 1
ATOM 3670 N N . ARG B 1 184 ? 72.039 6.313 55.160 1.00 37.42 210 ARG B N 1
ATOM 3671 C CA . ARG B 1 184 ? 73.361 5.833 55.542 1.00 38.92 210 ARG B CA 1
ATOM 3672 C C . ARG B 1 184 ? 74.358 6.032 54.404 1.00 38.59 210 ARG B C 1
ATOM 3673 O O . ARG B 1 184 ? 75.511 6.344 54.648 1.00 38.92 210 ARG B O 1
ATOM 3681 N N . ARG B 1 185 ? 73.894 5.864 53.170 1.00 38.62 211 ARG B N 1
ATOM 3682 C CA . ARG B 1 185 ? 74.733 5.993 51.969 1.00 38.64 211 ARG B CA 1
ATOM 3683 C C . ARG B 1 185 ? 74.799 7.421 51.405 1.00 38.12 211 ARG B C 1
ATOM 3684 O O . ARG B 1 185 ? 75.680 7.730 50.603 1.00 37.81 211 ARG B O 1
ATOM 3692 N N . HIS B 1 186 ? 73.867 8.281 51.814 1.00 37.63 212 HIS B N 1
ATOM 3693 C CA . HIS B 1 186 ? 73.815 9.646 51.288 1.00 37.27 212 HIS B CA 1
ATOM 3694 C C . HIS B 1 186 ? 73.809 10.716 52.383 1.00 36.69 212 HIS B C 1
ATOM 3695 O O . HIS B 1 186 ? 72.775 10.971 53.001 1.00 36.57 212 HIS B O 1
ATOM 3702 N N . PRO B 1 187 ? 74.973 11.355 52.611 1.00 36.28 213 PRO B N 1
ATOM 3703 C CA . PRO B 1 187 ? 75.159 12.389 53.639 1.00 35.84 213 PRO B CA 1
ATOM 3704 C C . PRO B 1 187 ? 74.362 13.665 53.369 1.00 35.39 213 PRO B C 1
ATOM 3705 O O . PRO B 1 187 ? 73.966 14.344 54.319 1.00 35.56 213 PRO B O 1
ATOM 3709 N N . LYS B 1 188 ? 74.147 13.996 52.095 1.00 34.59 214 LYS B N 1
ATOM 3710 C CA . LYS B 1 188 ? 73.375 15.179 51.730 1.00 33.84 214 LYS B CA 1
ATOM 3711 C C . LYS B 1 188 ? 72.128 14.819 50.918 1.00 32.62 214 LYS B C 1
ATOM 3712 O O . LYS B 1 188 ? 72.215 14.509 49.724 1.00 32.38 214 LYS B O 1
ATOM 3718 N N . ILE B 1 189 ? 70.979 14.866 51.592 1.00 31.20 215 ILE B N 1
ATOM 3719 C CA . ILE B 1 189 ? 69.660 14.648 50.985 1.00 29.67 215 ILE B CA 1
ATOM 3720 C C . ILE B 1 189 ? 68.808 15.884 51.235 1.00 28.75 215 ILE B C 1
ATOM 3721 O O . ILE B 1 189 ? 68.623 16.288 52.377 1.00 28.98 215 ILE B O 1
ATOM 3726 N N . ASP B 1 190 ? 68.270 16.472 50.177 1.00 27.40 216 ASP B N 1
ATOM 3727 C CA . ASP B 1 190 ? 67.623 17.779 50.306 1.00 26.35 216 ASP B CA 1
ATOM 3728 C C . ASP B 1 190 ? 66.108 17.687 50.246 1.00 25.34 216 ASP B C 1
ATOM 3729 O O . ASP B 1 190 ? 65.392 18.578 50.741 1.00 24.61 216 ASP B O 1
ATOM 3734 N N . ALA B 1 191 ? 65.624 16.607 49.632 1.00 24.23 217 ALA B N 1
ATOM 3735 C CA . ALA B 1 191 ? 64.185 16.371 49.523 1.00 23.40 217 ALA B CA 1
ATOM 3736 C C . ALA B 1 191 ? 63.849 14.886 49.383 1.00 22.53 217 ALA B C 1
ATOM 3737 O O . ALA B 1 191 ? 64.620 14.113 48.795 1.00 22.12 217 ALA B O 1
ATOM 3739 N N . VAL B 1 192 ? 62.682 14.512 49.908 1.00 21.22 218 VAL B N 1
ATOM 3740 C CA . VAL B 1 192 ? 62.177 13.152 49.801 1.00 20.06 218 VAL B CA 1
ATOM 3741 C C . VAL B 1 192 ? 60.874 13.224 49.070 1.00 19.72 218 VAL B C 1
ATOM 3742 O O . VAL B 1 192 ? 59.943 13.877 49.529 1.00 19.34 218 VAL B O 1
ATOM 3746 N N . TYR B 1 193 ? 60.817 12.540 47.934 1.00 19.67 219 TYR B N 1
ATOM 3747 C CA . TYR B 1 193 ? 59.591 12.391 47.155 1.00 19.54 219 TYR B CA 1
ATOM 3748 C C . TYR B 1 193 ? 58.942 11.048 47.472 1.00 19.84 219 TYR B C 1
ATOM 3749 O O . TYR B 1 193 ? 59.472 9.986 47.085 1.00 19.87 219 TYR B O 1
ATOM 3758 N N . ALA B 1 194 ? 57.806 11.104 48.177 1.00 19.81 220 ALA B N 1
ATOM 3759 C CA . ALA B 1 194 ? 57.042 9.914 48.553 1.00 19.61 220 ALA B CA 1
ATOM 3760 C C . ALA B 1 194 ? 55.820 9.761 47.664 1.00 20.02 220 ALA B C 1
ATOM 3761 O O . ALA B 1 194 ? 55.069 10.708 47.471 1.00 20.17 220 ALA B O 1
ATOM 3763 N N . HIS B 1 195 ? 55.610 8.570 47.115 1.00 20.38 221 HIS B N 1
ATOM 3764 C CA . HIS B 1 195 ? 54.492 8.378 46.191 1.00 20.54 221 HIS B CA 1
ATOM 3765 C C . HIS B 1 195 ? 53.122 8.409 46.871 1.00 20.45 221 HIS B C 1
ATOM 3766 O O . HIS B 1 195 ? 52.100 8.547 46.194 1.00 20.86 221 HIS B O 1
ATOM 3773 N N . ASN B 1 196 ? 53.089 8.266 48.195 1.00 20.10 222 ASN B N 1
ATOM 3774 C CA . ASN B 1 196 ? 51.833 8.484 48.921 1.00 20.63 222 ASN B CA 1
ATOM 3775 C C . ASN B 1 196 ? 52.022 8.966 50.359 1.00 20.52 222 ASN B C 1
ATOM 3776 O O . ASN B 1 196 ? 53.152 9.082 50.844 1.00 20.61 222 ASN B O 1
ATOM 3781 N N . ASP B 1 197 ? 50.907 9.253 51.019 1.00 20.88 223 ASP B N 1
ATOM 3782 C CA . ASP B 1 197 ? 50.914 9.786 52.387 1.00 21.56 223 ASP B CA 1
ATOM 3783 C C . ASP B 1 197 ? 51.135 8.705 53.436 1.00 21.54 223 ASP B C 1
ATOM 3784 O O . ASP B 1 197 ? 51.051 8.974 54.625 1.00 21.91 223 ASP B O 1
ATOM 3789 N N . ARG B 1 198 ? 51.419 7.484 52.996 1.00 21.66 224 ARG B N 1
ATOM 3790 C CA . ARG B 1 198 ? 51.760 6.414 53.916 1.00 21.43 224 ARG B CA 1
ATOM 3791 C C . ARG B 1 198 ? 53.250 6.137 53.815 1.00 21.93 224 ARG B C 1
ATOM 3792 O O . ARG B 1 198 ? 53.907 5.887 54.820 1.00 22.13 224 ARG B O 1
ATOM 3800 N N . ILE B 1 199 ? 53.796 6.214 52.604 1.00 22.05 225 ILE B N 1
ATOM 3801 C CA . ILE B 1 199 ? 55.240 6.141 52.419 1.00 22.16 225 ILE B CA 1
ATOM 3802 C C . ILE B 1 199 ? 55.944 7.314 53.132 1.00 22.74 225 ILE B C 1
ATOM 3803 O O . ILE B 1 199 ? 57.003 7.139 53.737 1.00 22.68 225 ILE B O 1
ATOM 3808 N N . ALA B 1 200 ? 55.359 8.506 53.056 1.00 23.15 226 ALA B N 1
ATOM 3809 C CA . ALA B 1 200 ? 56.024 9.695 53.591 1.00 23.70 226 ALA B CA 1
ATOM 3810 C C . ALA B 1 200 ? 56.337 9.654 55.101 1.00 24.17 226 ALA B C 1
ATOM 3811 O O . ALA B 1 200 ? 57.489 9.916 55.480 1.00 24.36 226 ALA B O 1
ATOM 3813 N N . PRO B 1 201 ? 55.346 9.309 55.961 1.00 24.39 227 PRO B N 1
ATOM 3814 C CA . PRO B 1 201 ? 55.629 9.294 57.405 1.00 24.78 227 PRO B CA 1
ATOM 3815 C C . PRO B 1 201 ? 56.649 8.226 57.742 1.00 25.37 227 PRO B C 1
ATOM 3816 O O . PRO B 1 201 ? 57.411 8.378 58.702 1.00 25.86 227 PRO B O 1
ATOM 3820 N N . GLY B 1 202 ? 56.681 7.171 56.930 1.00 25.56 228 GLY B N 1
ATOM 3821 C CA . GLY B 1 202 ? 57.744 6.181 56.984 1.00 25.88 228 GLY B CA 1
ATOM 3822 C C . GLY B 1 202 ? 59.123 6.780 56.776 1.00 26.61 228 GLY B C 1
ATOM 3823 O O . GLY B 1 202 ? 60.050 6.511 57.554 1.00 27.45 228 GLY B O 1
ATOM 3824 N N . ALA B 1 203 ? 59.276 7.584 55.726 1.00 26.64 229 ALA B N 1
ATOM 3825 C CA . ALA B 1 203 ? 60.566 8.201 55.418 1.00 26.62 229 ALA B CA 1
ATOM 3826 C C . ALA B 1 203 ? 60.918 9.192 56.521 1.00 26.67 229 ALA B C 1
ATOM 3827 O O . ALA B 1 203 ? 62.046 9.219 57.020 1.00 26.73 229 ALA B O 1
ATOM 3829 N N . TYR B 1 204 ? 59.931 9.988 56.916 1.00 26.41 230 TYR B N 1
ATOM 3830 C CA . TYR B 1 204 ? 60.112 10.941 57.986 1.00 26.18 230 TYR B CA 1
ATOM 3831 C C . TYR B 1 204 ? 60.655 10.324 59.278 1.00 25.89 230 TYR B C 1
ATOM 3832 O O . TYR B 1 204 ? 61.589 10.865 59.871 1.00 25.66 230 TYR B O 1
ATOM 3841 N N . GLN B 1 205 ? 60.086 9.200 59.716 1.00 25.51 231 GLN B N 1
ATOM 3842 C CA . GLN B 1 205 ? 60.523 8.626 60.984 1.00 25.15 231 GLN B CA 1
ATOM 3843 C C . GLN B 1 205 ? 61.952 8.119 60.918 1.00 25.35 231 GLN B C 1
ATOM 3844 O O . GLN B 1 205 ? 62.716 8.284 61.876 1.00 25.18 231 GLN B O 1
ATOM 3850 N N . ALA B 1 206 ? 62.323 7.530 59.784 1.00 25.62 232 ALA B N 1
ATOM 3851 C CA . ALA B 1 206 ? 63.724 7.154 59.566 1.00 25.94 232 ALA B CA 1
ATOM 3852 C C . ALA B 1 206 ? 64.638 8.374 59.705 1.00 26.47 232 ALA B C 1
ATOM 3853 O O . ALA B 1 206 ? 65.666 8.301 60.381 1.00 27.07 232 ALA B O 1
ATOM 3855 N N . ALA B 1 207 ? 64.252 9.501 59.111 1.00 27.08 233 ALA B N 1
ATOM 3856 C CA . ALA B 1 207 ? 65.060 10.714 59.241 1.00 27.87 233 ALA B CA 1
ATOM 3857 C C . ALA B 1 207 ? 65.076 11.235 60.682 1.00 28.39 233 ALA B C 1
ATOM 3858 O O . ALA B 1 207 ? 66.155 11.555 61.200 1.00 28.52 233 ALA B O 1
ATOM 3860 N N . LYS B 1 208 ? 63.904 11.321 61.317 1.00 28.61 234 LYS B N 1
ATOM 3861 C CA . LYS B 1 208 ? 63.832 11.806 62.693 1.00 29.97 234 LYS B CA 1
ATOM 3862 C C . LYS B 1 208 ? 64.736 10.981 63.601 1.00 30.65 234 LYS B C 1
ATOM 3863 O O . LYS B 1 208 ? 65.478 11.539 64.405 1.00 31.12 234 LYS B O 1
ATOM 3867 N N . MET B 1 209 ? 64.697 9.660 63.447 1.00 31.00 235 MET B N 1
ATOM 3868 C CA . MET B 1 209 ? 65.477 8.778 64.299 1.00 31.21 235 MET B CA 1
ATOM 3869 C C . MET B 1 209 ? 66.973 8.850 64.005 1.00 31.59 235 MET B C 1
ATOM 3870 O O . MET B 1 209 ? 67.790 8.406 64.819 1.00 31.65 235 MET B O 1
ATOM 3875 N N . ALA B 1 210 ? 67.335 9.411 62.853 1.00 31.80 236 ALA B N 1
ATOM 3876 C CA . ALA B 1 210 ? 68.753 9.591 62.515 1.00 31.97 236 ALA B CA 1
ATOM 3877 C C . ALA B 1 210 ? 69.201 11.024 62.784 1.00 32.21 236 ALA B C 1
ATOM 3878 O O . ALA B 1 210 ? 70.330 11.391 62.464 1.00 32.15 236 ALA B O 1
ATOM 3880 N N . GLY B 1 211 ? 68.308 11.816 63.380 1.00 32.57 237 GLY B N 1
ATOM 3881 C CA . GLY B 1 211 ? 68.565 13.224 63.683 1.00 33.30 237 GLY B CA 1
ATOM 3882 C C . GLY B 1 211 ? 68.699 14.095 62.440 1.00 33.94 237 GLY B C 1
ATOM 3883 O O . GLY B 1 211 ? 69.566 14.967 62.385 1.00 34.51 237 GLY B O 1
ATOM 3884 N N . ARG B 1 212 ? 67.850 13.876 61.436 1.00 33.90 238 ARG B N 1
ATOM 3885 C CA . ARG B 1 212 ? 68.053 14.545 60.151 1.00 33.78 238 ARG B CA 1
ATOM 3886 C C . ARG B 1 212 ? 66.794 15.093 59.482 1.00 33.87 238 ARG B C 1
ATOM 3887 O O . ARG B 1 212 ? 66.843 15.506 58.326 1.00 33.99 238 ARG B O 1
ATOM 3895 N N . GLU B 1 213 ? 65.678 15.111 60.204 1.00 33.81 239 GLU B N 1
ATOM 3896 C CA . GLU B 1 213 ? 64.408 15.497 59.604 1.00 33.91 239 GLU B CA 1
ATOM 3897 C C . GLU B 1 213 ? 64.328 16.976 59.211 1.00 34.10 239 GLU B C 1
ATOM 3898 O O . GLU B 1 213 ? 63.516 17.350 58.349 1.00 34.46 239 GLU B O 1
ATOM 3904 N N . LYS B 1 214 ? 65.162 17.810 59.832 1.00 33.96 240 LYS B N 1
ATOM 3905 C CA . LYS B 1 214 ? 65.158 19.243 59.557 1.00 33.78 240 LYS B CA 1
ATOM 3906 C C . LYS B 1 214 ? 66.015 19.585 58.345 1.00 33.06 240 LYS B C 1
ATOM 3907 O O . LYS B 1 214 ? 65.919 20.688 57.803 1.00 33.20 240 LYS B O 1
ATOM 3913 N N . GLU B 1 215 ? 66.825 18.625 57.908 1.00 32.17 241 GLU B N 1
ATOM 3914 C CA . GLU B 1 215 ? 67.702 18.800 56.749 1.00 31.43 241 GLU B CA 1
ATOM 3915 C C . GLU B 1 215 ? 66.980 18.762 55.401 1.00 30.72 241 GLU B C 1
ATOM 3916 O O . GLU B 1 215 ? 67.545 19.173 54.389 1.00 30.60 241 GLU B O 1
ATOM 3922 N N . MET B 1 216 ? 65.747 18.258 55.374 1.00 29.58 242 MET B N 1
ATOM 3923 C CA . MET B 1 216 ? 65.071 17.999 54.098 1.00 28.67 242 MET B CA 1
ATOM 3924 C C . MET B 1 216 ? 63.578 18.281 54.150 1.00 27.92 242 MET B C 1
ATOM 3925 O O . MET B 1 216 ? 62.997 18.438 55.228 1.00 28.62 242 MET B O 1
ATOM 3930 N N . ILE B 1 217 ? 62.957 18.348 52.984 1.00 26.80 243 ILE B N 1
ATOM 3931 C CA . ILE B 1 217 ? 61.525 18.509 52.898 1.00 25.62 243 ILE B CA 1
ATOM 3932 C C . ILE B 1 217 ? 60.915 17.172 52.468 1.00 25.61 243 ILE B C 1
ATOM 3933 O O . ILE B 1 217 ? 61.564 16.366 51.795 1.00 25.92 243 ILE B O 1
ATOM 3938 N N . PHE B 1 218 ? 59.674 16.935 52.872 1.00 24.93 244 PHE B N 1
ATOM 3939 C CA . PHE B 1 218 ? 58.991 15.699 52.564 1.00 24.06 244 PHE B CA 1
ATOM 3940 C C . PHE B 1 218 ? 57.747 16.046 51.787 1.00 24.48 244 PHE B C 1
ATOM 3941 O O . PHE B 1 218 ? 56.947 16.878 52.240 1.00 24.52 244 PHE B O 1
ATOM 3949 N N . VAL B 1 219 ? 57.600 15.421 50.613 1.00 24.56 245 VAL B N 1
ATOM 3950 C CA . VAL B 1 219 ? 56.456 15.638 49.736 1.00 24.51 245 VAL B CA 1
ATOM 3951 C C . VAL B 1 219 ? 55.772 14.309 49.506 1.00 24.71 245 VAL B C 1
ATOM 3952 O O . VAL B 1 219 ? 56.433 13.327 49.173 1.00 24.60 245 VAL B O 1
ATOM 3956 N N . GLY B 1 220 ? 54.451 14.281 49.681 1.00 25.11 246 GLY B N 1
ATOM 3957 C CA . GLY B 1 220 ? 53.666 13.052 49.530 1.00 25.36 246 GLY B CA 1
ATOM 3958 C C . GLY B 1 220 ? 52.532 13.228 48.538 1.00 25.94 246 GLY B C 1
ATOM 3959 O O . GLY B 1 220 ? 52.436 14.275 47.881 1.00 25.95 246 GLY B O 1
ATOM 3960 N N . ILE B 1 221 ? 51.679 12.209 48.409 1.00 25.93 247 ILE B N 1
ATOM 3961 C CA . ILE B 1 221 ? 50.498 12.296 47.532 1.00 25.95 247 ILE B CA 1
ATOM 3962 C C . ILE B 1 221 ? 49.284 11.693 48.241 1.00 26.15 247 ILE B C 1
ATOM 3963 O O . ILE B 1 221 ? 49.429 10.773 49.045 1.00 26.42 247 ILE B O 1
ATOM 3968 N N . ASP B 1 222 ? 48.106 12.238 47.955 1.00 26.21 248 ASP B N 1
ATOM 3969 C CA . ASP B 1 222 ? 46.795 11.777 48.470 1.00 27.05 248 ASP B CA 1
ATOM 3970 C C . ASP B 1 222 ? 46.018 12.912 49.140 1.00 27.45 248 ASP B C 1
ATOM 3971 O O . ASP B 1 222 ? 44.895 13.236 48.727 1.00 27.56 248 ASP B O 1
ATOM 3976 N N . ALA B 1 223 ? 46.623 13.504 50.172 1.00 27.74 249 ALA B N 1
ATOM 3977 C CA . ALA B 1 223 ? 46.066 14.664 50.875 1.00 28.08 249 ALA B CA 1
ATOM 3978 C C . ALA B 1 223 ? 44.655 14.457 51.437 1.00 28.22 249 ALA B C 1
ATOM 3979 O O . ALA B 1 223 ? 43.808 15.350 51.317 1.00 28.55 249 ALA B O 1
ATOM 3981 N N . LEU B 1 224 ? 44.410 13.294 52.044 1.00 28.35 250 LEU B N 1
ATOM 3982 C CA . LEU B 1 224 ? 43.103 12.994 52.652 1.00 28.62 250 LEU B CA 1
ATOM 3983 C C . LEU B 1 224 ? 42.910 13.741 53.965 1.00 28.96 250 LEU B C 1
ATOM 3984 O O . LEU B 1 224 ? 43.884 14.008 54.679 1.00 28.74 250 LEU B O 1
ATOM 3989 N N . PRO B 1 225 ? 41.645 14.034 54.316 1.00 29.55 251 PRO B N 1
ATOM 3990 C CA . PRO B 1 225 ? 41.317 14.498 55.671 1.00 30.12 251 PRO B CA 1
ATOM 3991 C C . PRO B 1 225 ? 41.301 13.339 56.688 1.00 30.87 251 PRO B C 1
ATOM 3992 O O . PRO B 1 225 ? 41.419 12.169 56.306 1.00 30.88 251 PRO B O 1
ATOM 3996 N N . GLY B 1 226 ? 41.171 13.665 57.970 1.00 31.75 252 GLY B N 1
ATOM 3997 C CA . GLY B 1 226 ? 40.975 12.644 59.001 1.00 32.74 252 GLY B CA 1
ATOM 3998 C C . GLY B 1 226 ? 42.240 12.344 59.767 1.00 33.41 252 GLY B C 1
ATOM 3999 O O . GLY B 1 226 ? 43.339 12.668 59.316 1.00 33.65 252 GLY B O 1
ATOM 4000 N N . LYS B 1 227 ? 42.083 11.727 60.932 1.00 33.92 253 LYS B N 1
ATOM 4001 C CA . LYS B 1 227 ? 43.221 11.392 61.789 1.00 34.73 253 LYS B CA 1
ATOM 4002 C C . LYS B 1 227 ? 44.203 10.476 61.057 1.00 34.61 253 LYS B C 1
ATOM 4003 O O . LYS B 1 227 ? 43.795 9.521 60.398 1.00 35.18 253 LYS B O 1
ATOM 4006 N N . GLY B 1 228 ? 45.490 10.772 61.167 1.00 34.16 254 GLY B N 1
ATOM 4007 C CA . GLY B 1 228 ? 46.516 9.902 60.607 1.00 33.76 254 GLY B CA 1
ATOM 4008 C C . GLY B 1 228 ? 46.713 9.958 59.096 1.00 33.31 254 GLY B C 1
ATOM 4009 O O . GLY B 1 228 ? 47.391 9.112 58.543 1.00 33.35 254 GLY B O 1
ATOM 4010 N N . ASN B 1 229 ? 46.136 10.945 58.422 1.00 32.72 255 ASN B N 1
ATOM 4011 C CA . ASN B 1 229 ? 46.358 11.083 56.984 1.00 32.42 255 ASN B CA 1
ATOM 4012 C C . ASN B 1 229 ? 47.105 12.363 56.618 1.00 32.38 255 ASN B C 1
ATOM 4013 O O . ASN B 1 229 ? 47.517 13.121 57.501 1.00 32.91 255 ASN B O 1
ATOM 4018 N N . GLY B 1 230 ? 47.244 12.597 55.316 1.00 31.80 256 GLY B N 1
ATOM 4019 C CA . GLY B 1 230 ? 48.067 13.665 54.764 1.00 31.17 256 GLY B CA 1
ATOM 4020 C C . GLY B 1 230 ? 47.830 15.086 55.229 1.00 30.81 256 GLY B C 1
ATOM 4021 O O . GLY B 1 230 ? 48.790 15.799 55.534 1.00 30.91 256 GLY B O 1
ATOM 4022 N N . LEU B 1 231 ? 46.573 15.518 55.266 1.00 30.38 257 LEU B N 1
ATOM 4023 C CA . LEU B 1 231 ? 46.255 16.862 55.745 1.00 30.17 257 LEU B CA 1
ATOM 4024 C C . LEU B 1 231 ? 46.786 17.077 57.161 1.00 30.46 257 LEU B C 1
ATOM 4025 O O . LEU B 1 231 ? 47.452 18.076 57.439 1.00 30.36 257 LEU B O 1
ATOM 4030 N N . GLU B 1 232 ? 46.513 16.120 58.044 1.00 30.59 258 GLU B N 1
ATOM 4031 C CA . GLU B 1 232 ? 47.010 16.191 59.394 1.00 30.92 258 GLU B CA 1
ATOM 4032 C C . GLU B 1 232 ? 48.544 16.264 59.438 1.00 30.35 258 GLU B C 1
ATOM 4033 O O . GLU B 1 232 ? 49.119 17.065 60.187 1.00 30.52 258 GLU B O 1
ATOM 4039 N N . LEU B 1 233 ? 49.202 15.441 58.634 1.00 29.61 259 LEU B N 1
ATOM 4040 C CA . LEU B 1 233 ? 50.657 15.459 58.552 1.00 29.30 259 LEU B CA 1
ATOM 4041 C C . LEU B 1 233 ? 51.235 16.823 58.127 1.00 29.61 259 LEU B C 1
ATOM 4042 O O . LEU B 1 233 ? 52.329 17.204 58.565 1.00 29.42 259 LEU B O 1
ATOM 4047 N N . VAL B 1 234 ? 50.506 17.544 57.272 1.00 29.69 260 VAL B N 1
ATOM 4048 C CA . VAL B 1 234 ? 50.898 18.892 56.869 1.00 29.95 260 VAL B CA 1
ATOM 4049 C C . VAL B 1 234 ? 50.659 19.837 58.045 1.00 30.50 260 VAL B C 1
ATOM 4050 O O . VAL B 1 234 ? 51.542 20.615 58.421 1.00 30.84 260 VAL B O 1
ATOM 4054 N N . LEU B 1 235 ? 49.466 19.745 58.632 1.00 30.94 261 LEU B N 1
ATOM 4055 C CA . LEU B 1 235 ? 49.095 20.559 59.787 1.00 30.99 261 LEU B CA 1
ATOM 4056 C C . LEU B 1 235 ? 50.113 20.420 60.906 1.00 31.33 261 LEU B C 1
ATOM 4057 O O . LEU B 1 235 ? 50.429 21.399 61.574 1.00 31.26 261 LEU B O 1
ATOM 4062 N N . ASP B 1 236 ? 50.650 19.211 61.073 1.00 31.73 262 ASP B N 1
ATOM 4063 C CA . ASP B 1 236 ? 51.625 18.933 62.111 1.00 32.30 262 ASP B CA 1
ATOM 4064 C C . ASP B 1 236 ? 53.067 19.127 61.658 1.00 32.12 262 ASP B C 1
ATOM 4065 O O . ASP B 1 236 ? 53.983 18.728 62.368 1.00 32.34 262 ASP B O 1
ATOM 4070 N N . SER B 1 237 ? 53.276 19.715 60.480 1.00 31.68 263 SER B N 1
ATOM 4071 C CA . SER B 1 237 ? 54.631 20.055 60.022 1.00 31.50 263 SER B CA 1
ATOM 4072 C C . SER B 1 237 ? 55.546 18.853 59.764 1.00 31.30 263 SER B C 1
ATOM 4073 O O . SER B 1 237 ? 56.773 19.001 59.760 1.00 31.48 263 SER B O 1
ATOM 4076 N N . VAL B 1 238 ? 54.958 17.676 59.576 1.00 30.73 264 VAL B N 1
ATOM 4077 C CA . VAL B 1 238 ? 55.721 16.485 59.200 1.00 30.42 264 VAL B CA 1
ATOM 4078 C C . VAL B 1 238 ? 55.940 16.465 57.679 1.00 30.12 264 VAL B C 1
ATOM 4079 O O . VAL B 1 238 ? 57.022 16.170 57.184 1.00 30.25 264 VAL B O 1
ATOM 4083 N N . LEU B 1 239 ? 54.888 16.797 56.951 1.00 29.66 265 LEU B N 1
ATOM 4084 C CA . LEU B 1 239 ? 54.909 16.795 55.518 1.00 29.32 265 LEU B CA 1
ATOM 4085 C C . LEU B 1 239 ? 54.925 18.254 55.112 1.00 29.02 265 LEU B C 1
ATOM 4086 O O . LEU B 1 239 ? 54.112 19.042 55.598 1.00 29.15 265 LEU B O 1
ATOM 4091 N N . ASP B 1 240 ? 55.858 18.628 54.249 1.00 28.39 266 ASP B N 1
ATOM 4092 C CA . ASP B 1 240 ? 55.874 19.990 53.730 1.00 28.25 266 ASP B CA 1
ATOM 4093 C C . ASP B 1 240 ? 54.751 20.243 52.710 1.00 28.05 266 ASP B C 1
ATOM 4094 O O . ASP B 1 240 ? 54.168 21.332 52.679 1.00 28.19 266 ASP B O 1
ATOM 4099 N N . ALA B 1 241 ? 54.435 19.220 51.910 1.00 27.48 267 ALA B N 1
ATOM 4100 C CA . ALA B 1 241 ? 53.407 19.303 50.875 1.00 26.74 267 ALA B CA 1
ATOM 4101 C C . ALA B 1 241 ? 52.856 17.928 50.521 1.00 26.59 267 ALA B C 1
ATOM 4102 O O . ALA B 1 241 ? 53.561 16.920 50.606 1.00 26.67 267 ALA B O 1
ATOM 4104 N N . THR B 1 242 ? 51.597 17.889 50.111 1.00 26.24 268 THR B N 1
ATOM 4105 C CA . THR B 1 242 ? 51.023 16.672 49.548 1.00 26.31 268 THR B CA 1
ATOM 4106 C C . THR B 1 242 ? 50.024 17.073 48.485 1.00 26.03 268 THR B C 1
ATOM 4107 O O . THR B 1 242 ? 49.505 18.179 48.510 1.00 26.57 268 THR B O 1
ATOM 4111 N N . PHE B 1 243 ? 49.796 16.206 47.514 1.00 25.55 269 PHE B N 1
ATOM 4112 C CA . PHE B 1 243 ? 48.921 16.558 46.407 1.00 24.57 269 PHE B CA 1
ATOM 4113 C C . PHE B 1 243 ? 47.639 15.796 46.530 1.00 24.51 269 PHE B C 1
ATOM 4114 O O . PHE B 1 243 ? 47.631 14.671 46.991 1.00 24.26 269 PHE B O 1
ATOM 4122 N N . ILE B 1 244 ? 46.542 16.430 46.150 1.00 24.88 270 ILE B N 1
ATOM 4123 C CA . ILE B 1 244 ? 45.247 15.790 46.231 1.00 25.22 270 ILE B CA 1
ATOM 4124 C C . ILE B 1 244 ? 45.133 14.749 45.136 1.00 25.65 270 ILE B C 1
ATOM 4125 O O . ILE B 1 244 ? 45.331 15.057 43.963 1.00 26.16 270 ILE B O 1
ATOM 4130 N N . TYR B 1 245 ? 44.856 13.515 45.543 1.00 25.70 271 TYR B N 1
ATOM 4131 C CA . TYR B 1 245 ? 44.505 12.456 44.632 1.00 26.11 271 TYR B CA 1
ATOM 4132 C C . TYR B 1 245 ? 43.084 12.092 44.994 1.00 26.64 271 TYR B C 1
ATOM 4133 O O . TYR B 1 245 ? 42.865 11.360 45.951 1.00 26.74 271 TYR B O 1
ATOM 4142 N N . PRO B 1 246 ? 42.103 12.639 44.254 1.00 27.33 272 PRO B N 1
ATOM 4143 C CA . PRO B 1 246 ? 40.720 12.565 44.700 1.00 27.87 272 PRO B CA 1
ATOM 4144 C C . PRO B 1 246 ? 40.119 11.170 44.589 1.00 28.99 272 PRO B C 1
ATOM 4145 O O . PRO B 1 246 ? 40.471 10.408 43.679 1.00 29.23 272 PRO B O 1
ATOM 4149 N N . THR B 1 247 ? 39.223 10.850 45.518 1.00 29.82 273 THR B N 1
ATOM 4150 C CA . THR B 1 247 ? 38.543 9.568 45.516 1.00 31.00 273 THR B CA 1
ATOM 4151 C C . THR B 1 247 ? 37.252 9.626 44.694 1.00 31.93 273 THR B C 1
ATOM 4152 O O . THR B 1 247 ? 37.031 8.766 43.838 1.00 32.41 273 THR B O 1
ATOM 4156 N N . ASN B 1 248 ? 36.420 10.633 44.967 1.00 32.81 274 ASN B N 1
ATOM 4157 C CA . ASN B 1 248 ? 35.166 10.898 44.245 1.00 33.95 274 ASN B CA 1
ATOM 4158 C C . ASN B 1 248 ? 34.335 9.660 43.878 1.00 34.51 274 ASN B C 1
ATOM 4159 O O . ASN B 1 248 ? 33.900 9.500 42.734 1.00 34.66 274 ASN B O 1
ATOM 4164 N N . GLY B 1 249 ? 34.114 8.798 44.866 1.00 35.10 275 GLY B N 1
ATOM 4165 C CA . GLY B 1 249 ? 33.295 7.603 44.703 1.00 35.88 275 GLY B CA 1
ATOM 4166 C C . GLY B 1 249 ? 31.931 7.907 44.117 1.00 36.48 275 GLY B C 1
ATOM 4167 O O . GLY B 1 249 ? 31.356 7.080 43.404 1.00 37.06 275 GLY B O 1
ATOM 4168 N N . ASP B 1 250 ? 31.419 9.099 44.405 1.00 36.64 276 ASP B N 1
ATOM 4169 C CA . ASP B 1 250 ? 30.132 9.524 43.880 1.00 37.06 276 ASP B CA 1
ATOM 4170 C C . ASP B 1 250 ? 30.155 9.601 42.358 1.00 37.02 276 ASP B C 1
ATOM 4171 O O . ASP B 1 250 ? 29.260 9.093 41.689 1.00 37.04 276 ASP B O 1
ATOM 4176 N N . LYS B 1 251 ? 31.208 10.213 41.827 1.00 37.23 277 LYS B N 1
ATOM 4177 C CA . LYS B 1 251 ? 31.411 10.340 40.393 1.00 37.10 277 LYS B CA 1
ATOM 4178 C C . LYS B 1 251 ? 31.617 8.965 39.753 1.00 36.72 277 LYS B C 1
ATOM 4179 O O . LYS B 1 251 ? 31.117 8.705 38.655 1.00 36.76 277 LYS B O 1
ATOM 4185 N N . VAL B 1 252 ? 32.328 8.090 40.461 1.00 36.03 278 VAL B N 1
ATOM 4186 C CA . VAL B 1 252 ? 32.595 6.730 40.016 1.00 35.71 278 VAL B CA 1
ATOM 4187 C C . VAL B 1 252 ? 31.299 5.930 39.813 1.00 36.13 278 VAL B C 1
ATOM 4188 O O . VAL B 1 252 ? 31.123 5.254 38.796 1.00 36.06 278 VAL B O 1
ATOM 4192 N N . LEU B 1 253 ? 30.388 6.018 40.776 1.00 36.33 279 LEU B N 1
ATOM 4193 C CA . LEU B 1 253 ? 29.111 5.337 40.658 1.00 36.37 279 LEU B CA 1
ATOM 4194 C C . LEU B 1 253 ? 28.167 5.967 39.631 1.00 36.39 279 LEU B C 1
ATOM 4195 O O . LEU B 1 253 ? 27.467 5.258 38.916 1.00 36.06 279 LEU B O 1
ATOM 4200 N N . GLN B 1 254 ? 28.146 7.292 39.569 1.00 36.88 280 GLN B N 1
ATOM 4201 C CA . GLN B 1 254 ? 27.397 7.993 38.529 1.00 37.82 280 GLN B CA 1
ATOM 4202 C C . GLN B 1 254 ? 27.855 7.592 37.124 1.00 38.20 280 GLN B C 1
ATOM 4203 O O . GLN B 1 254 ? 27.051 7.548 36.195 1.00 38.31 280 GLN B O 1
ATOM 4209 N N . LEU B 1 255 ? 2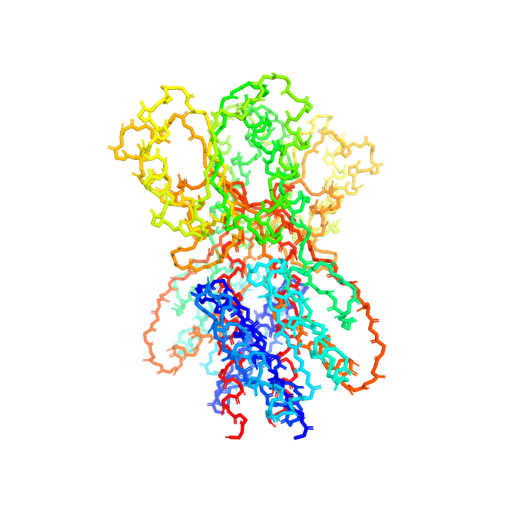9.148 7.307 36.972 1.00 38.65 281 LEU B N 1
ATOM 4210 C CA . LEU B 1 255 ? 29.668 6.850 35.696 1.00 39.26 281 LEU B CA 1
ATOM 4211 C C . LEU B 1 255 ? 29.166 5.435 35.408 1.00 39.99 281 LEU B C 1
ATOM 4212 O O . LEU B 1 255 ? 28.770 5.124 34.281 1.00 39.99 281 LEU B O 1
ATOM 4217 N N . ALA B 1 256 ? 29.162 4.591 36.432 1.00 40.65 282 ALA B N 1
ATOM 4218 C CA . ALA B 1 256 ? 28.599 3.263 36.303 1.00 41.68 282 ALA B CA 1
ATOM 4219 C C . ALA B 1 256 ? 27.140 3.340 35.865 1.00 42.41 282 ALA B C 1
ATOM 4220 O O . ALA B 1 256 ? 26.727 2.649 34.922 1.00 42.68 282 ALA B O 1
ATOM 4222 N N . MET B 1 257 ? 26.370 4.198 36.530 1.00 43.14 283 MET B N 1
ATOM 4223 C CA . MET B 1 257 ? 24.942 4.309 36.241 1.00 43.82 283 MET B CA 1
ATOM 4224 C C . MET B 1 257 ? 24.661 4.816 34.837 1.00 44.21 283 MET B C 1
ATOM 4225 O O . MET B 1 257 ? 23.757 4.327 34.180 1.00 44.45 283 MET B O 1
ATOM 4230 N N . ASP B 1 258 ? 25.460 5.769 34.372 1.00 44.83 284 ASP B N 1
ATOM 4231 C CA . ASP B 1 258 ? 25.335 6.281 33.011 1.00 45.71 284 ASP B CA 1
ATOM 4232 C C . ASP B 1 258 ? 25.513 5.192 31.945 1.00 46.07 284 ASP B C 1
ATOM 4233 O O . ASP B 1 258 ? 24.814 5.193 30.924 1.00 46.27 284 ASP B O 1
ATOM 4238 N N . ILE B 1 259 ? 26.450 4.270 32.180 1.00 46.39 285 ILE B N 1
ATOM 4239 C CA . ILE B 1 259 ? 26.735 3.190 31.224 1.00 46.35 285 ILE B CA 1
ATOM 4240 C C . ILE B 1 259 ? 25.597 2.179 31.244 1.00 46.81 285 ILE B C 1
ATOM 4241 O O . ILE B 1 259 ? 25.094 1.772 30.193 1.00 46.64 285 ILE B O 1
ATOM 4246 N N . LEU B 1 260 ? 25.187 1.809 32.453 1.00 47.26 286 LEU B N 1
ATOM 4247 C CA . LEU B 1 260 ? 24.108 0.861 32.646 1.00 47.90 286 LEU B CA 1
ATOM 4248 C C . LEU B 1 260 ? 22.754 1.416 32.193 1.00 48.68 286 LEU B C 1
ATOM 4249 O O . LEU B 1 260 ? 21.931 0.667 31.665 1.00 48.98 286 LEU B O 1
ATOM 4254 N N . GLU B 1 261 ? 22.532 2.720 32.385 1.00 49.17 287 GLU B N 1
ATOM 4255 C CA . GLU B 1 261 ? 21.284 3.356 31.956 1.00 49.75 287 GLU B CA 1
ATOM 4256 C C . GLU B 1 261 ? 21.302 3.711 30.478 1.00 50.12 287 GLU B C 1
ATOM 4257 O O . GLU B 1 261 ? 20.345 4.277 29.965 1.00 50.56 287 GLU B O 1
ATOM 4263 N N . LYS B 1 262 ? 22.391 3.371 29.795 1.00 50.55 288 LYS B N 1
ATOM 4264 C CA . LYS B 1 262 ? 22.555 3.662 28.367 1.00 50.74 288 LYS B CA 1
ATOM 4265 C C . LYS B 1 262 ? 22.478 5.171 28.063 1.00 50.56 288 LYS B C 1
ATOM 4266 O O . LYS B 1 262 ? 22.100 5.585 26.961 1.00 50.53 288 LYS B O 1
ATOM 4270 N N . LYS B 1 263 ? 22.853 5.977 29.059 1.00 50.29 289 LYS B N 1
ATOM 4271 C CA . LYS B 1 263 ? 22.998 7.435 28.917 1.00 50.01 289 LYS B CA 1
ATOM 4272 C C . LYS B 1 263 ? 24.389 7.768 28.367 1.00 49.37 289 LYS B C 1
ATOM 4273 O O . LYS B 1 263 ? 25.271 6.911 28.392 1.00 49.72 289 LYS B O 1
ATOM 4279 N N . PRO B 1 264 ? 24.599 9.006 27.864 1.00 48.74 290 PRO B N 1
ATOM 4280 C CA . PRO B 1 264 ? 25.940 9.330 27.346 1.00 48.02 290 PRO B CA 1
ATOM 4281 C C . PRO B 1 264 ? 27.010 9.384 28.449 1.00 46.99 290 PRO B C 1
ATOM 4282 O O . PRO B 1 264 ? 26.717 9.752 29.594 1.00 46.67 290 PRO B O 1
ATOM 4286 N N . TYR B 1 265 ? 28.237 9.016 28.088 1.00 45.69 291 TYR B N 1
ATOM 4287 C CA . TYR B 1 265 ? 29.364 9.002 29.021 1.00 44.23 291 TYR B CA 1
ATOM 4288 C C . TYR B 1 265 ? 30.674 9.184 28.255 1.00 43.15 291 TYR B C 1
ATOM 4289 O O . TYR B 1 265 ? 30.776 8.760 27.108 1.00 42.97 291 TYR B O 1
ATOM 4298 N N . PRO B 1 266 ? 31.683 9.816 28.884 1.00 42.27 292 PRO B N 1
ATOM 4299 C CA . PRO B 1 266 ? 33.009 9.877 28.242 1.00 41.40 292 PRO B CA 1
ATOM 4300 C C . PRO B 1 266 ? 33.860 8.645 28.568 1.00 40.87 292 PRO B C 1
ATOM 4301 O O . PRO B 1 266 ? 33.719 8.065 29.642 1.00 40.37 292 PRO B O 1
ATOM 4305 N N . LYS B 1 267 ? 34.732 8.245 27.646 1.00 40.36 293 LYS B N 1
ATOM 4306 C CA . LYS B 1 267 ? 35.633 7.129 27.906 1.00 39.87 293 LYS B CA 1
ATOM 4307 C C . LYS B 1 267 ? 36.714 7.487 28.946 1.00 39.53 293 LYS B C 1
ATOM 4308 O O . LYS B 1 267 ? 37.090 6.653 29.774 1.00 39.42 293 LYS B O 1
ATOM 4314 N N . GLU B 1 268 ? 37.201 8.722 28.901 1.00 38.88 294 GLU B N 1
ATOM 4315 C CA . GLU B 1 268 ? 38.234 9.166 29.821 1.00 38.22 294 GLU B CA 1
ATOM 4316 C C . GLU B 1 268 ? 37.721 10.318 30.681 1.00 38.21 294 GLU B C 1
ATOM 4317 O O . GLU B 1 268 ? 37.233 11.324 30.169 1.00 37.98 294 GLU B O 1
ATOM 4323 N N . THR B 1 269 ? 37.803 10.144 31.996 1.00 38.33 295 THR B N 1
ATOM 4324 C CA . THR B 1 269 ? 37.467 11.204 32.945 1.00 38.33 295 THR B CA 1
ATOM 4325 C C . THR B 1 269 ? 38.684 11.503 33.818 1.00 38.66 295 THR B C 1
ATOM 4326 O O . THR B 1 269 ? 39.121 10.660 34.614 1.00 38.81 295 THR B O 1
ATOM 4330 N N . VAL B 1 270 ? 39.233 12.701 33.649 1.00 38.56 296 VAL B N 1
ATOM 4331 C CA . VAL B 1 270 ? 40.383 13.134 34.427 1.00 38.56 296 VAL B CA 1
ATOM 4332 C C . VAL B 1 270 ? 39.903 14.073 35.518 1.00 38.36 296 VAL B C 1
ATOM 4333 O O . VAL B 1 270 ? 39.257 15.075 35.224 1.00 39.08 296 VAL B O 1
ATOM 4337 N N . MET B 1 271 ? 40.199 13.743 36.770 1.00 37.74 297 MET B N 1
ATOM 4338 C CA . MET B 1 271 ? 39.766 14.566 37.904 1.00 37.36 297 MET B CA 1
ATOM 4339 C C . MET B 1 271 ? 40.874 15.518 38.381 1.00 36.73 297 MET B C 1
ATOM 4340 O O . MET B 1 271 ? 42.030 15.417 37.954 1.00 36.33 297 MET B O 1
ATOM 4345 N N . ASN B 1 272 ? 40.509 16.427 39.283 1.00 36.08 298 ASN B N 1
ATOM 4346 C CA . ASN B 1 272 ? 41.382 17.541 39.662 1.00 35.52 298 ASN B CA 1
ATOM 4347 C C . ASN B 1 272 ? 42.366 17.244 40.778 1.00 34.72 298 ASN B C 1
ATOM 4348 O O . ASN B 1 272 ? 42.019 16.590 41.749 1.00 34.72 298 ASN B O 1
ATOM 4353 N N . THR B 1 273 ? 43.597 17.729 40.620 1.00 33.92 299 THR B N 1
ATOM 4354 C CA . THR B 1 273 ? 44.579 17.736 41.699 1.00 32.42 299 THR B CA 1
ATOM 4355 C C . THR B 1 273 ? 44.834 19.184 42.151 1.00 31.75 299 THR B C 1
ATOM 4356 O O . THR B 1 273 ? 44.402 20.129 41.487 1.00 31.78 299 THR B O 1
ATOM 4360 N N . ALA B 1 274 ? 45.512 19.338 43.288 1.00 30.42 300 ALA B N 1
ATOM 4361 C CA . ALA B 1 274 ? 46.034 20.617 43.753 1.00 29.13 300 ALA B CA 1
ATOM 4362 C C . ALA B 1 274 ? 47.002 20.312 44.875 1.00 28.47 300 ALA B C 1
ATOM 4363 O O . ALA B 1 274 ? 46.848 19.304 45.548 1.00 28.62 300 ALA B O 1
ATOM 4365 N N . VAL B 1 275 ? 47.994 21.175 45.081 1.00 27.72 301 VAL B N 1
ATOM 4366 C CA . VAL B 1 275 ? 48.944 21.016 46.182 1.00 26.91 301 VAL B CA 1
ATOM 4367 C C . VAL B 1 275 ? 48.330 21.464 47.512 1.00 27.02 301 VAL B C 1
ATOM 4368 O O . VAL B 1 275 ? 47.565 22.421 47.564 1.00 26.73 301 VAL B O 1
ATOM 4372 N N . VAL B 1 276 ? 48.662 20.744 48.575 1.00 27.11 302 VAL B N 1
ATOM 4373 C CA . VAL B 1 276 ? 48.288 21.118 49.929 1.00 27.65 302 VAL B CA 1
ATOM 4374 C C . VAL B 1 276 ? 49.573 21.343 50.713 1.00 28.03 302 VAL B C 1
ATOM 4375 O O . VAL B 1 276 ? 50.427 20.474 50.737 1.00 28.15 302 VAL B O 1
ATOM 4379 N N . ASP B 1 277 ? 49.709 22.523 51.318 1.00 28.79 303 ASP B N 1
ATOM 4380 C CA . ASP B 1 277 ? 50.885 22.891 52.120 1.00 29.69 303 ASP B CA 1
ATOM 4381 C C . ASP B 1 277 ? 50.494 23.843 53.268 1.00 29.82 303 ASP B C 1
ATOM 4382 O O . ASP B 1 277 ? 49.306 24.089 53.491 1.00 29.87 303 ASP B O 1
ATOM 4387 N N . ARG B 1 278 ? 51.478 24.376 53.995 1.00 30.10 304 ARG B N 1
ATOM 4388 C CA . ARG B 1 278 ? 51.192 25.312 55.099 1.00 30.53 304 ARG B CA 1
ATOM 4389 C C . ARG B 1 278 ? 50.297 26.494 54.695 1.00 30.21 304 ARG B C 1
ATOM 4390 O O . ARG B 1 278 ? 49.410 26.883 55.453 1.00 30.26 304 ARG B O 1
ATOM 4393 N N . THR B 1 279 ? 50.513 27.039 53.499 1.00 29.75 305 THR B N 1
ATOM 4394 C CA . THR B 1 279 ? 49.754 28.204 53.035 1.00 29.60 305 THR B CA 1
ATOM 4395 C C . THR B 1 279 ? 48.254 27.948 52.821 1.00 29.96 305 THR B C 1
ATOM 4396 O O . THR B 1 279 ? 47.473 28.898 52.806 1.00 30.19 305 THR B O 1
ATOM 4400 N N . ASN B 1 280 ? 47.843 26.688 52.655 1.00 29.95 306 ASN B N 1
ATOM 4401 C CA . ASN B 1 280 ? 46.425 26.398 52.431 1.00 29.97 306 ASN B CA 1
ATOM 4402 C C . ASN B 1 280 ? 45.780 25.343 53.326 1.00 30.30 306 ASN B C 1
ATOM 4403 O O . ASN B 1 280 ? 44.565 25.193 53.307 1.00 30.17 306 ASN B O 1
ATOM 4408 N N . ALA B 1 281 ? 46.588 24.641 54.117 1.00 31.09 307 ALA B N 1
ATOM 4409 C CA . ALA B 1 281 ? 46.108 23.569 54.996 1.00 32.15 307 ALA B CA 1
ATOM 4410 C C . ALA B 1 281 ? 44.971 23.978 55.932 1.00 33.46 307 ALA B C 1
ATOM 4411 O O . ALA B 1 281 ? 44.086 23.166 56.227 1.00 33.99 307 ALA B O 1
ATOM 4413 N N . HIS B 1 282 ? 44.988 25.230 56.389 1.00 34.75 308 HIS B N 1
ATOM 4414 C CA . HIS B 1 282 ? 43.963 25.723 57.308 1.00 36.07 308 HIS B CA 1
ATOM 4415 C C . HIS B 1 282 ? 42.569 25.825 56.666 1.00 36.64 308 HIS B C 1
ATOM 4416 O O . HIS B 1 282 ? 41.605 25.243 57.192 1.00 36.62 308 HIS B O 1
ATOM 4423 N N . VAL B 1 283 ? 42.448 26.545 55.546 1.00 37.32 309 VAL B N 1
ATOM 4424 C CA . VAL B 1 283 ? 41.143 26.629 54.870 1.00 38.08 309 VAL B CA 1
ATOM 4425 C C . VAL B 1 283 ? 40.723 25.251 54.387 1.00 38.72 309 VAL B C 1
ATOM 4426 O O . VAL B 1 283 ? 39.538 24.926 54.392 1.00 39.01 309 VAL B O 1
ATOM 4430 N N . MET B 1 284 ? 41.713 24.449 53.988 1.00 39.45 310 MET B N 1
ATOM 4431 C CA . MET B 1 284 ? 41.528 23.046 53.640 1.00 40.05 310 MET B CA 1
ATOM 4432 C C . MET B 1 284 ? 40.782 22.289 54.740 1.00 40.34 310 MET B C 1
ATOM 4433 O O . MET B 1 284 ? 39.748 21.683 54.486 1.00 40.24 310 MET B O 1
ATOM 4438 N N . GLN B 1 285 ? 41.307 22.343 55.957 1.00 40.90 311 GLN B N 1
ATOM 4439 C CA . GLN B 1 285 ? 40.716 21.623 57.068 1.00 41.82 311 GLN B CA 1
ATOM 4440 C C . GLN B 1 285 ? 39.376 22.212 57.516 1.00 42.23 311 GLN B C 1
ATOM 4441 O O . GLN B 1 285 ? 38.504 21.478 57.984 1.00 42.62 311 GLN B O 1
ATOM 4447 N N . LEU B 1 286 ? 39.198 23.521 57.355 1.00 42.34 312 LEU B N 1
ATOM 4448 C CA . LEU B 1 286 ? 37.904 24.131 57.639 1.00 42.59 312 LEU B CA 1
ATOM 4449 C C . LEU B 1 286 ? 36.836 23.552 56.737 1.00 42.78 312 LEU B C 1
ATOM 4450 O O . LEU B 1 286 ? 35.748 23.227 57.192 1.00 43.11 312 LEU B O 1
ATOM 4455 N N . GLN B 1 287 ? 37.154 23.420 55.458 1.00 43.11 313 GLN B N 1
ATOM 4456 C CA . GLN B 1 287 ? 36.191 22.924 54.495 1.00 43.88 313 GLN B CA 1
ATOM 4457 C C . GLN B 1 287 ? 35.871 21.457 54.721 1.00 44.55 313 GLN B C 1
ATOM 4458 O O . GLN B 1 287 ? 34.701 21.064 54.641 1.00 44.92 313 GLN B O 1
ATOM 4464 N N . THR B 1 288 ? 36.898 20.652 55.004 1.00 45.07 314 THR B N 1
ATOM 4465 C CA . THR B 1 288 ? 36.711 19.209 55.196 1.00 45.77 314 THR B CA 1
ATOM 4466 C C . THR B 1 288 ? 35.946 18.889 56.470 1.00 46.27 314 THR B C 1
ATOM 4467 O O . THR B 1 288 ? 35.177 17.940 56.513 1.00 46.52 314 THR B O 1
ATOM 4471 N N . THR B 1 289 ? 36.181 19.682 57.504 1.00 46.91 315 THR B N 1
ATOM 4472 C CA . THR B 1 289 ? 35.462 19.577 58.758 1.00 47.45 315 THR B CA 1
ATOM 4473 C C . THR B 1 289 ? 33.975 19.884 58.538 1.00 47.91 315 THR B C 1
ATOM 4474 O O . THR B 1 289 ? 33.113 19.234 59.135 1.00 47.91 315 THR B O 1
ATOM 4478 N N . HIS B 1 290 ? 33.681 20.843 57.660 1.00 48.23 316 HIS B N 1
ATOM 4479 C CA . HIS B 1 290 ? 32.298 21.129 57.276 1.00 48.90 316 HIS B CA 1
ATOM 4480 C C . HIS B 1 290 ? 31.731 20.027 56.378 1.00 49.06 316 HIS B C 1
ATOM 4481 O O . HIS B 1 290 ? 30.546 19.706 56.442 1.00 49.15 316 HIS B O 1
ATOM 4488 N N . ILE B 1 291 ? 32.582 19.455 55.535 1.00 49.43 317 ILE B N 1
ATOM 4489 C CA . ILE B 1 291 ? 32.191 18.324 54.702 1.00 49.44 317 ILE B CA 1
ATOM 4490 C C . ILE B 1 291 ? 31.842 17.097 55.546 1.00 50.08 317 ILE B C 1
ATOM 4491 O O . ILE B 1 291 ? 30.905 16.374 55.229 1.00 50.14 317 ILE B O 1
ATOM 4496 N N . SER B 1 292 ? 32.582 16.886 56.629 1.00 50.93 318 SER B N 1
ATOM 4497 C CA . SER B 1 292 ? 32.488 15.658 57.416 1.00 52.01 318 SER B CA 1
ATOM 4498 C C . SER B 1 292 ? 31.172 15.549 58.180 1.00 52.77 318 SER B C 1
ATOM 4499 O O . SER B 1 292 ? 30.680 14.448 58.446 1.00 52.75 318 SER B O 1
ATOM 4502 N N . GLU B 1 293 ? 30.614 16.697 58.540 1.00 53.72 319 GLU B N 1
ATOM 4503 C CA . GLU B 1 293 ? 29.364 16.716 59.260 1.00 54.66 319 GLU B CA 1
ATOM 4504 C C . GLU B 1 293 ? 28.183 16.696 58.292 1.00 54.91 319 GLU B C 1
ATOM 4505 O O . GLU B 1 293 ? 27.130 16.153 58.624 1.00 55.17 319 GLU B O 1
ATOM 4511 N N . LEU B 1 294 ? 28.358 17.250 57.094 1.00 54.96 320 LEU B N 1
ATOM 4512 C CA . LEU B 1 294 ? 27.353 17.075 56.052 1.00 55.26 320 LEU B CA 1
ATOM 4513 C C . LEU B 1 294 ? 27.189 15.581 55.707 1.00 55.97 320 LEU B C 1
ATOM 4514 O O . LEU B 1 294 ? 26.148 15.170 55.181 1.00 56.10 320 LEU B O 1
ATOM 4519 N N . ASP B 1 295 ? 28.210 14.776 56.012 1.00 56.59 321 ASP B N 1
ATOM 4520 C CA . ASP B 1 295 ? 28.131 13.322 55.833 1.00 57.36 321 ASP B CA 1
ATOM 4521 C C . ASP B 1 295 ? 27.273 12.670 56.919 1.00 57.81 321 ASP B C 1
ATOM 4522 O O . ASP B 1 295 ? 26.414 11.843 56.610 1.00 57.71 321 ASP B O 1
ATOM 4527 N N . LYS B 1 296 ? 27.516 13.044 58.176 1.00 58.31 322 LYS B N 1
ATOM 4528 C CA . LYS B 1 296 ? 26.692 12.604 59.301 1.00 59.07 322 LYS B CA 1
ATOM 4529 C C . LYS B 1 296 ? 25.243 13.077 59.139 1.00 59.55 322 LYS B C 1
ATOM 4530 O O . LYS B 1 296 ? 24.306 12.466 59.660 1.00 59.67 322 LYS B O 1
ATOM 4533 N N . LYS B 1 297 ? 25.071 14.163 58.398 1.00 60.12 323 LYS B N 1
ATOM 4534 C CA . LYS B 1 297 ? 23.757 14.722 58.144 1.00 60.84 323 LYS B CA 1
ATOM 4535 C C . LYS B 1 297 ? 23.082 13.950 57.002 1.00 61.36 323 LYS B C 1
ATOM 4536 O O . LYS B 1 297 ? 21.909 14.166 56.694 1.00 61.58 323 LYS B O 1
ATOM 4542 N N . ILE B 1 298 ? 23.832 13.046 56.383 1.00 61.90 324 ILE B N 1
ATOM 4543 C CA . ILE B 1 298 ? 23.308 12.214 55.309 1.00 62.51 324 ILE B CA 1
ATOM 4544 C C . ILE B 1 298 ? 23.099 10.775 55.790 1.00 63.21 324 ILE B C 1
ATOM 4545 O O . ILE B 1 298 ? 22.108 10.148 55.438 1.00 63.04 324 ILE B O 1
ATOM 4550 N N . GLU B 1 299 ? 24.022 10.271 56.610 1.00 64.34 325 GLU B N 1
ATOM 4551 C CA . GLU B 1 299 ? 23.847 8.987 57.289 1.00 65.41 325 GLU B CA 1
ATOM 4552 C C . GLU B 1 299 ? 22.542 8.985 58.080 1.00 66.27 325 GLU B C 1
ATOM 4553 O O . GLU B 1 299 ? 21.855 7.963 58.145 1.00 66.71 325 GLU B O 1
ATOM 4556 N N . THR B 1 300 ? 22.204 10.132 58.667 1.00 67.04 326 THR B N 1
ATOM 4557 C CA . THR B 1 300 ? 20.959 10.297 59.408 1.00 67.80 326 THR B CA 1
ATOM 4558 C C . THR B 1 300 ? 19.748 10.207 58.471 1.00 68.59 326 THR B C 1
ATOM 4559 O O . THR B 1 300 ? 18.827 9.417 58.711 1.00 68.91 326 THR B O 1
ATOM 4563 N N . LEU B 1 301 ? 19.765 10.995 57.398 1.00 69.35 327 LEU B N 1
ATOM 4564 C CA . LEU B 1 301 ? 18.651 11.041 56.447 1.00 70.12 327 LEU B CA 1
ATOM 4565 C C . LEU B 1 301 ? 18.446 9.751 55.640 1.00 70.80 327 LEU B C 1
ATOM 4566 O O . LEU B 1 301 ? 17.309 9.316 55.451 1.00 71.03 327 LEU B O 1
ATOM 4571 N N . ASN B 1 302 ? 19.539 9.160 55.151 1.00 71.66 328 ASN B N 1
ATOM 4572 C CA . ASN B 1 302 ? 19.496 7.863 54.468 1.00 72.28 328 ASN B CA 1
ATOM 4573 C C . ASN B 1 302 ? 18.963 6.793 55.407 1.00 72.77 328 ASN B C 1
ATOM 4574 O O . ASN B 1 302 ? 18.230 5.901 54.986 1.00 72.80 328 ASN B O 1
ATOM 4579 N N . GLY B 1 303 ? 19.338 6.904 56.682 1.00 73.31 329 GLY B N 1
ATOM 4580 C CA . GLY B 1 303 ? 18.885 5.993 57.730 1.00 73.95 329 GLY B CA 1
ATOM 4581 C C . GLY B 1 303 ? 17.536 6.381 58.306 1.00 74.48 329 GLY B C 1
ATOM 4582 O O . GLY B 1 303 ? 17.258 6.136 59.484 1.00 74.67 329 GLY B O 1
ATOM 4583 N N . ARG B 1 304 ? 16.710 7.012 57.474 1.00 74.77 330 ARG B N 1
ATOM 4584 C CA . ARG B 1 304 ? 15.319 7.303 57.796 1.00 75.14 330 ARG B CA 1
ATOM 4585 C C . ARG B 1 304 ? 14.491 7.138 56.515 1.00 75.56 330 ARG B C 1
ATOM 4586 O O . ARG B 1 304 ? 13.739 8.036 56.117 1.00 75.61 330 ARG B O 1
ATOM 4589 N N . ILE B 1 305 ? 14.661 5.980 55.874 1.00 75.92 331 ILE B N 1
ATOM 4590 C CA . ILE B 1 305 ? 13.978 5.626 54.626 1.00 76.28 331 ILE B CA 1
ATOM 4591 C C . ILE B 1 305 ? 13.890 4.100 54.495 1.00 76.37 331 ILE B C 1
ATOM 4592 O O . ILE B 1 305 ? 13.431 3.404 55.406 1.00 76.53 331 ILE B O 1
#

Solvent-accessible surface area: 24596 Å² total; per-residue (Å²): 183,48,38,1,0,1,0,3,0,6,100,28,52,10,11,110,78,0,22,55,14,0,75,42,12,8,140,53,61,102,54,18,64,25,56,50,80,46,3,50,70,70,42,70,56,0,16,111,1,0,72,76,0,32,125,98,48,9,58,0,0,2,0,2,0,1,38,1,61,58,2,16,68,28,0,49,59,0,89,154,95,64,20,31,0,0,2,2,6,10,68,13,114,35,109,98,48,26,0,16,2,1,3,59,3,72,75,0,0,96,35,0,0,70,57,0,2,86,53,29,145,21,140,3,27,0,0,0,0,9,0,40,68,19,0,8,2,3,77,25,4,44,90,0,0,75,34,7,10,77,167,69,120,64,7,101,43,56,28,109,23,54,0,38,14,58,99,40,53,0,50,123,38,0,59,31,2,12,177,130,37,121,112,2,25,0,0,0,0,0,3,9,58,0,1,17,0,0,41,75,8,0,112,155,55,63,38,32,194,95,14,30,4,0,0,0,11,4,14,38,50,146,56,26,0,5,59,23,1,73,88,81,29,2,52,0,0,8,20,11,20,2,39,0,15,98,0,0,66,9,0,4,39,21,21,71,189,106,122,73,65,138,106,36,102,17,111,33,11,48,0,18,114,81,4,1,83,2,7,63,32,25,10,81,44,19,69,43,2,27,73,24,0,77,66,3,23,58,133,86,114,180,48,59,1,0,1,0,5,0,6,102,28,52,9,11,104,72,3,19,56,11,0,78,46,10,9,126,31,58,144,38,21,63,26,67,48,79,40,4,51,71,67,39,78,73,0,21,106,0,0,80,79,0,18,129,82,50,8,57,0,0,3,1,2,0,2,39,1,59,55,1,12,79,26,0,54,79,0,78,104,140,61,20,29,0,0,0,2,6,10,53,10,124,34,105,59,9,14,0,11,3,2,4,50,3,67,61,0,0,78,37,0,0,69,54,0,1,86,56,33,190,18,79,4,34,0,0,0,0,5,0,41,64,20,0,14,1,3,86,49,5,44,106,0,0,72,23,3,8,79,142,69,114,89,7,117,48,55,26,102,26,52,0,40,14,60,100,40,52,0,41,133,36,0,84,39,2,10,193,118,36,121,123,2,22,0,0,0,0,0,4,9,57,0,1,19,0,0,40,68,5,0,82,159,56,60,35,35,187,97,12,29,2,0,0,0,12,4,13,42,49,121,57,24,0,5,61,24,2,77,89,89,30,2,56,0,0,7,15,9,20,2,47,0,14,100,0,0,52,14,0,4,42,21,24,72,148,114,125,89,79,92,85,35,96,20,92,32,10,42,0,18,96,80,4,3,91,2,3,61,56,18,11,75,46,18,68,65,4,35,86,32,0,89,74,9,21,62,77,150

Nearest PDB structures (foldseek):
  2x7x-assembly1_B  TM=1.001E+00  e=8.543E-57  Bacteroides thetaiotaomicron VPI-5482
  2ioy-assembly2_B  TM=9.586E-01  e=1.009E-27  Caldanaerobacter subterraneus subsp. tengcongensis
  5hqj-assembly1_A  TM=9.102E-01  e=9.622E-20  Paraburkholderia graminis C4D1M
  6sw4-assembly1_A  TM=8.176E-01  e=4.768E-20  Geobacillus stearothermophilus
  5xss-assembly3_B  TM=9.009E-01  e=1.191E-18  Clostridium beijerinckii NCIMB 8052

CATH classification: 3.40.50.2300 (+2 more: 3.40.50.2300, 6.10.250.850)

B-factor: mean 36.2, std 12.37, range [11.75, 80.45]

Radius of gyration: 27.81 Å; Cα contacts (8 Å, |Δi|>4): 1250; chains: 2; bounding box: 73×79×53 Å

Organism: Bacteroides thetaiotaomicron (strain ATCC 29148 / DSM 2079 / JCM 5827 / CCUG 10774 / NCTC 10582 / VPI-5482 / E50) (NCBI:txid226186)

Secondary structure (DSSP, 8-state):
--EEEEEES--SHHHHHHHHHHHHHHTTSSS-EEEEEE-TT-HHHHHHHHHHHHHTT-SEEEE--SSHHHHHHHHHHHHHTT--EEEESS--SSS-SSEEEEE-HHHHHHHHHHHHHHHTTTEEEEEEEES-TTSHHHHHHHHHHHHHHHT-TEEEEEEEEE-TTSHHHHHHHHHHHHHH-S---EEEESSTTHHHHHHHHHHHTT-TTSSEEEEEE---STTSHHHHHHTTS-SEEEE----HHHHHHHHHHHHTT----SEEEEP--EEETTTHHHHHHHHHHHHHHHHHHHHHHHH--/-EEEEEEES--SHHHHHHHHHHHHHHTTSTTEEEEEEE-TT-HHHHHHHHHHHHHTT-SEEEE--SSHHHHHHHHHHHHHTT--EEEESS--SSS-SSEEEEE-HHHHHHHHHHHHHHHTTT-EEEEEEES-TTSHHHHHHHHHHHHHHTT-TTEEEEEEEE-TTSHHHHHHHHHHHHHH-S---EEEESSTTHHHHHHHHHHHTT-GGGSEEEEEE---STTSHHHHHHTTS-SEEEE----HHHHHHHHHHHHTT----SEEEEP--EEETTTHHHHHHHHHHHHHHHHHHHHHHT--

Foldseek 3Di:
DAEEEEQEAADDPLVVVLVLLQVLLQLVDPPYDYDYDYQHLDLVSSLVSLVVCVVVVGQAYEYAHSFAESCQVSVLVCLVSPHAYEYEAWYHDDDSHQAYEFAQLLVVLLVVLQVQCVVVVLAFEEEEEFADCRTVSRVNSPNSVCVNNVVRPHYDHPYYDYQNLALVSLQVVLLVVVVVDVGHAEYEYAAFRSFVSNLVSCVVVVHNVRYAYEHEACDDDPPGDLVCQVVVSHQKYKHGDSPSNVVNVQVCCVSVVNDDDRYHHDYMDMDHDVHSVVVRVVVVVVVVVSVVSVVVSVVPD/DAEEEEQAAADDPLVVVLVVLLVLLCLVPPPYHYDYDYQHLDLVSSLVSLVVCVVVPGQAYEYARSFAASCVVSQLVCQVVPRAYEHEAWYHDDPRHQAYAWAQLLVLLLVVLQVQCVVVVLAFEEEEEFAAPRIVSRVNSPNSNCVNNVVRPRYYHDYYYHCNLALVSLLVVLLVVVVVDVGHAEYHYAAFHSQVSNLVSCVVVVHNVRYAYEHEACDDDPPGDLVCQVVVSHQKYKHTDSPSSVVNVQVVCVVVVHDDDRYHHDDMDMDGPVCSVVVNVVVVVVVVVVVVSVVVSVVD

InterPro domains:
  IPR001789 Signal transduction response regulator, receiver domain [PF00072] (676-787)
  IPR001789 Signal transduction response regulator, receiver domain [PS50110] (675-790)
  IPR001789 Signal transduction response regulator, receiver domain [SM00448] (674-786)
  IPR003594 Histidine kinase/HSP90-like ATPase domain [PF02518] (524-634)
  IPR003594 Histidine kinase/HSP90-like ATPase domain [SM00387] (523-635)
  IPR003661 Signal transduction histidine kinase, dimerisation/phosphoacceptor domain [PF00512] (412-476)
  IPR003661 Signal transduction histidine kinase, dimerisation/phosphoacceptor domain [SM00388] (410-476)
  IPR003661 Signal transduction histidine kinase, dimerisation/phosphoacceptor domain [cd00082] (414-472)
  IPR004358 Signal transduction histidine kinase-related protein, C-terminal [PR00344] (564-578)
  IPR004358 Signal transduction histidine kinase-related protein, C-terminal [PR00344] (582-592)
  IPR004358 Signal transduction histidine kinase-related protein, C-terminal [PR00344] (595-613)
  IPR004358 Signal transduction histidine kinase-related protein, C-terminal [PR00344] (619-632)
  IPR005467 Histidine kinase domain [PS50109] (417-635)
  IPR009057 Homedomain-like superfamily [SSF46689] (871-919)
  IPR011006 CheY-like superfamily [SSF52172] (670-798)
  IPR018060 AraC-like, DNA binding HTH domain [PF12833] (842-919)
  IPR018060 AraC-like, DNA binding HTH domain [PS01124] (820-919)
  IPR018060 AraC-like, DNA binding HTH domain [SM00342] (834-917)
  IPR018062 HTH domain AraC-type, conserved site [PS00041] (868-913)
  IPR025997 Periplasmic binding protein [PF13407] (41-288)